Protein AF-A0A2P6TUB9-F1 (afdb_monomer_lite)

pLDDT: mean 72.38, std 22.48, range [29.88, 98.38]

Foldseek 3Di:
DDDDDDDPPPPDDDDDDDDDDDDDDDDDDDDDDDDDDDPDPPPDDPDDDPPCDPVNVVVVVVVVVVVVVVVVVVVVVVVVVVVVCVVPDDPVVVVVVVVVVVVVVVVVVVPPPDDDDDDDDDDDDDDDDDDPDDQPQLLPDDDDDDADPLLLVVLQQLLQLLCVLVVNDDDDSDPLRSLVSLLSLLPPDFLVSLLVSLLSSVVSVDDPPCLVCLCVVQPLDLVSLLVVLVCCQVVCCSQFNHKDFDWDQDPPPDPPQDDPDDRDPIGRNKMKRQAGNSCNSQQWLLSCQRNPAPSVQCCCVPRNVWGKEKAADPSNRMIMIGINDHYDDPVPRCSQQQFGSVVRHPSDPPVPDDDSRGGHCSNGVVVVVVVVVVPPPPPPDDDPDDPPDDDD

Radius of gyration: 30.59 Å; chains: 1; bounding box: 63×119×78 Å

InterPro domains:
  IPR025114 Beta-carotene isomerase D27-like, C-terminal [PF13225] (238-331)
  IPR038938 Beta-carotene isomerase D27-like [PTHR33591] (100-353)

Sequence (392 aa):
MAPTPLNPNAREWQPARPRSAPLDIPSAGEHELSEGLPNDPFALSSTAEMSVSPAELEELEEVEGWVNLMAELEGMEQDHLIELSLRHADKSKIAQIKAAALSKAKQKVHHKHHSGHRKHASAQKAADGSSAAPPADPFAERTVYKDNLFDKAMIYYFSKVMSDQLGGIPFDGSWDDFVNLSREIMRGRNSREQQETVAGVLAGLLPPQAPERFRRWFPLNKRNAEFNAFITVLGFAWLVGPSKLKELAVFASSAIFASSAHPAPPLQAGVTIKKCRYLESSGCVGMCTNMCKLPTQKFFTETFGLPLTMNPNFDDLSCEMIFGQAPPPIEQDKVYDQPCFVRQCNLGTVSGGRSQSQPCPKIDTERAKKEAAQSKPALAGSGFRWPWQAKA

Structure (mmCIF, N/CA/C/O backbone):
data_AF-A0A2P6TUB9-F1
#
_entry.id   AF-A0A2P6TUB9-F1
#
loop_
_atom_site.group_PDB
_atom_site.id
_atom_site.type_symbol
_atom_site.label_atom_id
_atom_site.label_alt_id
_atom_site.label_comp_id
_atom_site.label_asym_id
_atom_site.label_entity_id
_atom_site.label_seq_id
_atom_site.pdbx_PDB_ins_code
_atom_site.Cartn_x
_atom_site.Cartn_y
_atom_site.Cartn_z
_atom_site.occupancy
_atom_site.B_iso_or_equiv
_atom_site.auth_seq_id
_atom_site.auth_comp_id
_atom_site.auth_asym_id
_atom_site.auth_atom_id
_atom_site.pdbx_PDB_model_num
ATOM 1 N N . MET A 1 1 ? 27.657 -28.501 -8.394 1.00 43.06 1 MET A N 1
ATOM 2 C CA . MET A 1 1 ? 27.848 -27.599 -7.239 1.00 43.06 1 MET A CA 1
ATOM 3 C C . MET A 1 1 ? 26.940 -28.099 -6.130 1.00 43.06 1 MET A C 1
ATOM 5 O O . MET A 1 1 ? 25.740 -28.184 -6.351 1.00 43.06 1 MET A O 1
ATOM 9 N N . ALA A 1 2 ? 27.523 -28.574 -5.031 1.00 31.94 2 ALA A N 1
ATOM 10 C CA . ALA A 1 2 ? 26.793 -29.124 -3.890 1.00 31.94 2 ALA A CA 1
ATOM 11 C C . ALA A 1 2 ? 26.126 -27.997 -3.072 1.00 31.94 2 ALA A C 1
ATOM 13 O O . ALA A 1 2 ? 26.666 -26.889 -3.055 1.00 31.94 2 ALA A O 1
ATOM 14 N N . PRO A 1 3 ? 24.979 -28.246 -2.415 1.00 39.97 3 PRO A N 1
ATOM 15 C CA . PRO A 1 3 ? 24.307 -27.245 -1.596 1.00 39.97 3 PRO A CA 1
ATOM 16 C C . PRO A 1 3 ? 25.046 -27.026 -0.268 1.00 39.97 3 PRO A C 1
ATOM 18 O O . PRO A 1 3 ? 25.463 -27.974 0.397 1.00 39.97 3 PRO A O 1
ATOM 21 N N . THR A 1 4 ? 25.201 -25.759 0.104 1.00 48.25 4 THR A N 1
ATOM 22 C CA . THR A 1 4 ? 25.794 -25.294 1.363 1.00 48.25 4 THR A CA 1
ATOM 23 C C . THR A 1 4 ? 24.944 -25.738 2.565 1.00 48.25 4 THR A C 1
ATOM 25 O O . THR A 1 4 ? 23.717 -25.633 2.494 1.00 48.25 4 THR A O 1
ATOM 28 N N . PRO A 1 5 ? 25.539 -26.213 3.676 1.00 38.62 5 PRO A N 1
ATOM 29 C CA . PRO A 1 5 ? 24.777 -26.652 4.840 1.00 38.62 5 PRO A CA 1
ATOM 30 C C . PRO A 1 5 ? 24.233 -25.468 5.654 1.00 38.62 5 PRO A C 1
ATOM 32 O O . PRO A 1 5 ? 24.904 -24.454 5.849 1.00 38.62 5 PRO A O 1
ATOM 35 N N . LEU A 1 6 ? 22.995 -25.631 6.128 1.00 43.72 6 LEU A N 1
ATOM 36 C CA . LEU A 1 6 ? 22.275 -24.713 7.011 1.00 43.72 6 LEU A CA 1
ATOM 37 C C . LEU A 1 6 ? 23.007 -24.542 8.353 1.00 43.72 6 LEU A C 1
ATOM 39 O O . LEU A 1 6 ? 23.538 -25.496 8.918 1.00 43.72 6 LEU A O 1
ATOM 43 N N . ASN A 1 7 ? 23.014 -23.306 8.854 1.00 48.72 7 ASN A N 1
ATOM 44 C CA . ASN A 1 7 ? 23.648 -22.904 10.107 1.00 48.72 7 ASN A CA 1
ATOM 45 C C . ASN A 1 7 ? 23.001 -23.618 11.322 1.00 48.72 7 ASN A C 1
ATOM 47 O O . ASN A 1 7 ? 21.802 -23.441 11.543 1.00 48.72 7 ASN A O 1
ATOM 51 N N . PRO A 1 8 ? 23.765 -24.363 12.143 1.00 39.34 8 PRO A N 1
ATOM 52 C CA . PRO A 1 8 ? 23.241 -25.120 13.284 1.00 39.34 8 PRO A CA 1
ATOM 53 C C . PRO A 1 8 ? 22.847 -24.267 14.508 1.00 39.34 8 PRO A C 1
ATOM 55 O O . PRO A 1 8 ? 22.410 -24.827 15.507 1.00 39.34 8 PRO A O 1
ATOM 58 N N . ASN A 1 9 ? 22.973 -22.933 14.457 1.00 40.97 9 ASN A N 1
ATOM 59 C CA . ASN A 1 9 ? 22.646 -22.026 15.571 1.00 40.97 9 ASN A CA 1
ATOM 60 C C . ASN A 1 9 ? 21.361 -21.196 15.379 1.00 40.97 9 ASN A C 1
ATOM 62 O O . ASN A 1 9 ? 21.152 -20.209 16.088 1.00 40.97 9 ASN A O 1
ATOM 66 N N . ALA A 1 10 ? 20.476 -21.569 14.452 1.00 40.03 10 ALA A N 1
ATOM 67 C CA . ALA A 1 10 ? 19.152 -20.954 14.377 1.00 40.03 10 ALA A CA 1
ATOM 68 C C . ALA A 1 10 ? 18.325 -21.359 15.613 1.00 40.03 10 ALA A C 1
ATOM 70 O O . ALA A 1 10 ? 17.885 -22.501 15.728 1.00 40.03 10 ALA A O 1
ATOM 71 N N . ARG A 1 11 ? 18.136 -20.430 16.561 1.00 36.78 11 ARG A N 1
ATOM 72 C CA . ARG A 1 11 ? 17.228 -20.618 17.702 1.00 36.78 11 ARG A CA 1
ATOM 73 C C . ARG A 1 11 ? 15.808 -20.836 17.186 1.00 36.78 11 ARG A C 1
ATOM 75 O O . ARG A 1 11 ? 15.181 -19.922 16.660 1.00 36.78 11 ARG A O 1
ATOM 82 N N . GLU A 1 12 ? 15.324 -22.052 17.375 1.00 32.25 12 G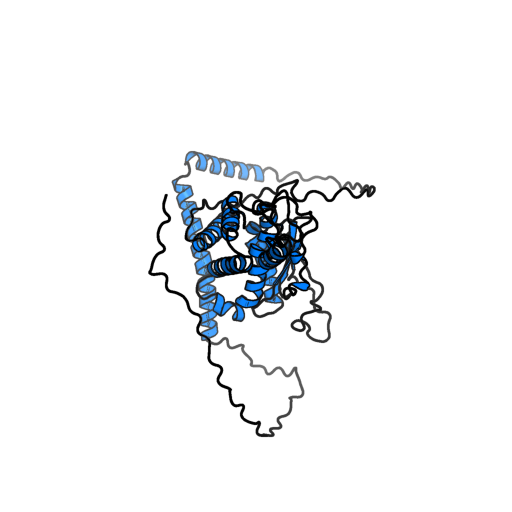LU A N 1
ATOM 83 C CA . GLU A 1 12 ? 13.951 -22.470 17.133 1.00 32.25 12 GLU A CA 1
ATOM 84 C C . GLU A 1 12 ? 13.016 -21.709 18.089 1.00 32.25 12 GLU A C 1
ATOM 86 O O . GLU A 1 12 ? 13.084 -21.858 19.311 1.00 32.25 12 GLU A O 1
ATOM 91 N N . TRP A 1 13 ? 12.184 -20.821 17.546 1.00 32.34 13 TRP A N 1
ATOM 92 C CA . TRP A 1 13 ? 11.233 -20.037 18.330 1.00 32.34 13 TRP A CA 1
ATOM 93 C C . TRP A 1 13 ? 9.962 -20.870 18.543 1.00 32.34 13 TRP A C 1
ATOM 95 O O . TRP A 1 13 ? 9.191 -21.087 17.609 1.00 32.34 13 TRP A O 1
ATOM 105 N N . GLN A 1 14 ? 9.750 -21.371 19.763 1.00 32.84 14 GLN A N 1
ATOM 106 C CA . GLN A 1 14 ? 8.527 -22.087 20.140 1.00 32.84 14 GLN A CA 1
ATOM 107 C C . GLN A 1 14 ? 7.548 -21.127 20.838 1.00 32.84 14 GLN A C 1
ATOM 109 O O . GLN A 1 14 ? 7.910 -20.539 21.859 1.00 32.84 14 GLN A O 1
ATOM 114 N N . PRO A 1 15 ? 6.300 -20.972 20.358 1.00 32.44 15 PRO A N 1
ATOM 115 C CA . PRO A 1 15 ? 5.308 -20.166 21.056 1.00 32.44 15 PRO A CA 1
ATOM 116 C C . PRO A 1 15 ? 4.823 -20.893 22.319 1.00 32.44 15 PRO A C 1
ATOM 118 O O . PRO A 1 15 ? 4.286 -22.004 22.262 1.00 32.44 15 PRO A O 1
ATOM 121 N N . ALA A 1 16 ? 4.994 -20.249 23.473 1.00 34.56 16 ALA A N 1
ATOM 122 C CA . ALA A 1 16 ? 4.445 -20.709 24.740 1.00 34.56 16 ALA A CA 1
ATOM 123 C C . ALA A 1 16 ? 2.905 -20.684 24.695 1.00 34.56 16 ALA A C 1
ATOM 125 O O . ALA A 1 16 ? 2.295 -19.637 24.490 1.00 34.56 16 ALA A O 1
ATOM 126 N N . ARG A 1 17 ? 2.262 -21.839 24.909 1.00 34.50 17 ARG A N 1
ATOM 127 C CA . ARG A 1 17 ? 0.820 -21.913 25.194 1.00 34.50 17 ARG A CA 1
ATOM 128 C C . ARG A 1 17 ? 0.576 -21.519 26.653 1.00 34.50 17 ARG A C 1
ATOM 130 O O . ARG A 1 17 ? 1.143 -22.178 27.528 1.00 34.50 17 ARG A O 1
ATOM 137 N N . PRO A 1 18 ? -0.295 -20.547 26.959 1.00 35.81 18 PRO A N 1
ATOM 138 C CA . PRO A 1 18 ? -0.755 -20.370 28.324 1.00 35.81 18 PRO A CA 1
ATOM 139 C C . PRO A 1 18 ? -1.746 -21.487 28.684 1.00 35.81 18 PRO A C 1
ATOM 141 O O . PRO A 1 18 ? -2.687 -21.773 27.944 1.00 35.81 18 PRO A O 1
ATOM 144 N N . ARG A 1 19 ? -1.510 -22.139 29.829 1.00 32.56 19 ARG A N 1
ATOM 145 C CA . ARG A 1 19 ? -2.475 -23.040 30.473 1.00 32.56 19 ARG A CA 1
ATOM 146 C C . ARG A 1 19 ? -3.633 -22.194 30.997 1.00 32.56 19 ARG A C 1
ATOM 148 O O . ARG A 1 19 ? -3.416 -21.314 31.822 1.00 32.56 19 ARG A O 1
ATOM 155 N N . SER A 1 20 ? -4.846 -22.475 30.543 1.00 37.25 20 SER A N 1
ATOM 156 C CA . SER A 1 20 ? -6.073 -21.932 31.121 1.00 37.25 20 SER A CA 1
ATOM 157 C C . SER A 1 20 ? -6.318 -22.568 32.493 1.00 37.25 20 SER A C 1
ATOM 159 O O . SER A 1 20 ? -6.644 -23.754 32.568 1.00 37.25 20 SER A O 1
ATOM 161 N N . ALA A 1 21 ? -6.160 -21.793 33.563 1.00 38.00 21 ALA A N 1
ATOM 162 C CA . ALA A 1 21 ? -6.798 -22.075 34.845 1.00 38.00 21 ALA A CA 1
ATOM 163 C C . ALA A 1 21 ? -8.131 -21.295 34.901 1.00 38.00 21 ALA A C 1
ATOM 165 O O . ALA A 1 21 ? -8.164 -20.164 34.409 1.00 38.00 21 ALA A O 1
ATOM 166 N N . PRO A 1 22 ? -9.225 -21.864 35.438 1.00 35.12 22 PRO A N 1
ATOM 167 C CA . PRO A 1 22 ? -10.495 -21.151 35.575 1.00 35.12 22 PRO A CA 1
ATOM 168 C C . PRO A 1 22 ? -10.361 -20.023 36.604 1.00 35.12 22 PRO A C 1
ATOM 170 O O . PRO A 1 22 ? -9.812 -20.238 37.681 1.00 35.12 22 PRO A O 1
ATOM 173 N N . LEU A 1 23 ? -10.851 -18.830 36.267 1.00 33.41 23 LEU A N 1
ATOM 174 C CA . LEU A 1 23 ? -11.008 -17.729 37.215 1.00 33.41 23 LEU A CA 1
ATOM 175 C C . LEU A 1 23 ? -12.357 -17.877 37.927 1.00 33.41 23 LEU A C 1
ATOM 177 O O . LEU A 1 23 ? -13.399 -17.911 37.272 1.00 33.41 23 LEU A O 1
ATOM 181 N N . ASP A 1 24 ? -12.314 -17.958 39.255 1.00 31.50 24 ASP A N 1
ATOM 182 C CA . ASP A 1 24 ? -13.480 -17.912 40.136 1.00 31.50 24 ASP A CA 1
ATOM 183 C C . ASP A 1 24 ? -14.120 -16.513 40.112 1.00 31.50 24 ASP A C 1
ATOM 185 O O . ASP A 1 24 ? -13.440 -15.498 40.273 1.00 31.50 24 ASP A O 1
ATOM 189 N N . ILE A 1 25 ? -15.440 -16.463 39.917 1.00 33.50 25 ILE A N 1
ATOM 190 C CA . ILE A 1 25 ? -16.261 -15.245 39.958 1.00 33.50 25 ILE A CA 1
ATOM 191 C C . ILE A 1 25 ? -16.881 -15.140 41.360 1.00 33.50 25 ILE A C 1
ATOM 193 O O . ILE A 1 25 ? -17.692 -16.001 41.710 1.00 33.50 25 ILE A O 1
ATOM 197 N N . PRO A 1 26 ? -16.573 -14.112 42.174 1.00 34.50 26 PRO A N 1
ATOM 198 C CA . PRO A 1 26 ? -17.289 -13.887 43.423 1.00 34.50 26 PRO A CA 1
ATOM 199 C C . PRO A 1 26 ? -18.688 -13.316 43.161 1.00 34.50 26 PRO A C 1
ATOM 201 O O . PRO A 1 26 ? -18.862 -12.372 42.391 1.00 34.50 26 PRO A O 1
ATOM 204 N N . SER A 1 27 ? -19.674 -13.911 43.831 1.00 31.80 27 SER A N 1
ATOM 205 C CA . SER A 1 27 ? -21.090 -13.538 43.827 1.00 31.80 27 SER A CA 1
ATOM 206 C C . SER A 1 27 ? -21.321 -12.092 44.279 1.00 31.80 27 SER A C 1
ATOM 208 O O . SER A 1 27 ? -20.716 -11.631 45.245 1.00 31.80 27 SER A O 1
ATOM 210 N N . ALA A 1 28 ? -22.252 -11.416 43.604 1.00 33.16 28 ALA A N 1
ATOM 211 C CA . ALA A 1 28 ? -22.735 -10.083 43.941 1.00 33.16 28 ALA A CA 1
ATOM 212 C C . ALA A 1 28 ? -23.374 -10.061 45.340 1.00 33.16 28 ALA A C 1
ATOM 214 O O . ALA A 1 28 ? -24.268 -10.856 45.630 1.00 33.16 28 ALA A O 1
ATOM 215 N N . GLY A 1 29 ? -22.896 -9.151 46.189 1.00 29.88 29 GLY A N 1
ATOM 216 C CA . GLY A 1 29 ? -23.540 -8.752 47.435 1.00 29.88 29 GLY A CA 1
ATOM 217 C C . GLY A 1 29 ? -24.297 -7.447 47.216 1.00 29.88 29 GLY A C 1
ATOM 218 O O . GLY A 1 29 ? -23.750 -6.491 46.666 1.00 29.88 29 GLY A O 1
ATOM 219 N N . GLU A 1 30 ? -25.561 -7.444 47.614 1.00 39.88 30 GLU A N 1
ATOM 220 C CA . GLU A 1 30 ? -26.466 -6.302 47.602 1.00 39.88 30 GLU A CA 1
ATOM 221 C C . GLU A 1 30 ? -25.948 -5.205 48.543 1.00 39.88 30 GLU A C 1
ATOM 223 O O . GLU A 1 30 ? -25.728 -5.451 49.726 1.00 39.88 30 GLU A O 1
ATOM 228 N N . HIS A 1 31 ? -25.768 -3.989 48.029 1.00 35.28 31 HIS A N 1
ATOM 229 C CA . HIS A 1 31 ? -25.681 -2.780 48.843 1.00 35.28 31 HIS A CA 1
ATOM 230 C C . HIS A 1 31 ? -26.471 -1.671 48.144 1.00 35.28 31 HIS A C 1
ATOM 232 O O . HIS A 1 31 ? -26.052 -1.127 47.122 1.00 35.28 31 HIS A O 1
ATOM 238 N N . GLU A 1 32 ? -27.643 -1.375 48.704 1.00 38.81 32 GLU A N 1
ATOM 239 C CA . GLU A 1 32 ? -28.377 -0.131 48.493 1.00 38.81 32 GLU A CA 1
ATOM 240 C C . GLU A 1 32 ? -27.484 1.066 48.839 1.00 38.81 32 GLU A C 1
ATOM 242 O O . GLU A 1 32 ? -26.921 1.134 49.932 1.00 38.81 32 GLU A O 1
ATOM 247 N N . LEU A 1 33 ? -27.411 2.041 47.934 1.00 35.84 33 LEU A N 1
ATOM 248 C CA . LEU A 1 33 ? -27.112 3.430 48.268 1.00 35.84 33 LEU A CA 1
ATOM 249 C C . LEU A 1 33 ? -27.806 4.329 47.246 1.00 35.84 33 LEU A C 1
ATOM 251 O O . LEU A 1 33 ? -27.381 4.499 46.106 1.00 35.84 33 LEU A O 1
ATOM 255 N N . SER A 1 34 ? -28.949 4.845 47.683 1.00 40.88 34 SER A N 1
ATOM 256 C CA . SER A 1 34 ? -29.692 5.920 47.054 1.00 40.88 34 SER A CA 1
ATOM 257 C C . SER A 1 34 ? -28.924 7.235 47.205 1.00 40.88 34 SER A C 1
ATOM 259 O O . SER A 1 34 ? -28.903 7.805 48.294 1.00 40.88 34 SER A O 1
ATOM 261 N N . GLU A 1 35 ? -28.367 7.764 46.121 1.00 38.91 35 GLU A N 1
ATOM 262 C CA . GLU A 1 35 ? -28.060 9.192 46.010 1.00 38.91 35 GLU A CA 1
ATOM 263 C C . GLU A 1 35 ? -28.610 9.702 44.675 1.00 38.91 35 GLU A C 1
ATOM 265 O O . GLU A 1 35 ? -28.337 9.158 43.605 1.00 38.91 35 GLU A O 1
ATOM 270 N N . GLY A 1 36 ? -29.512 10.679 44.772 1.00 35.25 36 GLY A N 1
ATOM 271 C CA . GLY A 1 36 ? -30.305 11.187 43.660 1.00 35.25 36 GLY A CA 1
ATOM 272 C C . GLY A 1 36 ? -29.479 11.960 42.634 1.00 35.25 36 GLY A C 1
ATOM 273 O O . GLY A 1 36 ? -28.502 12.629 42.964 1.00 35.25 36 GLY A O 1
ATOM 274 N N . LEU A 1 37 ? -29.920 11.901 41.375 1.00 38.59 37 LEU A N 1
ATOM 275 C CA . LEU A 1 37 ? -29.409 12.758 40.309 1.00 38.59 37 LEU A CA 1
ATOM 276 C C . LEU A 1 37 ? -29.700 14.244 40.605 1.00 38.59 37 LEU A C 1
ATOM 278 O O . LEU A 1 37 ? -30.821 14.566 41.014 1.00 38.59 37 LEU A O 1
ATOM 282 N N . PRO A 1 38 ? -28.760 15.169 40.334 1.00 46.34 38 PRO A N 1
ATOM 283 C CA . PRO A 1 38 ? -29.031 16.598 40.421 1.00 46.34 38 PRO A CA 1
ATOM 284 C C . PRO A 1 38 ? -29.992 17.054 39.316 1.00 46.34 38 PRO A C 1
ATOM 286 O O . PRO A 1 38 ? -29.795 16.775 38.132 1.00 46.34 38 PRO A O 1
ATOM 289 N N . ASN A 1 39 ? -31.014 17.811 39.711 1.00 49.81 39 ASN A N 1
ATOM 290 C CA . ASN A 1 39 ? -31.930 18.508 38.815 1.00 49.81 39 ASN A CA 1
ATOM 291 C C . ASN A 1 39 ? -31.303 19.837 38.357 1.00 49.81 39 ASN A C 1
ATOM 293 O O . ASN A 1 39 ? -31.645 20.858 38.940 1.00 49.81 39 ASN A O 1
ATOM 297 N N . ASP A 1 40 ? -30.364 19.818 37.402 1.00 49.09 40 ASP A N 1
ATOM 298 C CA . ASP A 1 40 ? -30.085 20.892 36.412 1.00 49.09 40 ASP A CA 1
ATOM 299 C C . ASP A 1 40 ? -28.728 20.635 35.703 1.00 49.09 40 ASP A C 1
ATOM 301 O O . ASP A 1 40 ? -27.680 20.714 36.347 1.00 49.09 40 ASP A O 1
ATOM 305 N N . PRO A 1 41 ? -28.698 20.348 34.386 1.00 49.94 41 PRO A N 1
ATOM 306 C CA . PRO A 1 41 ? -27.458 20.138 33.637 1.00 49.94 41 PRO A CA 1
ATOM 307 C C . PRO A 1 41 ? -26.667 21.423 33.305 1.00 49.94 41 PRO A C 1
ATOM 309 O O . PRO A 1 41 ? -25.624 21.318 32.660 1.00 49.94 41 PRO A O 1
ATOM 312 N N . PHE A 1 42 ? -27.113 22.619 33.721 1.00 45.88 42 PHE A N 1
ATOM 313 C CA . PHE A 1 42 ? -26.455 23.903 33.413 1.00 45.88 42 PHE A CA 1
ATOM 314 C C . PHE A 1 42 ? -26.104 24.784 34.624 1.00 45.88 42 PHE A C 1
ATOM 316 O O . PHE A 1 42 ? -25.760 25.957 34.451 1.00 45.88 42 PHE A O 1
ATOM 323 N N . ALA A 1 43 ? -26.088 24.239 35.841 1.00 40.88 43 ALA A N 1
ATOM 324 C CA . ALA A 1 43 ? -25.552 24.957 36.995 1.00 40.88 43 ALA A CA 1
ATOM 325 C C . ALA A 1 43 ? -24.017 25.099 36.883 1.00 40.88 43 ALA A C 1
ATOM 327 O O . ALA A 1 43 ? -23.250 24.263 37.360 1.00 40.88 43 ALA A O 1
ATOM 328 N N . LEU A 1 44 ? -23.562 26.172 36.229 1.00 48.94 44 LEU A N 1
ATOM 329 C CA . LEU A 1 44 ? -22.160 26.583 36.188 1.00 48.94 44 LEU A CA 1
ATOM 330 C C . LEU A 1 44 ? -21.693 26.961 37.599 1.00 48.94 44 LEU A C 1
ATOM 332 O O . LEU A 1 44 ? -21.850 28.098 38.047 1.00 48.94 44 LEU A O 1
ATOM 336 N N . SER A 1 45 ? -21.075 26.002 38.288 1.00 41.09 45 SER A N 1
ATOM 337 C CA . SER A 1 45 ? -20.168 26.305 39.387 1.00 41.09 45 SER A CA 1
ATOM 338 C C . SER A 1 45 ? -18.920 26.967 38.806 1.00 41.09 45 SER A C 1
ATOM 340 O O . SER A 1 45 ? -18.103 26.356 38.117 1.00 41.09 45 SER A O 1
ATOM 342 N N . SER A 1 46 ? -18.826 28.267 39.054 1.00 48.22 46 SER A N 1
ATOM 343 C CA . SER A 1 46 ? -17.650 29.102 38.861 1.00 48.22 46 SER A CA 1
ATOM 344 C C . SER A 1 46 ? -16.501 28.607 39.752 1.00 48.22 46 SER A C 1
ATOM 346 O O . SER A 1 46 ? -16.309 29.162 40.825 1.00 48.22 46 SER A O 1
ATOM 348 N N . THR A 1 47 ? -15.790 27.564 39.314 1.00 42.94 47 THR A N 1
ATOM 349 C CA . THR A 1 47 ? -14.364 27.241 39.555 1.00 42.94 47 THR A CA 1
ATOM 350 C C . THR A 1 47 ? -14.117 25.796 39.107 1.00 42.94 47 THR A C 1
ATOM 352 O O . THR A 1 47 ? -14.095 24.871 39.914 1.00 42.94 47 THR A O 1
ATOM 355 N N . ALA A 1 48 ? -13.943 25.588 37.807 1.00 40.62 48 ALA A N 1
ATOM 356 C CA . ALA A 1 48 ? -13.272 24.401 37.290 1.00 40.62 48 ALA A CA 1
ATOM 357 C C . ALA A 1 48 ? -12.199 24.896 36.324 1.00 40.62 48 ALA A C 1
ATOM 359 O O . ALA A 1 48 ? -12.376 24.907 35.108 1.00 40.62 48 ALA A O 1
ATOM 360 N N . GLU A 1 49 ? -11.106 25.409 36.891 1.00 44.09 49 GLU A N 1
ATOM 361 C CA . GLU A 1 49 ? -9.852 25.473 36.153 1.00 44.09 49 GLU A CA 1
ATOM 362 C C . GLU A 1 49 ? -9.546 24.045 35.684 1.00 44.09 49 GLU A C 1
ATOM 364 O O . GLU A 1 49 ? -9.501 23.121 36.498 1.00 44.09 49 GLU A O 1
ATOM 369 N N . MET A 1 50 ? -9.389 23.845 34.372 1.00 48.28 50 MET A N 1
ATOM 370 C CA . MET A 1 50 ? -8.734 22.646 33.850 1.00 48.28 50 MET A CA 1
ATOM 371 C C . MET A 1 50 ? -7.293 22.689 34.353 1.00 48.28 50 MET A C 1
ATOM 373 O O . MET A 1 50 ? -6.423 23.287 33.722 1.00 48.28 50 MET A O 1
ATOM 377 N N . SER A 1 51 ? -7.051 22.110 35.525 1.00 44.06 51 SER A N 1
ATOM 378 C CA . SER A 1 51 ? -5.707 21.880 36.023 1.00 44.06 51 SER A CA 1
ATOM 379 C C . SER A 1 51 ? -5.099 20.748 35.203 1.00 44.06 51 SER A C 1
ATOM 381 O O . SER A 1 51 ? -5.367 19.571 35.430 1.00 44.06 51 SER A O 1
ATOM 383 N N . VAL A 1 52 ? -4.299 21.125 34.208 1.00 52.59 52 VAL A N 1
ATOM 384 C CA . VAL A 1 52 ? -3.354 20.209 33.565 1.00 52.59 52 VAL A CA 1
ATOM 385 C C . VAL A 1 52 ? -2.412 19.732 34.663 1.00 52.59 52 VAL A C 1
ATOM 387 O O . VAL A 1 52 ? -1.818 20.552 35.372 1.00 52.59 52 VAL A O 1
ATOM 390 N N . SER A 1 53 ? -2.335 18.421 34.877 1.00 67.62 53 SER A N 1
ATOM 391 C CA . SER A 1 53 ? -1.443 17.889 35.901 1.00 67.62 53 SER A CA 1
ATOM 392 C C . SER A 1 53 ? 0.016 18.179 35.518 1.00 67.62 53 SER A C 1
ATOM 394 O O . SER A 1 53 ? 0.339 18.215 34.330 1.00 67.62 53 SER A O 1
ATOM 396 N N . PRO A 1 54 ? 0.932 18.369 36.485 1.00 60.88 54 PRO A N 1
ATOM 397 C CA . PRO A 1 54 ? 2.346 18.602 36.181 1.00 60.88 54 PRO A CA 1
ATOM 398 C C . PRO A 1 54 ? 2.966 17.521 35.279 1.00 60.88 54 PRO A C 1
ATOM 400 O O . PRO A 1 54 ? 3.830 17.837 34.474 1.00 60.88 54 PRO A O 1
ATOM 403 N N . ALA A 1 55 ? 2.468 16.281 35.359 1.00 51.91 55 ALA A N 1
ATOM 404 C CA . ALA A 1 55 ? 2.877 15.178 34.491 1.00 51.91 55 ALA A CA 1
ATOM 405 C C . ALA A 1 55 ? 2.378 15.339 33.040 1.00 51.91 55 ALA A C 1
ATOM 407 O O . ALA A 1 55 ? 3.128 15.092 32.108 1.00 51.91 55 ALA A O 1
ATOM 408 N N . GLU A 1 56 ? 1.145 15.807 32.825 1.00 51.66 56 GLU A N 1
ATOM 409 C CA . GLU A 1 56 ? 0.625 16.099 31.477 1.00 51.66 56 GLU A CA 1
ATOM 410 C C . GLU A 1 56 ? 1.310 17.318 30.837 1.00 51.66 56 GLU A C 1
ATOM 412 O O . GLU A 1 56 ? 1.402 17.406 29.614 1.00 51.66 56 GLU A O 1
ATOM 417 N N . LEU A 1 57 ? 1.790 18.259 31.655 1.00 57.34 57 LEU A N 1
ATOM 418 C CA . LEU A 1 57 ? 2.571 19.417 31.210 1.00 57.34 57 LEU A CA 1
ATOM 419 C C . LEU A 1 57 ? 3.987 19.003 30.787 1.00 57.34 57 LEU A C 1
ATOM 421 O O . LEU A 1 57 ? 4.422 19.383 29.705 1.00 57.34 57 LEU A O 1
ATOM 425 N N . GLU A 1 58 ? 4.649 18.154 31.576 1.00 55.41 58 GLU A N 1
ATOM 426 C CA . GLU A 1 58 ? 5.950 17.561 31.233 1.00 55.41 58 GLU A CA 1
ATOM 427 C C . GLU A 1 58 ? 5.855 16.709 29.948 1.00 55.41 58 GLU A C 1
ATOM 429 O O . GLU A 1 58 ? 6.694 16.815 29.057 1.00 55.41 58 GLU A O 1
ATOM 434 N N . GLU A 1 59 ? 4.765 15.953 29.770 1.00 54.12 59 GLU A N 1
ATOM 435 C CA . GLU A 1 59 ? 4.517 15.149 28.564 1.00 54.12 59 GLU A CA 1
ATOM 436 C C . GLU A 1 59 ? 4.219 15.989 27.304 1.00 54.12 59 GLU A C 1
ATOM 438 O O . GLU A 1 59 ? 4.600 15.608 26.192 1.00 54.12 59 GLU A O 1
ATOM 443 N N . LEU A 1 60 ? 3.548 17.137 27.441 1.00 50.97 60 LEU A N 1
ATOM 444 C CA . LEU A 1 60 ? 3.334 18.067 26.327 1.00 50.97 60 LEU A CA 1
ATOM 445 C C . LEU A 1 60 ? 4.628 18.791 25.939 1.00 50.97 60 LEU A C 1
ATOM 447 O O . LEU A 1 60 ? 4.884 18.960 24.745 1.00 50.97 60 LEU A O 1
ATOM 451 N N . GLU A 1 61 ? 5.461 19.144 26.920 1.00 60.66 61 GLU A N 1
ATOM 452 C CA . GLU A 1 61 ? 6.792 19.718 26.700 1.00 60.66 61 GLU A CA 1
ATOM 453 C C . GLU A 1 61 ? 7.736 18.720 26.001 1.00 60.66 61 GLU A C 1
ATOM 455 O O . GLU A 1 61 ? 8.519 19.118 25.138 1.00 60.66 61 GLU A O 1
ATOM 460 N N . GLU A 1 62 ? 7.615 17.413 26.265 1.00 55.97 62 GLU A N 1
ATOM 461 C CA . GLU A 1 62 ? 8.363 16.370 25.545 1.00 55.97 62 GLU A CA 1
ATOM 462 C C . GLU A 1 62 ? 7.918 16.207 24.080 1.00 55.97 62 GLU A C 1
ATOM 464 O O . GLU A 1 62 ? 8.757 16.051 23.185 1.00 55.97 62 GLU A O 1
ATOM 469 N N . VAL A 1 63 ? 6.609 16.257 23.801 1.00 49.44 63 VAL A N 1
ATOM 470 C CA . VAL A 1 63 ? 6.078 16.180 22.426 1.00 49.44 63 VAL A CA 1
ATOM 471 C C . VAL A 1 63 ? 6.441 17.432 21.630 1.00 49.44 63 VAL A C 1
ATOM 473 O O . VAL A 1 63 ? 6.855 17.326 20.474 1.00 49.44 63 VAL A O 1
ATOM 476 N N . GLU A 1 64 ? 6.331 18.610 22.241 1.00 57.81 64 GLU A N 1
ATOM 477 C CA . GLU A 1 64 ? 6.787 19.866 21.647 1.00 57.81 64 GLU A CA 1
ATOM 478 C C . GLU A 1 64 ? 8.308 19.851 21.429 1.00 57.81 64 GLU A C 1
ATOM 480 O O . GLU A 1 64 ? 8.783 20.240 20.361 1.00 57.81 64 GLU A O 1
ATOM 485 N N . GLY A 1 65 ? 9.069 19.288 22.371 1.00 45.84 65 GLY A N 1
ATOM 486 C CA . GLY A 1 65 ? 10.503 19.044 22.242 1.00 45.84 65 GLY A CA 1
ATOM 487 C C . GLY A 1 65 ? 10.855 18.130 21.068 1.00 45.84 65 GLY A C 1
ATOM 488 O O . GLY A 1 65 ? 11.796 18.419 20.332 1.00 45.84 65 GLY A O 1
ATOM 489 N N . TRP A 1 66 ? 10.080 17.070 20.823 1.00 53.44 66 TRP A N 1
ATOM 490 C CA . TRP A 1 66 ? 10.292 16.175 19.681 1.00 53.44 66 TRP A CA 1
ATOM 491 C C . TRP A 1 66 ? 9.955 16.847 18.345 1.00 53.44 66 TRP A C 1
ATOM 493 O O . TRP A 1 66 ? 10.713 16.724 17.385 1.00 53.44 66 TRP A O 1
ATOM 503 N N . VAL A 1 67 ? 8.853 17.600 18.278 1.00 55.88 67 VAL A N 1
ATOM 504 C CA . VAL A 1 67 ? 8.475 18.367 17.079 1.00 55.88 67 VAL A CA 1
ATOM 505 C C . VAL A 1 67 ? 9.521 19.440 16.762 1.00 55.88 67 VAL A C 1
ATOM 507 O O . VAL A 1 67 ? 9.917 19.579 15.605 1.00 55.88 67 VAL A O 1
ATOM 510 N N . ASN A 1 68 ? 10.020 20.144 17.779 1.00 57.22 68 ASN A N 1
ATOM 511 C CA . ASN A 1 68 ? 11.067 21.152 17.624 1.00 57.22 68 ASN A CA 1
ATOM 512 C C . ASN A 1 68 ? 12.413 20.530 17.242 1.00 57.22 68 ASN A C 1
ATOM 514 O O . ASN A 1 68 ? 13.072 21.050 16.350 1.00 57.22 68 ASN A O 1
ATOM 518 N N . LEU A 1 69 ? 12.787 19.389 17.828 1.00 56.84 69 LEU A N 1
ATOM 519 C CA . LEU A 1 69 ? 13.999 18.657 17.455 1.00 56.84 69 LEU A CA 1
ATOM 520 C C . LEU A 1 69 ? 13.938 18.168 16.003 1.00 56.84 69 LEU A C 1
ATOM 522 O O . LEU A 1 69 ? 14.932 18.251 15.290 1.00 56.84 69 LEU A O 1
ATOM 526 N N . MET A 1 70 ? 12.781 17.682 15.542 1.00 56.03 70 MET A N 1
ATOM 527 C CA . MET A 1 70 ? 12.600 17.283 14.144 1.00 56.03 70 MET A CA 1
ATOM 528 C C . MET A 1 70 ? 12.683 18.488 13.199 1.00 56.03 70 MET A C 1
ATOM 530 O O . MET A 1 70 ? 13.356 18.403 12.175 1.00 56.03 70 MET A O 1
ATOM 534 N N . ALA A 1 71 ? 12.085 19.625 13.567 1.00 53.97 71 ALA A N 1
ATOM 535 C CA . ALA A 1 71 ? 12.205 20.867 12.805 1.00 53.97 71 ALA A CA 1
ATOM 536 C C . ALA A 1 71 ? 13.644 21.430 12.803 1.00 53.97 71 ALA A C 1
ATOM 538 O O . ALA A 1 71 ? 14.091 21.982 11.799 1.00 53.97 71 ALA A O 1
ATOM 539 N N . GLU A 1 72 ? 14.390 21.275 13.900 1.00 60.44 72 GLU A N 1
ATOM 540 C CA . GLU A 1 72 ? 15.787 21.705 14.033 1.00 60.44 72 GLU A CA 1
ATOM 541 C C . GLU A 1 72 ? 16.743 20.778 13.272 1.00 60.44 72 GLU A C 1
ATOM 543 O O . GLU A 1 72 ? 17.660 21.259 12.613 1.00 60.44 72 GLU A O 1
ATOM 548 N N . LEU A 1 73 ? 16.497 19.464 13.272 1.00 57.03 73 LEU A N 1
ATOM 549 C CA . LEU A 1 73 ? 17.226 18.497 12.447 1.00 57.03 73 LEU A CA 1
ATOM 550 C C . LEU A 1 73 ? 16.996 18.749 10.951 1.00 57.03 73 LEU A C 1
ATOM 552 O O . LEU A 1 73 ? 17.964 18.754 10.190 1.00 57.03 73 LEU A O 1
ATOM 556 N N . GLU A 1 74 ? 15.757 19.031 10.538 1.00 65.56 74 GLU A N 1
ATOM 557 C CA . GLU A 1 74 ? 15.447 19.462 9.169 1.00 65.56 74 GLU A CA 1
ATOM 558 C C . GLU A 1 74 ? 16.132 20.796 8.830 1.00 65.56 74 GLU A C 1
ATOM 560 O O . GLU A 1 74 ? 16.712 20.937 7.752 1.00 65.56 74 GLU A O 1
ATOM 565 N N . GLY A 1 75 ? 16.136 21.756 9.761 1.00 63.25 75 GLY A N 1
ATOM 566 C CA . GLY A 1 75 ? 16.828 23.037 9.609 1.00 63.25 75 GLY A CA 1
ATOM 567 C C . GLY A 1 75 ? 18.344 22.884 9.463 1.00 63.25 75 GLY A C 1
ATOM 568 O O . GLY A 1 75 ? 18.937 23.449 8.548 1.00 63.25 75 GLY A O 1
ATOM 569 N N . MET A 1 76 ? 18.972 22.063 10.306 1.00 54.28 76 MET A N 1
ATOM 570 C CA . MET A 1 76 ? 20.405 21.768 10.265 1.00 54.28 76 MET A CA 1
ATOM 571 C C . MET A 1 76 ? 20.806 21.005 9.003 1.00 54.28 76 MET A C 1
ATOM 573 O O . MET A 1 76 ? 21.862 21.282 8.434 1.00 54.28 76 MET A O 1
ATOM 577 N N . GLU A 1 77 ? 19.988 20.057 8.540 1.00 68.38 77 GLU A N 1
ATOM 578 C CA . GLU A 1 77 ? 20.226 19.354 7.278 1.00 68.38 77 GLU A CA 1
ATOM 579 C C . GLU A 1 77 ? 20.094 20.315 6.091 1.00 68.38 77 GLU A C 1
ATOM 581 O O . GLU A 1 77 ? 20.935 20.317 5.189 1.00 68.38 77 GLU A O 1
ATOM 586 N N . GLN A 1 78 ? 19.097 21.200 6.120 1.00 60.38 78 GLN A N 1
ATOM 587 C CA . GLN A 1 78 ? 18.895 22.212 5.093 1.00 60.38 78 GLN A CA 1
ATOM 588 C C . GLN A 1 78 ? 20.037 23.240 5.065 1.00 60.38 78 GLN A C 1
ATOM 590 O O . GLN A 1 78 ? 20.547 23.546 3.985 1.00 60.38 78 GLN A O 1
ATOM 595 N N . ASP A 1 79 ? 20.512 23.703 6.221 1.00 66.69 79 ASP A N 1
ATOM 596 C CA . ASP A 1 79 ? 21.660 24.605 6.333 1.00 66.69 79 ASP A CA 1
ATOM 597 C C . ASP A 1 79 ? 22.966 23.920 5.924 1.00 66.69 79 ASP A C 1
ATOM 599 O O . ASP A 1 79 ? 23.772 24.513 5.202 1.00 66.69 79 ASP A O 1
ATOM 603 N N . HIS A 1 80 ? 23.154 22.648 6.284 1.00 63.56 80 HIS A N 1
ATOM 604 C CA . HIS A 1 80 ? 24.309 21.866 5.854 1.00 63.56 80 HIS A CA 1
ATOM 605 C C . HIS A 1 80 ? 24.312 21.655 4.336 1.00 63.56 80 HIS A C 1
ATOM 607 O O . HIS A 1 80 ? 25.346 21.825 3.689 1.00 63.56 80 HIS A O 1
ATOM 613 N N . LEU A 1 81 ? 23.157 21.358 3.733 1.00 60.47 81 LEU A N 1
ATOM 614 C CA . LEU A 1 81 ? 23.009 21.230 2.283 1.00 60.47 81 LEU A CA 1
ATOM 615 C C . LEU A 1 81 ? 23.211 22.569 1.571 1.00 60.47 81 LEU A C 1
ATOM 617 O O . LEU A 1 81 ? 23.854 22.600 0.518 1.00 60.47 81 LEU A O 1
ATOM 621 N N . ILE A 1 82 ? 22.724 23.680 2.129 1.00 68.75 82 ILE A N 1
ATOM 622 C CA . ILE A 1 82 ? 22.978 25.031 1.610 1.00 68.75 82 ILE A CA 1
ATOM 623 C C . ILE A 1 82 ? 24.473 25.345 1.683 1.00 68.75 82 ILE A C 1
ATOM 625 O O . ILE A 1 82 ? 25.047 25.809 0.698 1.00 68.75 82 ILE A O 1
ATOM 629 N N . GLU A 1 83 ? 25.134 25.049 2.799 1.00 69.69 83 GLU A N 1
ATOM 630 C CA . GLU A 1 83 ? 26.561 25.289 2.975 1.00 69.69 83 GLU A CA 1
ATOM 631 C C . GLU A 1 83 ? 27.402 24.437 2.013 1.00 69.69 83 GLU A C 1
ATOM 633 O O . GLU A 1 83 ? 28.281 24.959 1.321 1.00 69.69 83 GLU A O 1
ATOM 638 N N . LEU A 1 84 ? 27.098 23.141 1.891 1.00 67.69 84 LEU A N 1
ATOM 639 C CA . LEU A 1 84 ? 27.768 22.230 0.964 1.00 67.69 84 LEU A CA 1
ATOM 640 C C . LEU A 1 84 ? 27.571 22.684 -0.490 1.00 67.69 84 LEU A C 1
ATOM 642 O O . LEU A 1 84 ? 28.519 22.675 -1.281 1.00 67.69 84 LEU A O 1
ATOM 646 N N . SER A 1 85 ? 26.364 23.151 -0.821 1.00 63.03 85 SER A N 1
ATOM 647 C CA . SER A 1 85 ? 26.028 23.716 -2.130 1.00 63.03 85 SER A CA 1
ATOM 648 C C . SER A 1 85 ? 26.790 25.011 -2.399 1.00 63.03 85 SER A C 1
ATOM 650 O O . SER A 1 85 ? 27.306 25.192 -3.496 1.00 63.03 85 SER A O 1
ATOM 652 N N . LEU A 1 86 ? 26.925 25.901 -1.411 1.00 65.94 86 LEU A N 1
ATOM 653 C CA . LEU A 1 86 ? 27.678 27.153 -1.533 1.00 65.94 86 LEU A CA 1
ATOM 654 C C . LEU A 1 86 ? 29.193 26.923 -1.630 1.00 65.94 86 LEU A C 1
ATOM 656 O O . LEU A 1 86 ? 29.866 27.667 -2.344 1.00 65.94 86 LEU A O 1
ATOM 660 N N . ARG A 1 87 ? 29.731 25.887 -0.970 1.00 68.69 87 ARG A N 1
ATOM 661 C CA . ARG A 1 87 ? 31.148 25.492 -1.079 1.00 68.69 87 ARG A CA 1
ATOM 662 C C . ARG A 1 87 ? 31.502 24.951 -2.469 1.00 68.69 87 ARG A C 1
ATOM 664 O O . ARG A 1 87 ? 32.601 25.221 -2.949 1.00 68.69 87 ARG A O 1
ATOM 671 N N . HIS A 1 88 ? 30.587 24.227 -3.117 1.00 69.69 88 HIS A N 1
ATOM 672 C CA . HIS A 1 88 ? 30.805 23.622 -4.442 1.00 69.69 88 HIS A CA 1
ATOM 673 C C . HIS A 1 88 ? 30.221 24.437 -5.605 1.00 69.69 88 HIS A C 1
ATOM 675 O O . HIS A 1 88 ? 30.449 24.112 -6.772 1.00 69.69 88 HIS A O 1
ATOM 681 N N . ALA A 1 89 ? 29.473 25.501 -5.317 1.00 61.84 89 ALA A N 1
ATOM 682 C CA . ALA A 1 89 ? 28.916 26.364 -6.342 1.00 61.84 89 ALA A CA 1
ATOM 683 C C . ALA A 1 89 ? 30.002 27.231 -6.998 1.00 61.84 89 ALA A C 1
ATOM 685 O O . ALA A 1 89 ? 30.768 27.944 -6.348 1.00 61.84 89 ALA A O 1
ATOM 686 N N . ASP A 1 90 ? 30.020 27.207 -8.329 1.00 70.44 90 ASP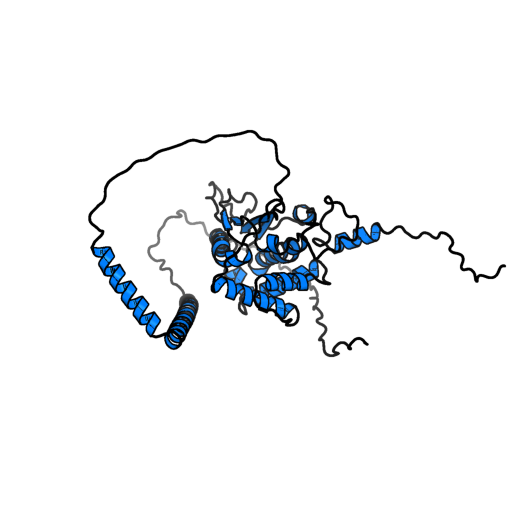 A N 1
ATOM 687 C CA . ASP A 1 90 ? 30.873 28.050 -9.161 1.00 70.44 90 ASP A CA 1
ATOM 688 C C . ASP A 1 90 ? 30.581 29.538 -8.890 1.00 70.44 90 ASP A C 1
ATOM 690 O O . ASP A 1 90 ? 29.496 30.057 -9.186 1.00 70.44 90 ASP A O 1
ATOM 694 N N . LYS A 1 91 ? 31.572 30.237 -8.324 1.00 73.38 91 LYS A N 1
ATOM 695 C CA . LYS A 1 91 ? 31.475 31.648 -7.919 1.00 73.38 91 LYS A CA 1
ATOM 696 C C . LYS A 1 91 ? 31.081 32.565 -9.085 1.00 73.38 91 LYS A C 1
ATOM 698 O O . LYS A 1 91 ? 30.418 33.579 -8.858 1.00 73.38 91 LYS A O 1
ATOM 703 N N . SER A 1 92 ? 31.417 32.196 -10.326 1.00 65.44 92 SER A N 1
ATOM 704 C CA . SER A 1 92 ? 31.033 32.949 -11.526 1.00 65.44 92 SER A CA 1
ATOM 705 C C . SER A 1 92 ? 29.532 32.832 -11.833 1.00 65.44 92 SER A C 1
ATOM 707 O O . SER A 1 92 ? 28.893 33.827 -12.183 1.00 65.44 92 SER A O 1
ATOM 709 N N . LYS A 1 93 ? 28.929 31.658 -11.598 1.00 67.69 93 LYS A N 1
ATOM 710 C CA . LYS A 1 93 ? 27.483 31.425 -11.755 1.00 67.69 93 LYS A CA 1
ATOM 711 C C . LYS A 1 93 ? 26.673 32.113 -10.661 1.00 67.69 93 LYS A C 1
ATOM 713 O O . LYS A 1 93 ? 25.631 32.693 -10.957 1.00 67.69 93 LYS A O 1
ATOM 718 N N . ILE A 1 94 ? 27.169 32.132 -9.420 1.00 68.81 94 ILE A N 1
ATOM 719 C CA . ILE A 1 94 ? 26.530 32.883 -8.323 1.00 68.81 94 ILE A CA 1
ATOM 720 C C . ILE A 1 94 ? 26.506 34.387 -8.641 1.00 68.81 94 ILE A C 1
ATOM 722 O O . ILE A 1 94 ? 25.481 35.042 -8.440 1.00 68.81 94 ILE A O 1
ATOM 726 N N . ALA A 1 95 ? 27.600 34.939 -9.178 1.00 69.06 95 ALA A N 1
ATOM 727 C CA . ALA A 1 95 ? 27.661 36.342 -9.587 1.00 69.06 95 ALA A CA 1
ATOM 728 C C . ALA A 1 95 ? 26.682 36.658 -10.735 1.00 69.06 95 ALA A C 1
ATOM 730 O O . ALA A 1 95 ? 25.989 37.676 -10.685 1.00 69.06 95 ALA A O 1
ATOM 731 N N . GLN A 1 96 ? 26.554 35.763 -11.721 1.00 72.00 96 GLN A N 1
ATOM 732 C CA . GLN A 1 96 ? 25.588 35.901 -12.819 1.00 72.00 96 GLN A CA 1
ATOM 733 C C . GLN A 1 96 ? 24.132 35.829 -12.337 1.00 72.00 96 GLN A C 1
ATOM 735 O O . GLN A 1 96 ? 23.310 36.640 -12.760 1.00 72.00 96 GLN A O 1
ATOM 740 N N . ILE A 1 97 ? 23.810 34.918 -11.411 1.00 73.69 97 ILE A N 1
ATOM 741 C CA . ILE A 1 97 ? 22.465 34.803 -10.824 1.00 73.69 97 ILE A CA 1
ATOM 742 C C . ILE A 1 97 ? 22.122 36.054 -10.007 1.00 73.69 97 ILE A C 1
ATOM 744 O O . ILE A 1 97 ? 21.024 36.594 -10.152 1.00 73.69 97 ILE A O 1
ATOM 748 N N . LYS A 1 98 ? 23.063 36.574 -9.205 1.00 75.25 98 LYS A N 1
ATOM 749 C CA . LYS A 1 98 ? 22.870 37.829 -8.458 1.00 75.25 98 LYS A CA 1
ATOM 750 C C . LYS A 1 98 ? 22.678 39.027 -9.394 1.00 75.25 98 LYS A C 1
ATOM 752 O O . LYS A 1 98 ? 21.761 39.818 -9.181 1.00 75.25 98 LYS A O 1
ATOM 757 N N . ALA A 1 99 ? 23.466 39.133 -10.465 1.00 72.06 99 ALA A N 1
ATOM 758 C CA . ALA A 1 99 ? 23.309 40.186 -11.471 1.00 72.06 99 ALA A CA 1
ATOM 759 C C . ALA A 1 99 ? 21.957 40.096 -12.209 1.00 72.06 99 ALA A C 1
ATOM 761 O O . ALA A 1 99 ? 21.295 41.114 -12.421 1.00 72.06 99 ALA A O 1
ATOM 762 N N . ALA A 1 100 ? 21.504 38.882 -12.537 1.00 71.31 100 ALA A N 1
ATOM 763 C CA . ALA A 1 100 ? 20.212 38.634 -13.176 1.00 71.31 100 ALA A CA 1
ATOM 764 C C . ALA A 1 100 ? 19.012 38.892 -12.242 1.00 71.31 100 ALA A C 1
ATOM 766 O O . ALA A 1 100 ? 17.956 39.339 -12.690 1.00 71.31 100 ALA A O 1
ATOM 767 N N . ALA A 1 101 ? 19.154 38.636 -10.939 1.00 72.12 101 ALA A N 1
ATOM 768 C CA . ALA A 1 101 ? 18.127 38.955 -9.948 1.00 72.12 101 ALA A CA 1
ATOM 769 C C . ALA A 1 101 ? 17.975 40.476 -9.765 1.00 72.12 101 ALA A C 1
ATOM 771 O O . ALA A 1 101 ? 16.854 40.991 -9.745 1.00 72.12 101 ALA A O 1
ATOM 772 N N . LEU A 1 102 ? 19.095 41.206 -9.721 1.00 69.69 102 LEU A N 1
ATOM 773 C CA . LEU A 1 102 ? 19.108 42.668 -9.617 1.00 69.69 102 LEU A CA 1
ATOM 774 C C . LEU A 1 102 ? 18.553 43.353 -10.880 1.00 69.69 102 LEU A C 1
ATOM 776 O O . LEU A 1 102 ? 17.854 44.362 -10.771 1.00 69.69 102 LEU A O 1
ATOM 780 N N . SER A 1 103 ? 18.785 42.799 -12.076 1.00 65.31 103 SER A N 1
ATOM 781 C CA . SER A 1 103 ? 18.220 43.340 -13.323 1.00 65.31 103 SER A CA 1
ATOM 782 C C . SER A 1 103 ? 16.709 43.094 -13.448 1.00 65.31 103 SER A C 1
ATOM 784 O O . SER A 1 103 ? 15.972 43.998 -13.851 1.00 65.31 103 SER A O 1
ATOM 786 N N . LYS A 1 104 ? 16.216 41.926 -13.009 1.00 62.31 104 LYS A N 1
ATOM 787 C CA . LYS A 1 104 ? 14.775 41.611 -12.961 1.00 62.31 104 LYS A CA 1
ATOM 788 C C . LYS A 1 104 ? 14.014 42.465 -11.947 1.00 62.31 104 LYS A C 1
ATOM 790 O O . LYS A 1 104 ? 12.889 42.876 -12.229 1.00 62.31 104 LYS A O 1
ATOM 795 N N . ALA A 1 105 ? 14.623 42.787 -10.803 1.00 58.34 105 ALA A N 1
ATOM 796 C CA . ALA A 1 105 ? 14.041 43.722 -9.839 1.00 58.34 105 ALA A CA 1
ATOM 797 C C . ALA A 1 105 ? 13.869 45.129 -10.445 1.00 58.34 105 ALA A C 1
ATOM 799 O O . ALA A 1 105 ? 12.836 45.765 -10.245 1.00 58.34 105 ALA A O 1
ATOM 800 N N . LYS A 1 106 ? 14.824 45.572 -11.275 1.00 55.97 106 LYS A N 1
ATOM 801 C CA . LYS A 1 106 ? 14.780 46.867 -11.975 1.00 55.97 106 LYS A CA 1
ATOM 802 C C . LYS A 1 106 ? 13.716 46.916 -13.087 1.00 55.97 106 LYS A C 1
ATOM 804 O O . LYS A 1 106 ? 13.056 47.937 -13.251 1.00 55.97 106 LYS A O 1
ATOM 809 N N . GLN A 1 107 ? 13.484 45.807 -13.798 1.00 54.91 107 GLN A N 1
ATOM 810 C CA . GLN A 1 107 ? 12.426 45.694 -14.821 1.00 54.91 107 GLN A CA 1
ATOM 811 C C . GLN A 1 107 ? 11.006 45.649 -14.233 1.00 54.91 107 GLN A C 1
ATOM 813 O O . GLN A 1 107 ? 10.076 46.197 -14.826 1.00 54.91 107 GLN A O 1
ATOM 818 N N . LYS A 1 108 ? 10.822 45.050 -13.049 1.00 51.44 108 LYS A N 1
ATOM 819 C CA . LYS A 1 108 ? 9.502 44.943 -12.398 1.00 51.44 108 LYS A CA 1
ATOM 820 C C . LYS A 1 108 ? 8.966 46.291 -11.894 1.00 51.44 108 LYS A C 1
ATOM 822 O O . LYS A 1 108 ? 7.754 46.457 -11.787 1.00 51.44 108 LYS A O 1
ATOM 827 N N . VAL A 1 109 ? 9.851 47.261 -11.647 1.00 51.94 109 VAL A N 1
ATOM 828 C CA . VAL A 1 109 ? 9.488 48.645 -11.289 1.00 51.94 109 VAL A CA 1
ATOM 829 C C . VAL A 1 109 ? 8.965 49.429 -12.504 1.00 51.94 109 VAL A C 1
ATOM 831 O O . VAL A 1 109 ? 8.120 50.302 -12.344 1.00 51.94 109 VAL A O 1
ATOM 834 N N . HIS A 1 110 ? 9.379 49.077 -13.727 1.00 48.69 110 HIS A N 1
ATOM 835 C CA . HIS A 1 110 ? 9.039 49.832 -14.941 1.00 48.69 110 HIS A CA 1
ATOM 836 C C . HIS A 1 110 ? 7.735 49.390 -15.639 1.00 48.69 110 HIS A C 1
ATOM 838 O O . HIS A 1 110 ? 7.208 50.130 -16.464 1.00 48.69 110 HIS A O 1
ATOM 844 N N . HIS A 1 111 ? 7.182 48.214 -15.310 1.00 48.41 111 HIS A N 1
ATOM 845 C CA . HIS A 1 111 ? 6.005 47.645 -15.995 1.00 48.41 111 HIS A CA 1
ATOM 846 C C . HIS A 1 111 ? 4.655 47.866 -15.287 1.00 48.41 111 HIS A C 1
ATOM 848 O O . HIS A 1 111 ? 3.640 47.324 -15.721 1.00 48.41 111 HIS A O 1
ATOM 854 N N . LYS A 1 112 ? 4.598 48.677 -14.221 1.00 43.50 112 LYS A N 1
ATOM 855 C CA . LYS A 1 112 ? 3.357 48.901 -13.450 1.00 43.50 112 LYS A CA 1
ATOM 856 C C . LYS A 1 112 ? 2.408 49.967 -14.034 1.00 43.50 112 LYS A C 1
ATOM 858 O O . LYS A 1 112 ? 1.393 50.265 -13.418 1.00 43.50 112 LYS A O 1
ATOM 863 N N . HIS A 1 113 ? 2.684 50.498 -15.226 1.00 44.69 113 HIS A N 1
ATOM 864 C CA . HIS A 1 113 ? 1.776 51.381 -15.967 1.00 44.69 113 HIS A CA 1
ATOM 865 C C . HIS A 1 113 ? 1.408 50.749 -17.314 1.00 44.69 113 HIS A C 1
ATOM 867 O O . HIS A 1 113 ? 2.086 50.985 -18.302 1.00 44.69 113 HIS A O 1
ATOM 873 N N . HIS A 1 114 ? 0.378 49.897 -17.324 1.00 40.19 114 HIS A N 1
ATOM 874 C CA . HIS A 1 114 ? -0.626 49.754 -18.394 1.00 40.19 114 HIS A CA 1
ATOM 875 C C . HIS A 1 114 ? -1.516 48.536 -18.093 1.00 40.19 114 HIS A C 1
ATOM 877 O O . HIS A 1 114 ? -1.209 47.406 -18.464 1.00 40.19 114 HIS A O 1
ATOM 883 N N . SER A 1 115 ? -2.642 48.768 -17.414 1.00 39.66 115 SER A N 1
ATOM 884 C CA . SER A 1 115 ? -3.777 47.839 -17.394 1.00 39.66 115 SER A CA 1
ATOM 885 C C . SER A 1 115 ? -4.826 48.294 -18.407 1.00 39.66 115 SER A C 1
ATOM 887 O O . SER A 1 115 ? -5.166 49.476 -18.426 1.00 39.66 115 SER A O 1
ATOM 889 N N . GLY A 1 116 ? -5.395 47.371 -19.184 1.00 32.16 116 GLY A N 1
ATOM 890 C CA . GLY A 1 116 ? -6.564 47.664 -20.013 1.00 32.16 116 GLY A CA 1
ATOM 891 C C . GLY A 1 116 ? -7.121 46.457 -20.775 1.00 32.16 116 GLY A C 1
ATOM 892 O O . GLY A 1 116 ? -6.575 46.078 -21.799 1.00 32.16 116 GLY A O 1
ATOM 893 N N . HIS A 1 117 ? -8.234 45.917 -20.263 1.00 38.66 117 HIS A N 1
ATOM 894 C CA . HIS A 1 117 ? -9.359 45.242 -20.943 1.00 38.66 117 HIS A CA 1
ATOM 895 C C . HIS A 1 117 ? -9.156 44.177 -22.048 1.00 38.66 117 HIS A C 1
ATOM 897 O O . HIS A 1 117 ? -8.774 44.502 -23.167 1.00 38.66 117 HIS A O 1
ATOM 903 N N . ARG A 1 118 ? -9.729 42.974 -21.829 1.00 36.28 118 ARG A N 1
ATOM 904 C CA . ARG A 1 118 ? -10.761 42.319 -22.691 1.00 36.28 118 ARG A CA 1
ATOM 905 C C . ARG A 1 118 ? -11.181 40.958 -22.098 1.00 36.28 118 ARG A C 1
ATOM 907 O O . ARG A 1 118 ? -10.328 40.138 -21.809 1.00 36.28 118 ARG A O 1
ATOM 914 N N . LYS A 1 119 ? -12.439 40.814 -21.662 1.00 35.59 119 LYS A N 1
ATOM 915 C CA . LYS A 1 119 ? -13.634 40.249 -22.344 1.00 35.59 119 LYS A CA 1
ATOM 916 C C . LYS A 1 119 ? -13.721 38.712 -22.331 1.00 35.59 119 LYS A C 1
ATOM 918 O O . LYS A 1 119 ? -12.890 38.020 -22.902 1.00 35.59 119 LYS A O 1
ATOM 923 N N . HIS A 1 120 ? -14.806 38.247 -21.709 1.00 39.59 120 HIS A N 1
ATOM 924 C CA . HIS A 1 120 ? -15.343 36.889 -21.711 1.00 39.59 120 HIS A CA 1
ATOM 925 C C . HIS A 1 120 ? -15.752 36.427 -23.117 1.00 39.59 120 HIS A C 1
ATOM 927 O O . HIS A 1 120 ? -16.326 37.208 -23.876 1.00 39.59 120 HIS A O 1
ATOM 933 N N . ALA A 1 121 ? -15.550 35.140 -23.405 1.00 33.72 121 ALA A N 1
ATOM 934 C CA . ALA A 1 121 ? -16.278 34.411 -24.438 1.00 33.72 121 ALA A CA 1
ATOM 935 C C . ALA A 1 121 ? -16.492 32.958 -23.985 1.00 33.72 121 ALA A C 1
ATOM 937 O O . ALA A 1 121 ? -15.545 32.244 -23.661 1.00 33.72 121 ALA A O 1
ATOM 938 N N . SER A 1 122 ? -17.760 32.563 -23.930 1.00 40.72 122 SER A N 1
ATOM 939 C CA . SER A 1 122 ? -18.259 31.202 -23.744 1.00 40.72 122 SER A CA 1
ATOM 940 C C . SER A 1 122 ? -18.339 30.463 -25.082 1.00 40.72 122 SER A C 1
ATOM 942 O O . SER A 1 122 ? -18.775 31.064 -26.060 1.00 40.72 122 SER A O 1
ATOM 944 N N . ALA A 1 123 ? -18.058 29.160 -25.101 1.00 33.62 123 ALA A N 1
ATOM 945 C CA . ALA A 1 123 ? -18.616 28.197 -26.061 1.00 33.62 123 ALA A CA 1
ATOM 946 C C . ALA A 1 123 ? -18.430 26.789 -25.462 1.00 33.62 123 ALA A C 1
ATOM 948 O O . ALA A 1 123 ? -17.317 26.406 -25.123 1.00 33.62 123 ALA A O 1
ATOM 949 N N . GLN A 1 124 ? -19.489 26.162 -24.954 1.00 34.81 124 GLN A N 1
ATOM 950 C CA . GLN A 1 124 ? -20.468 25.304 -25.637 1.00 34.81 124 GLN A CA 1
ATOM 951 C C . GLN A 1 124 ? -19.987 23.869 -25.897 1.00 34.81 124 GLN A C 1
ATOM 953 O O . GLN A 1 124 ? -19.054 23.588 -26.638 1.00 34.81 124 GLN A O 1
ATOM 958 N N . LYS A 1 125 ? -20.712 22.994 -25.202 1.00 37.81 125 LYS A N 1
ATOM 959 C CA . LYS A 1 125 ? -20.694 21.539 -25.125 1.00 37.81 125 LYS A CA 1
ATOM 960 C C . LYS A 1 125 ? -21.232 20.951 -26.435 1.00 37.81 125 LYS A C 1
ATOM 962 O O . LYS A 1 125 ? -22.287 21.388 -26.887 1.00 37.81 125 LYS A O 1
ATOM 967 N N . ALA A 1 126 ? -20.584 19.915 -26.954 1.00 32.97 126 ALA A N 1
ATOM 968 C CA . ALA A 1 126 ? -21.204 18.954 -27.858 1.00 32.97 126 ALA A CA 1
ATOM 969 C C . ALA A 1 126 ? -21.150 17.578 -27.187 1.00 32.97 126 ALA A C 1
ATOM 971 O O . ALA A 1 126 ? -20.106 17.160 -26.685 1.00 32.97 126 ALA A O 1
ATOM 972 N N . ALA A 1 127 ? -22.317 16.950 -27.095 1.00 41.59 127 ALA A N 1
ATOM 973 C CA . ALA A 1 127 ? -22.520 15.590 -26.636 1.00 41.59 127 ALA A CA 1
ATOM 974 C C . ALA A 1 127 ? -22.618 14.699 -27.872 1.00 41.59 127 ALA A C 1
ATOM 976 O O . ALA A 1 127 ? -23.336 15.069 -28.793 1.00 41.59 127 ALA A O 1
ATOM 977 N N . ASP A 1 128 ? -21.964 13.539 -27.857 1.00 36.25 128 ASP A N 1
ATOM 978 C CA . ASP A 1 128 ? -22.238 12.484 -28.827 1.00 36.25 128 ASP A CA 1
ATOM 979 C C . ASP A 1 128 ? -22.156 11.097 -28.182 1.00 36.25 128 ASP A C 1
ATOM 981 O O . ASP A 1 128 ? -21.157 10.715 -27.575 1.00 36.25 128 ASP A O 1
ATOM 985 N N . GLY A 1 129 ? -23.279 10.386 -28.299 1.00 35.97 129 GLY A N 1
ATOM 986 C CA . GLY A 1 129 ? -23.346 9.059 -28.912 1.00 35.97 129 GLY A CA 1
ATOM 987 C C . GLY A 1 129 ? -22.471 7.951 -28.341 1.00 35.97 129 GLY A C 1
ATOM 988 O O . GLY A 1 129 ? -21.401 7.658 -28.859 1.00 35.97 129 GLY A O 1
ATOM 989 N N . SER A 1 130 ? -23.015 7.248 -27.349 1.00 45.38 130 SER A N 1
ATOM 990 C CA . SER A 1 130 ? -22.529 5.961 -26.852 1.00 45.38 130 SER A CA 1
ATOM 991 C C . SER A 1 130 ? -22.528 4.878 -27.944 1.00 45.38 130 SER A C 1
ATOM 993 O O . SER A 1 130 ? -23.580 4.379 -28.340 1.00 45.38 130 SER A O 1
ATOM 995 N N . SER A 1 131 ? -21.338 4.450 -28.359 1.00 43.25 131 SER A N 1
ATOM 996 C CA . SER A 1 131 ? -21.045 3.030 -28.561 1.00 43.25 131 SER A CA 1
ATOM 997 C C . SER A 1 131 ? -20.000 2.678 -27.514 1.00 43.25 131 SER A C 1
ATOM 999 O O . SER A 1 131 ? -18.904 3.240 -27.563 1.00 43.25 131 SER A O 1
ATOM 1001 N N . ALA A 1 132 ? -20.335 1.836 -26.534 1.00 54.12 132 ALA A N 1
ATOM 1002 C CA . ALA A 1 132 ? -19.389 1.459 -25.489 1.00 54.12 132 ALA A CA 1
ATOM 1003 C C . ALA A 1 132 ? -18.173 0.796 -26.146 1.00 54.12 132 ALA A C 1
ATOM 1005 O O . ALA A 1 132 ? -18.233 -0.349 -26.596 1.00 54.12 132 ALA A O 1
ATOM 1006 N N . ALA A 1 133 ? -17.092 1.568 -26.254 1.00 50.00 133 ALA A N 1
ATOM 1007 C CA . ALA A 1 133 ? -15.789 1.067 -26.630 1.00 50.00 133 ALA A CA 1
ATOM 1008 C C . ALA A 1 133 ? -15.431 -0.092 -25.685 1.00 50.00 133 ALA A C 1
ATOM 1010 O O . ALA A 1 133 ? -15.865 -0.079 -24.525 1.00 50.00 133 ALA A O 1
ATOM 1011 N N . PRO A 1 134 ? -14.657 -1.093 -26.143 1.00 56.34 134 PRO A N 1
ATOM 1012 C CA . PRO A 1 134 ? -14.075 -2.056 -25.217 1.00 56.34 134 PRO A CA 1
ATOM 1013 C C . PRO A 1 134 ? -13.406 -1.285 -24.067 1.00 56.34 134 PRO A C 1
ATOM 1015 O O . PRO A 1 134 ? -12.830 -0.221 -24.333 1.00 56.34 134 PRO A O 1
ATOM 1018 N N . PRO A 1 135 ? -13.526 -1.758 -22.810 1.00 64.06 135 PRO A N 1
ATOM 1019 C CA . PRO A 1 135 ? -12.973 -1.048 -21.664 1.00 64.06 135 PRO A CA 1
ATOM 1020 C C . PRO A 1 135 ? -11.516 -0.702 -21.962 1.00 64.06 135 PRO A C 1
ATOM 1022 O O . PRO A 1 135 ? -10.751 -1.557 -22.417 1.00 64.06 135 PRO A O 1
ATOM 1025 N N . ALA A 1 136 ? -11.181 0.581 -21.813 1.00 78.25 136 ALA A N 1
ATOM 1026 C CA . ALA A 1 136 ? -9.851 1.079 -22.122 1.00 78.25 136 ALA A CA 1
ATOM 1027 C C . ALA A 1 136 ? -8.828 0.269 -21.322 1.00 78.25 136 ALA A C 1
ATOM 1029 O O . ALA A 1 136 ? -9.023 0.069 -20.126 1.00 78.25 136 ALA A O 1
ATOM 1030 N N . ASP A 1 137 ? -7.766 -0.212 -21.976 1.00 85.56 137 ASP A N 1
ATOM 1031 C CA . ASP A 1 137 ? -6.707 -0.941 -21.279 1.00 85.56 137 ASP A CA 1
ATOM 1032 C C . ASP A 1 137 ? -6.104 -0.015 -20.207 1.00 85.56 137 ASP A C 1
ATOM 1034 O O . ASP A 1 137 ? -5.487 0.997 -20.565 1.00 85.56 137 ASP A O 1
ATOM 1038 N N . PRO A 1 138 ? -6.251 -0.334 -18.906 1.00 88.81 138 PRO A N 1
ATOM 1039 C CA . PRO A 1 138 ? -5.768 0.533 -17.836 1.00 88.81 138 PRO A CA 1
ATOM 1040 C C . PRO A 1 138 ? -4.246 0.745 -17.862 1.00 88.81 138 PRO A C 1
ATOM 1042 O O . PRO A 1 138 ? -3.731 1.685 -17.244 1.00 88.81 138 PRO A O 1
ATOM 1045 N N . PHE A 1 139 ? -3.518 -0.118 -18.578 1.00 90.81 139 PHE A N 1
ATOM 1046 C CA . PHE A 1 139 ? -2.069 -0.074 -18.736 1.00 90.81 139 PHE A CA 1
ATOM 1047 C C . PHE A 1 139 ? -1.607 0.568 -20.052 1.00 90.81 139 PHE A C 1
ATOM 1049 O O . PHE A 1 139 ? -0.394 0.663 -20.258 1.00 90.81 139 PHE A O 1
ATOM 1056 N N . ALA A 1 140 ? -2.523 1.009 -20.927 1.00 89.38 140 ALA A N 1
ATOM 1057 C CA . ALA A 1 140 ? -2.176 1.607 -22.221 1.00 89.38 140 ALA A CA 1
ATOM 1058 C C . ALA A 1 140 ? -1.279 2.844 -22.066 1.00 89.38 140 ALA A C 1
ATOM 1060 O O . ALA A 1 140 ? -0.301 3.011 -22.793 1.00 89.38 140 ALA A O 1
ATOM 1061 N N . GLU A 1 141 ? -1.588 3.681 -21.078 1.00 88.25 141 GLU A N 1
ATOM 1062 C CA . GLU A 1 141 ? -0.788 4.843 -20.711 1.00 88.25 141 GLU A CA 1
ATOM 1063 C C . GLU A 1 141 ? -0.181 4.621 -19.331 1.00 88.25 141 GLU A C 1
ATOM 1065 O O . GLU A 1 141 ? -0.904 4.440 -18.349 1.00 88.25 141 GLU A O 1
ATOM 1070 N N . ARG A 1 142 ? 1.152 4.652 -19.243 1.00 88.88 142 ARG A N 1
ATOM 1071 C CA . ARG A 1 142 ? 1.851 4.615 -17.957 1.00 88.88 142 ARG A CA 1
ATOM 1072 C C . ARG A 1 142 ? 2.031 6.014 -17.402 1.00 88.88 142 ARG A C 1
ATOM 1074 O O . ARG A 1 142 ? 2.513 6.910 -18.096 1.00 88.88 142 ARG A O 1
ATOM 1081 N N . THR A 1 143 ? 1.716 6.175 -16.125 1.00 92.06 143 THR A N 1
ATOM 1082 C CA . THR A 1 143 ? 1.941 7.441 -15.430 1.00 92.06 143 THR A CA 1
ATOM 1083 C C . THR A 1 143 ? 3.432 7.634 -15.170 1.00 92.06 143 THR A C 1
ATOM 1085 O O . THR A 1 143 ? 4.095 6.774 -14.591 1.00 92.06 143 THR A O 1
ATOM 1088 N N . VAL A 1 144 ? 3.978 8.780 -15.580 1.00 92.44 144 VAL A N 1
ATOM 1089 C CA . VAL A 1 144 ? 5.370 9.147 -15.291 1.00 92.44 144 VAL A CA 1
ATOM 1090 C C . VAL A 1 144 ? 5.413 9.987 -14.020 1.00 92.44 144 VAL A C 1
ATOM 1092 O O . VAL A 1 144 ? 4.935 11.123 -13.999 1.00 92.44 144 VAL A O 1
ATOM 1095 N N . TYR A 1 145 ? 6.012 9.433 -12.968 1.00 92.62 145 TYR A N 1
ATOM 1096 C CA . TYR A 1 145 ? 6.195 10.102 -11.681 1.00 92.62 145 TYR A CA 1
ATOM 1097 C C . TYR A 1 145 ? 7.525 10.859 -11.648 1.00 92.62 145 TYR A C 1
ATOM 1099 O O . TYR A 1 145 ? 8.536 10.395 -12.174 1.00 92.62 145 TYR A O 1
ATOM 1107 N N . LYS A 1 146 ? 7.519 12.051 -11.043 1.00 93.31 146 LYS A N 1
ATOM 1108 C CA . LYS A 1 146 ? 8.711 12.883 -10.838 1.00 93.31 146 LYS A CA 1
ATOM 1109 C C . LYS A 1 146 ? 8.980 13.000 -9.345 1.00 93.31 146 LYS A C 1
ATOM 1111 O O . LYS A 1 146 ? 8.516 13.945 -8.715 1.00 93.31 146 LYS A O 1
ATOM 1116 N N . ASP A 1 147 ? 9.718 12.028 -8.823 1.00 93.56 147 ASP A N 1
ATOM 1117 C CA . ASP A 1 147 ? 10.015 11.930 -7.397 1.00 93.56 147 ASP A CA 1
ATOM 1118 C C . ASP A 1 147 ? 10.901 13.095 -6.935 1.00 93.56 147 ASP A C 1
ATOM 1120 O O . ASP A 1 147 ? 11.995 13.329 -7.471 1.00 93.56 147 ASP A O 1
ATOM 1124 N N . ASN A 1 148 ? 10.416 13.833 -5.938 1.00 93.19 148 ASN A N 1
ATOM 1125 C CA . ASN A 1 148 ? 11.184 14.869 -5.253 1.00 93.19 148 ASN A CA 1
ATOM 1126 C C . ASN A 1 148 ? 12.154 14.241 -4.219 1.00 93.19 148 ASN A C 1
ATOM 1128 O O . ASN A 1 148 ? 12.299 13.021 -4.146 1.00 93.19 148 ASN A O 1
ATOM 1132 N N . LEU A 1 149 ? 12.882 15.061 -3.450 1.00 94.25 149 LEU A N 1
ATOM 1133 C CA . LEU A 1 149 ? 13.845 14.549 -2.462 1.00 94.25 149 LEU A CA 1
ATOM 1134 C C . LEU A 1 149 ? 13.178 13.742 -1.338 1.00 94.25 149 LEU A C 1
ATOM 1136 O O . LEU A 1 149 ? 13.684 12.678 -0.995 1.00 94.25 149 LEU A O 1
ATOM 1140 N N . PHE A 1 150 ? 12.037 14.205 -0.826 1.00 93.81 150 PHE A N 1
ATOM 1141 C CA . PHE A 1 150 ? 11.255 13.485 0.177 1.00 93.81 150 PHE A CA 1
ATOM 1142 C C . PHE A 1 150 ? 10.761 12.141 -0.371 1.00 93.81 150 PHE A C 1
ATOM 1144 O O . PHE A 1 150 ? 10.970 11.109 0.262 1.00 93.81 150 PHE A O 1
ATOM 1151 N N . ASP A 1 151 ? 10.201 12.123 -1.585 1.00 94.50 151 ASP A N 1
ATOM 1152 C CA . ASP A 1 151 ? 9.730 10.887 -2.225 1.00 94.50 151 ASP A CA 1
ATOM 1153 C C . ASP A 1 151 ? 10.869 9.861 -2.338 1.00 94.50 151 ASP A C 1
ATOM 1155 O O . ASP A 1 151 ? 10.705 8.696 -1.983 1.00 94.50 151 ASP A O 1
ATOM 1159 N N . LYS A 1 152 ? 12.056 10.300 -2.780 1.00 95.06 152 LYS A N 1
ATOM 1160 C CA . LYS A 1 152 ? 13.249 9.444 -2.893 1.00 95.06 152 LYS A CA 1
ATOM 1161 C C . LYS A 1 152 ? 13.733 8.935 -1.540 1.00 95.06 152 LYS A C 1
ATOM 1163 O O . LYS A 1 152 ? 14.096 7.765 -1.440 1.00 95.06 152 LYS A O 1
ATOM 1168 N N . ALA A 1 153 ? 13.727 9.781 -0.511 1.00 96.19 153 ALA A N 1
ATOM 1169 C CA . ALA A 1 153 ? 14.092 9.380 0.844 1.00 96.19 153 ALA A CA 1
ATOM 1170 C C . ALA A 1 153 ? 13.136 8.301 1.378 1.00 96.19 153 ALA A C 1
ATOM 1172 O O . ALA A 1 153 ? 13.587 7.279 1.895 1.00 96.19 153 ALA A O 1
ATOM 1173 N N . MET A 1 154 ? 11.827 8.472 1.168 1.00 96.12 154 MET A N 1
ATOM 1174 C CA . MET A 1 154 ? 10.815 7.494 1.570 1.00 96.12 154 MET A CA 1
ATOM 1175 C C . MET A 1 154 ? 10.929 6.177 0.793 1.00 96.12 154 MET A C 1
ATOM 1177 O O . MET A 1 154 ? 10.879 5.109 1.404 1.00 96.12 154 MET A O 1
ATOM 1181 N N . ILE A 1 155 ? 11.153 6.233 -0.528 1.00 97.19 155 ILE A N 1
ATOM 1182 C CA . ILE A 1 155 ? 11.410 5.041 -1.354 1.00 97.19 155 ILE A CA 1
ATOM 1183 C C . ILE A 1 155 ? 12.636 4.291 -0.829 1.00 97.19 155 ILE A C 1
ATOM 1185 O O . ILE A 1 155 ? 12.567 3.077 -0.631 1.00 97.19 155 ILE A O 1
ATOM 1189 N N . TYR A 1 156 ? 13.741 4.994 -0.570 1.00 97.38 156 TYR A N 1
ATOM 1190 C CA . TYR A 1 156 ? 14.958 4.386 -0.038 1.00 97.38 156 TYR A CA 1
ATOM 1191 C C . TYR A 1 156 ? 14.721 3.754 1.338 1.00 97.38 156 TYR A C 1
ATOM 1193 O O . TYR A 1 156 ? 15.087 2.598 1.545 1.00 97.38 156 TYR A O 1
ATOM 1201 N N . TYR A 1 157 ? 14.068 4.468 2.261 1.00 96.12 157 TYR A N 1
ATOM 1202 C CA . TYR A 1 157 ? 13.786 3.971 3.608 1.00 96.12 157 TYR A CA 1
ATOM 1203 C C . TYR A 1 157 ? 12.918 2.708 3.584 1.00 96.12 157 TYR A C 1
ATOM 1205 O O . TYR A 1 157 ? 13.292 1.688 4.164 1.00 96.12 157 TYR A O 1
ATOM 1213 N N . PHE A 1 158 ? 11.807 2.726 2.843 1.00 97.00 158 PHE A N 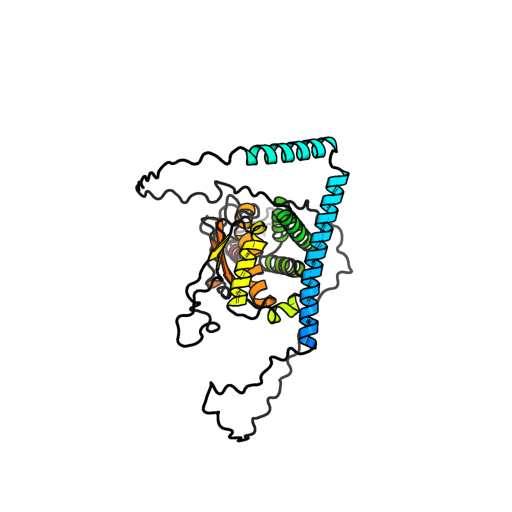1
ATOM 1214 C CA . PHE A 1 158 ? 10.957 1.545 2.693 1.00 97.00 158 PHE A CA 1
ATOM 1215 C C . PHE A 1 158 ? 11.712 0.386 2.036 1.00 97.00 158 PHE A C 1
ATOM 1217 O O . PHE A 1 158 ? 11.627 -0.746 2.510 1.00 97.00 158 PHE A O 1
ATOM 1224 N N . SER A 1 159 ? 12.490 0.662 0.986 1.00 97.94 159 SER A N 1
ATOM 1225 C CA . SER A 1 159 ? 13.304 -0.353 0.307 1.00 97.94 159 SER A CA 1
ATOM 1226 C C . SER A 1 159 ? 14.336 -0.971 1.247 1.00 97.94 159 SER A C 1
ATOM 1228 O O . SER A 1 159 ? 14.524 -2.185 1.235 1.00 97.94 159 SER A O 1
ATOM 1230 N N . LYS A 1 160 ? 14.950 -0.169 2.123 1.00 97.75 160 LYS A N 1
ATOM 1231 C CA . LYS A 1 160 ? 15.879 -0.651 3.146 1.00 97.75 160 LYS A CA 1
ATOM 1232 C C . LYS A 1 160 ? 15.195 -1.612 4.116 1.00 97.75 160 LYS A C 1
ATOM 1234 O O . LYS A 1 160 ? 15.702 -2.710 4.322 1.00 97.75 160 LYS A O 1
ATOM 1239 N N . VAL A 1 161 ? 14.035 -1.237 4.660 1.00 96.88 161 VAL A N 1
ATOM 1240 C CA . VAL A 1 161 ? 13.275 -2.101 5.581 1.00 96.88 161 VAL A CA 1
ATOM 1241 C C . VAL A 1 161 ? 12.833 -3.392 4.882 1.00 96.88 161 VAL A C 1
ATOM 1243 O O . VAL A 1 161 ? 12.935 -4.475 5.454 1.00 96.88 161 VAL A O 1
ATOM 1246 N N . MET A 1 162 ? 12.395 -3.313 3.623 1.00 97.50 162 MET A N 1
ATOM 1247 C CA . MET A 1 162 ? 12.048 -4.492 2.823 1.00 97.50 162 MET A CA 1
ATOM 1248 C C . MET A 1 162 ? 13.253 -5.400 2.555 1.00 97.50 162 MET A C 1
ATOM 1250 O O . MET A 1 162 ? 13.138 -6.618 2.679 1.00 97.50 162 MET A O 1
ATOM 1254 N N . SER A 1 163 ? 14.403 -4.823 2.205 1.00 97.75 163 SER A N 1
ATOM 1255 C CA . SER A 1 163 ? 15.660 -5.549 2.015 1.00 97.75 163 SER A CA 1
ATOM 1256 C C . SER A 1 163 ? 16.070 -6.280 3.294 1.00 97.75 163 SER A C 1
ATOM 1258 O O . SER A 1 163 ? 16.403 -7.463 3.233 1.00 97.75 163 SER A O 1
ATOM 1260 N N . ASP A 1 164 ? 15.950 -5.639 4.458 1.00 96.69 164 ASP A N 1
ATOM 1261 C CA . ASP A 1 164 ? 16.272 -6.258 5.748 1.00 96.69 164 ASP A CA 1
ATOM 1262 C C . ASP A 1 164 ? 15.397 -7.490 6.032 1.00 96.69 164 ASP A C 1
ATOM 1264 O O . ASP A 1 164 ? 15.915 -8.528 6.446 1.00 96.69 164 ASP A O 1
ATOM 1268 N N . GLN A 1 165 ? 14.098 -7.440 5.706 1.00 94.50 165 GLN A N 1
ATOM 1269 C CA . GLN A 1 165 ? 13.197 -8.605 5.799 1.00 94.50 165 GLN A CA 1
ATOM 1270 C C . GLN A 1 165 ? 13.559 -9.739 4.824 1.00 94.50 165 GLN A C 1
ATOM 1272 O O . GLN A 1 165 ? 13.162 -10.890 5.012 1.00 94.50 165 GLN A O 1
ATOM 1277 N N . LEU A 1 166 ? 14.322 -9.432 3.776 1.00 95.00 166 LEU A N 1
ATOM 1278 C CA . LEU A 1 166 ? 14.853 -10.392 2.809 1.00 95.00 166 LEU A CA 1
ATOM 1279 C C . LEU A 1 166 ? 16.285 -10.841 3.141 1.00 95.00 166 LEU A C 1
ATOM 1281 O O . LEU A 1 166 ? 16.903 -11.533 2.335 1.00 95.00 166 LEU A O 1
ATOM 1285 N N . GLY A 1 167 ? 16.815 -10.480 4.313 1.00 95.19 167 GLY A N 1
ATOM 1286 C CA . GLY A 1 167 ? 18.182 -10.813 4.715 1.00 95.19 167 GLY A CA 1
ATOM 1287 C C . GLY A 1 167 ? 19.242 -9.850 4.173 1.00 95.19 167 GLY A C 1
ATOM 1288 O O . GLY A 1 167 ? 20.395 -10.243 4.021 1.00 95.19 167 GLY A O 1
ATOM 1289 N N . GLY A 1 168 ? 18.864 -8.606 3.875 1.00 95.62 168 GLY A N 1
ATOM 1290 C CA . GLY A 1 168 ? 19.779 -7.536 3.473 1.00 95.62 168 GLY A CA 1
ATOM 1291 C C . GLY A 1 168 ? 20.224 -7.613 2.014 1.00 95.62 168 GLY A C 1
ATOM 1292 O O . GLY A 1 168 ? 21.375 -7.302 1.705 1.00 95.62 168 GLY A O 1
ATOM 1293 N N . ILE A 1 169 ? 19.349 -8.063 1.107 1.00 95.94 169 ILE A N 1
ATOM 1294 C CA . ILE A 1 169 ? 19.690 -8.136 -0.320 1.00 95.94 169 ILE A CA 1
ATOM 1295 C C . ILE A 1 169 ? 19.957 -6.734 -0.901 1.00 95.94 169 ILE A C 1
ATOM 1297 O O . ILE A 1 169 ? 19.291 -5.772 -0.509 1.00 95.94 169 ILE A O 1
ATOM 1301 N N . PRO A 1 170 ? 20.918 -6.580 -1.826 1.00 96.62 170 PRO A N 1
ATOM 1302 C CA . PRO A 1 170 ? 21.260 -5.271 -2.376 1.00 96.62 170 PRO A CA 1
ATOM 1303 C C . PRO A 1 170 ? 20.084 -4.647 -3.142 1.00 96.62 170 PRO A C 1
ATOM 1305 O O . PRO A 1 170 ? 19.304 -5.357 -3.776 1.00 96.62 170 PRO A O 1
ATOM 1308 N N . PHE A 1 171 ? 19.990 -3.318 -3.089 1.00 96.94 171 PHE A N 1
ATOM 1309 C CA . PHE A 1 171 ? 19.008 -2.493 -3.799 1.00 96.94 171 PHE A CA 1
ATOM 1310 C C . PHE A 1 171 ? 19.626 -1.120 -4.105 1.00 96.94 171 PHE A C 1
ATOM 1312 O O . PHE A 1 171 ? 20.540 -0.685 -3.400 1.00 96.94 171 PHE A O 1
ATOM 1319 N N . ASP A 1 172 ? 19.140 -0.435 -5.138 1.00 95.12 172 ASP A N 1
ATOM 1320 C CA . ASP A 1 172 ? 19.669 0.865 -5.582 1.00 95.12 172 ASP A CA 1
ATOM 1321 C C . ASP A 1 172 ? 18.871 2.087 -5.080 1.00 95.12 172 ASP A C 1
ATOM 1323 O O . ASP A 1 172 ? 19.274 3.233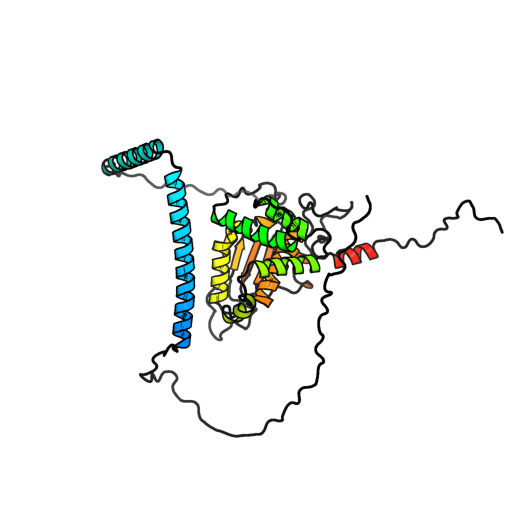 -5.286 1.00 95.12 172 ASP A O 1
ATOM 1327 N N . GLY A 1 173 ? 17.749 1.853 -4.393 1.00 93.44 173 GLY A N 1
ATOM 1328 C CA . GLY A 1 173 ? 16.868 2.897 -3.859 1.00 93.44 173 GLY A CA 1
ATOM 1329 C C . GLY A 1 173 ? 15.928 3.518 -4.895 1.00 93.44 173 GLY A C 1
ATOM 1330 O O . GLY A 1 173 ? 15.262 4.510 -4.599 1.00 93.44 173 GLY A O 1
ATOM 1331 N N . SER A 1 174 ? 15.865 2.961 -6.104 1.00 96.19 174 SER A N 1
ATOM 1332 C CA . SER A 1 174 ? 14.919 3.364 -7.137 1.00 96.19 174 SER A CA 1
ATOM 1333 C C . SER A 1 174 ? 13.513 2.821 -6.872 1.00 96.19 174 SER A C 1
ATOM 1335 O O . SER A 1 174 ? 13.295 1.852 -6.140 1.00 96.19 174 SER A O 1
ATOM 1337 N N . TRP A 1 175 ? 12.528 3.437 -7.527 1.00 97.25 175 TRP A N 1
ATOM 1338 C CA . TRP A 1 175 ? 11.157 2.934 -7.525 1.00 97.25 175 TRP A CA 1
ATOM 1339 C C . TRP A 1 175 ? 11.051 1.517 -8.108 1.00 97.25 175 TRP A C 1
ATOM 1341 O O . TRP A 1 175 ? 10.294 0.692 -7.597 1.00 97.25 175 TRP A O 1
ATOM 1351 N N . ASP A 1 176 ? 11.806 1.217 -9.165 1.00 95.81 176 ASP A N 1
ATOM 1352 C CA . ASP A 1 176 ? 11.752 -0.100 -9.798 1.00 95.81 176 ASP A CA 1
ATOM 1353 C C . ASP A 1 176 ? 12.301 -1.182 -8.862 1.00 95.81 176 ASP A C 1
ATOM 1355 O O . ASP A 1 176 ? 11.696 -2.253 -8.751 1.00 95.81 176 ASP A O 1
ATOM 1359 N N . ASP A 1 177 ? 13.362 -0.878 -8.109 1.00 96.38 177 ASP A N 1
ATOM 1360 C CA . ASP A 1 177 ? 13.892 -1.776 -7.085 1.00 96.38 177 ASP A CA 1
ATOM 1361 C C . ASP A 1 177 ? 12.951 -1.945 -5.893 1.00 96.38 177 ASP A C 1
ATOM 1363 O O . ASP A 1 177 ? 12.777 -3.069 -5.427 1.00 96.38 177 ASP A O 1
ATOM 1367 N N . PHE A 1 178 ? 12.247 -0.898 -5.457 1.00 97.69 178 PHE A N 1
ATOM 1368 C CA . PHE A 1 178 ? 11.175 -1.030 -4.462 1.00 97.69 178 PHE A CA 1
ATOM 1369 C C . PHE A 1 178 ? 10.107 -2.055 -4.905 1.00 97.69 178 PHE A C 1
ATOM 1371 O O . PHE A 1 178 ? 9.676 -2.934 -4.142 1.00 97.69 178 PHE A O 1
ATOM 1378 N N . VAL A 1 179 ? 9.703 -2.008 -6.179 1.00 96.88 179 VAL A N 1
ATOM 1379 C CA . VAL A 1 179 ? 8.758 -2.983 -6.742 1.00 96.88 179 VAL A CA 1
ATOM 1380 C C . VAL A 1 179 ? 9.413 -4.366 -6.903 1.00 96.88 179 VAL A C 1
ATOM 1382 O O . VAL A 1 179 ? 8.749 -5.380 -6.675 1.00 96.88 179 VAL A O 1
ATOM 1385 N N . ASN A 1 180 ? 10.704 -4.452 -7.239 1.00 96.00 180 ASN A N 1
ATOM 1386 C CA . ASN A 1 180 ? 11.440 -5.722 -7.307 1.00 96.00 180 ASN A CA 1
ATOM 1387 C C . ASN A 1 180 ? 11.562 -6.395 -5.937 1.00 96.00 180 ASN A C 1
ATOM 1389 O O . ASN A 1 180 ? 11.247 -7.577 -5.826 1.00 96.00 180 ASN A O 1
ATOM 1393 N N . LEU A 1 181 ? 11.902 -5.654 -4.883 1.00 97.62 181 LEU A N 1
ATOM 1394 C CA . LEU A 1 181 ? 11.912 -6.144 -3.503 1.00 97.62 181 LEU A CA 1
ATOM 1395 C C . LEU A 1 181 ? 10.545 -6.719 -3.119 1.00 97.62 181 LEU A C 1
ATOM 1397 O O . LEU A 1 181 ? 10.458 -7.795 -2.531 1.00 97.62 181 LEU A O 1
ATOM 1401 N N . SER A 1 182 ? 9.454 -6.071 -3.541 1.00 96.44 182 SER A N 1
ATOM 1402 C CA . SER A 1 182 ? 8.108 -6.618 -3.336 1.00 96.44 182 SER A CA 1
ATOM 1403 C C . SER A 1 182 ? 7.910 -7.969 -4.038 1.00 96.44 182 SER A C 1
ATOM 1405 O O . SER A 1 182 ? 7.278 -8.873 -3.491 1.00 96.44 182 SER A O 1
ATOM 1407 N N . ARG A 1 183 ? 8.447 -8.138 -5.254 1.00 95.38 183 ARG A N 1
ATOM 1408 C CA . ARG A 1 183 ? 8.409 -9.417 -5.989 1.00 95.38 183 ARG A CA 1
ATOM 1409 C C . ARG A 1 183 ? 9.249 -10.491 -5.299 1.00 95.38 183 ARG A C 1
ATOM 1411 O O . ARG A 1 183 ? 8.830 -11.647 -5.271 1.00 95.38 183 ARG A O 1
ATOM 1418 N N . GLU A 1 184 ? 10.388 -10.121 -4.723 1.00 95.38 184 GLU A N 1
ATOM 1419 C CA . GLU A 1 184 ? 11.224 -11.027 -3.929 1.00 95.38 184 GLU A CA 1
ATOM 1420 C C . GLU A 1 184 ? 10.529 -11.470 -2.636 1.00 95.38 184 GLU A C 1
ATOM 1422 O O . GLU A 1 184 ? 10.609 -12.644 -2.270 1.00 95.38 184 GLU A O 1
ATOM 1427 N N . ILE A 1 185 ? 9.755 -10.590 -1.986 1.00 94.81 185 ILE A N 1
ATOM 1428 C CA . ILE A 1 185 ? 8.890 -10.981 -0.860 1.00 94.81 185 ILE A CA 1
ATOM 1429 C C . ILE A 1 185 ? 7.846 -12.013 -1.317 1.00 94.81 185 ILE A C 1
ATOM 1431 O O . ILE A 1 185 ? 7.615 -13.014 -0.643 1.00 94.81 185 ILE A O 1
ATOM 1435 N N . MET A 1 186 ? 7.266 -11.854 -2.504 1.00 92.62 186 MET A N 1
ATOM 1436 C CA . MET A 1 186 ? 6.296 -12.820 -3.037 1.00 92.62 186 MET A CA 1
ATOM 1437 C C . MET A 1 186 ? 6.913 -14.172 -3.429 1.00 92.62 186 MET A C 1
ATOM 1439 O O . MET A 1 186 ? 6.216 -15.193 -3.459 1.00 92.62 186 MET A O 1
ATOM 1443 N N . ARG A 1 187 ? 8.197 -14.205 -3.800 1.00 91.00 187 ARG A N 1
ATOM 1444 C CA . ARG A 1 187 ? 8.836 -15.399 -4.362 1.00 91.00 187 ARG A CA 1
ATOM 1445 C C . ARG A 1 187 ? 8.963 -16.498 -3.308 1.00 91.00 187 ARG A C 1
ATOM 1447 O O . ARG A 1 187 ? 9.479 -16.284 -2.221 1.00 91.00 187 ARG A O 1
ATOM 1454 N N . GLY A 1 188 ? 8.494 -17.696 -3.656 1.00 88.06 188 GLY A N 1
ATOM 1455 C CA . GLY A 1 188 ? 8.594 -18.883 -2.801 1.00 88.06 188 GLY A CA 1
ATOM 1456 C C . GLY A 1 188 ? 7.671 -18.899 -1.578 1.00 88.06 188 GLY A C 1
ATOM 1457 O O . GLY A 1 188 ? 7.603 -19.933 -0.926 1.00 88.06 188 GLY A O 1
ATOM 1458 N N . ARG A 1 189 ? 6.936 -17.812 -1.301 1.00 92.69 189 ARG A N 1
ATOM 1459 C CA . ARG A 1 189 ? 6.050 -17.681 -0.137 1.00 92.69 189 ARG A CA 1
ATOM 1460 C C . ARG A 1 189 ? 4.583 -17.925 -0.491 1.00 92.69 189 ARG A C 1
ATOM 1462 O O . ARG A 1 189 ? 4.130 -17.548 -1.580 1.00 92.69 189 ARG A O 1
ATOM 1469 N N . ASN A 1 190 ? 3.828 -18.520 0.428 1.00 94.56 190 ASN A N 1
ATOM 1470 C CA . ASN A 1 190 ? 2.362 -18.586 0.361 1.00 94.56 190 ASN A CA 1
ATOM 1471 C C . ASN A 1 190 ? 1.719 -17.235 0.760 1.00 94.56 190 ASN A C 1
ATOM 1473 O O . ASN A 1 190 ? 2.404 -16.344 1.257 1.00 94.56 190 ASN A O 1
ATOM 1477 N N . SER A 1 191 ? 0.417 -17.044 0.518 1.00 94.75 191 SER A N 1
ATOM 1478 C CA . SER A 1 191 ? -0.279 -15.768 0.777 1.00 94.75 191 SER A CA 1
ATOM 1479 C C . SER A 1 191 ? -0.179 -15.311 2.234 1.00 94.75 191 SER A C 1
ATOM 1481 O O . SER A 1 191 ? -0.009 -14.122 2.491 1.00 94.75 191 SER A O 1
ATOM 1483 N N . ARG A 1 192 ? -0.214 -16.239 3.194 1.00 94.94 192 ARG A N 1
ATOM 1484 C CA . ARG A 1 192 ? -0.059 -15.920 4.617 1.00 94.94 192 ARG A CA 1
ATOM 1485 C C . ARG A 1 192 ? 1.362 -15.454 4.937 1.00 94.94 192 ARG A C 1
ATOM 1487 O O . ARG A 1 192 ? 1.525 -14.410 5.555 1.00 94.94 192 ARG A O 1
ATOM 1494 N N . GLU A 1 193 ? 2.376 -16.181 4.480 1.00 96.00 193 GLU A N 1
ATOM 1495 C CA . GLU A 1 193 ? 3.790 -15.818 4.672 1.00 96.00 193 GLU A CA 1
ATOM 1496 C C . GLU A 1 193 ? 4.130 -14.462 4.031 1.00 96.00 193 GLU A C 1
ATOM 1498 O O . GLU A 1 193 ? 4.910 -13.685 4.584 1.00 96.00 193 GLU A O 1
ATOM 1503 N N . GLN A 1 194 ? 3.529 -14.159 2.873 1.00 95.94 194 GLN A N 1
ATOM 1504 C CA . GLN A 1 194 ? 3.636 -12.849 2.222 1.00 95.94 194 GLN A CA 1
ATOM 1505 C C . GLN A 1 194 ? 3.102 -11.750 3.146 1.00 95.94 194 GLN A C 1
ATOM 1507 O O . GLN A 1 194 ? 3.815 -10.792 3.441 1.00 95.94 194 GLN A O 1
ATOM 1512 N N . GLN A 1 195 ? 1.879 -11.923 3.654 1.00 96.12 195 GLN A N 1
ATOM 1513 C CA . GLN A 1 195 ? 1.237 -10.950 4.537 1.00 96.12 195 GLN A CA 1
ATOM 1514 C C . GLN A 1 195 ? 1.988 -10.776 5.866 1.00 96.12 195 GLN A C 1
ATOM 1516 O O . GLN A 1 195 ? 2.106 -9.655 6.354 1.00 96.12 195 GLN A O 1
ATOM 1521 N N . GLU A 1 196 ? 2.526 -11.855 6.439 1.00 95.06 196 GLU A N 1
ATOM 1522 C CA . GLU A 1 196 ? 3.342 -11.818 7.661 1.00 95.06 196 GLU A CA 1
ATOM 1523 C C . GLU A 1 196 ? 4.667 -11.074 7.435 1.00 95.06 196 GLU A C 1
ATOM 1525 O O . GLU A 1 196 ? 5.043 -10.229 8.248 1.00 95.06 196 GLU A O 1
ATOM 1530 N N . THR A 1 197 ? 5.334 -11.303 6.298 1.00 95.69 197 THR A N 1
ATOM 1531 C CA . THR A 1 197 ? 6.561 -10.569 5.938 1.00 95.69 197 THR A CA 1
ATOM 1532 C C . THR A 1 197 ? 6.275 -9.071 5.796 1.00 95.69 197 THR A C 1
ATOM 1534 O O . THR A 1 197 ? 7.020 -8.237 6.305 1.00 95.69 197 THR A O 1
ATOM 1537 N N . VAL A 1 198 ? 5.161 -8.711 5.152 1.00 95.81 198 VAL A N 1
ATOM 1538 C CA . VAL A 1 198 ? 4.750 -7.308 4.981 1.00 95.81 198 VAL A CA 1
ATOM 1539 C C . VAL A 1 198 ? 4.358 -6.675 6.310 1.00 95.81 198 VAL A C 1
ATOM 1541 O O . VAL A 1 198 ? 4.686 -5.518 6.539 1.00 95.81 198 VAL A O 1
ATOM 1544 N N . ALA A 1 199 ? 3.709 -7.412 7.212 1.00 92.44 199 ALA A N 1
ATOM 1545 C CA . ALA A 1 199 ? 3.457 -6.925 8.565 1.00 92.44 199 ALA A CA 1
ATOM 1546 C C . ALA A 1 199 ? 4.773 -6.602 9.298 1.00 92.44 199 ALA A C 1
ATOM 1548 O O . ALA A 1 199 ? 4.848 -5.585 9.985 1.00 92.44 199 ALA A O 1
ATOM 1549 N N . GLY A 1 200 ? 5.823 -7.405 9.089 1.00 91.75 200 GLY A N 1
ATOM 1550 C CA . GLY A 1 200 ? 7.181 -7.109 9.554 1.00 91.75 200 GLY A CA 1
ATOM 1551 C C . GLY A 1 200 ? 7.760 -5.825 8.950 1.00 91.75 200 GLY A C 1
ATOM 1552 O O . GLY A 1 200 ? 8.328 -5.015 9.680 1.00 91.75 200 GLY A O 1
ATOM 1553 N N . VAL A 1 201 ? 7.555 -5.588 7.647 1.00 94.44 201 VAL A N 1
ATOM 1554 C CA . VAL A 1 201 ? 7.921 -4.314 6.997 1.00 94.44 201 VAL A CA 1
ATOM 1555 C C . VAL A 1 201 ? 7.165 -3.146 7.635 1.00 94.44 201 VAL A C 1
ATOM 1557 O O . VAL A 1 201 ? 7.793 -2.190 8.070 1.00 94.44 201 VAL A O 1
ATOM 1560 N N . LEU A 1 202 ? 5.836 -3.232 7.746 1.00 92.56 202 LEU A N 1
ATOM 1561 C CA . LEU A 1 202 ? 4.995 -2.182 8.333 1.00 92.56 202 LEU A CA 1
ATOM 1562 C C . LEU A 1 202 ? 5.387 -1.864 9.778 1.00 92.56 202 LEU A C 1
ATOM 1564 O O . LEU A 1 202 ? 5.432 -0.697 10.151 1.00 92.56 202 LEU A O 1
ATOM 1568 N N . ALA A 1 203 ? 5.721 -2.880 10.574 1.00 88.62 203 ALA A N 1
ATOM 1569 C CA . ALA A 1 203 ? 6.231 -2.687 11.926 1.00 88.62 203 ALA A CA 1
ATOM 1570 C C . ALA A 1 203 ? 7.621 -2.028 11.940 1.00 88.62 203 ALA A C 1
ATOM 1572 O O . ALA A 1 203 ? 7.860 -1.144 12.756 1.00 88.62 203 ALA A O 1
ATOM 1573 N N . GLY A 1 204 ? 8.520 -2.423 11.032 1.00 89.62 204 GLY A N 1
ATOM 1574 C CA . GLY A 1 204 ? 9.875 -1.869 10.926 1.00 89.62 204 GLY A CA 1
ATOM 1575 C C . GLY A 1 204 ? 9.941 -0.427 10.415 1.00 89.62 204 GLY A C 1
ATOM 1576 O O . GLY A 1 204 ? 10.963 0.231 10.589 1.00 89.62 204 GLY A O 1
ATOM 1577 N N . LEU A 1 205 ? 8.859 0.068 9.809 1.00 89.19 205 LEU A N 1
ATOM 1578 C CA . LEU A 1 205 ? 8.708 1.468 9.401 1.00 89.19 205 LEU A CA 1
ATOM 1579 C C . LEU A 1 205 ? 8.355 2.404 10.563 1.00 89.19 205 LEU A C 1
ATOM 1581 O O . LEU A 1 205 ? 8.368 3.623 10.401 1.00 89.19 205 LEU A O 1
ATOM 1585 N N . LEU A 1 206 ? 7.983 1.847 11.714 1.00 84.50 206 LEU A N 1
ATOM 1586 C CA . LEU A 1 206 ? 7.605 2.617 12.887 1.00 84.50 206 LEU A CA 1
ATOM 1587 C C . LEU A 1 206 ? 8.810 2.822 13.812 1.00 84.50 206 LEU A C 1
ATOM 1589 O O . LEU A 1 206 ? 9.670 1.943 13.911 1.00 84.50 206 LEU A O 1
ATOM 1593 N N . PRO A 1 207 ? 8.847 3.931 14.571 1.00 79.38 207 PRO A N 1
ATOM 1594 C CA . PRO A 1 207 ? 9.813 4.091 15.645 1.00 79.38 207 PRO A CA 1
ATOM 1595 C C . PRO A 1 207 ? 9.706 2.958 16.682 1.00 79.38 207 PRO A C 1
ATOM 1597 O O . PRO A 1 207 ? 8.606 2.442 16.931 1.00 79.38 207 PRO A O 1
ATOM 1600 N N . PRO A 1 208 ? 10.815 2.600 17.354 1.00 72.00 208 PRO A N 1
ATOM 1601 C CA . PRO A 1 208 ? 10.782 1.673 18.480 1.00 72.00 208 PRO A CA 1
ATOM 1602 C C . PRO A 1 208 ? 9.747 2.123 19.529 1.00 72.00 208 PRO A C 1
ATOM 1604 O O . PRO A 1 208 ? 9.665 3.306 19.843 1.00 72.00 208 PRO A O 1
ATOM 1607 N N . GLN A 1 209 ? 8.967 1.186 20.084 1.00 68.69 209 GLN A N 1
ATOM 1608 C CA . GLN A 1 209 ? 7.875 1.404 21.063 1.00 68.69 209 GLN A CA 1
ATOM 1609 C C . GLN A 1 209 ? 6.563 2.020 20.536 1.00 68.69 209 GLN A C 1
ATOM 1611 O O . GLN A 1 209 ? 5.571 2.044 21.266 1.00 68.69 209 GLN A O 1
ATOM 1616 N N . ALA A 1 210 ? 6.496 2.474 19.283 1.00 69.62 210 ALA A N 1
ATOM 1617 C CA . ALA A 1 210 ? 5.268 3.059 18.740 1.00 69.62 210 ALA A CA 1
ATOM 1618 C C . ALA A 1 210 ? 4.062 2.078 18.674 1.00 69.62 210 ALA A C 1
ATOM 1620 O O . ALA A 1 210 ? 2.962 2.483 19.061 1.00 69.62 210 ALA A O 1
ATOM 1621 N N . PRO A 1 211 ? 4.222 0.783 18.297 1.00 66.81 211 PRO A N 1
ATOM 1622 C CA . PRO A 1 211 ? 3.121 -0.193 18.258 1.00 66.81 211 PRO A CA 1
ATOM 1623 C C . PRO A 1 211 ? 2.316 -0.322 19.556 1.00 66.81 211 PRO A C 1
ATOM 1625 O O . PRO A 1 211 ? 1.094 -0.446 19.521 1.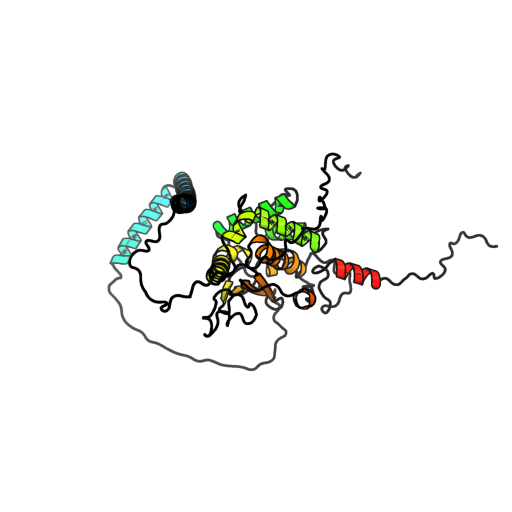00 66.81 211 PRO A O 1
ATOM 1628 N N . GLU A 1 212 ? 2.989 -0.272 20.705 1.00 68.62 212 GLU A N 1
ATOM 1629 C CA . GLU A 1 212 ? 2.368 -0.443 22.024 1.00 68.62 212 GLU A CA 1
ATOM 1630 C C . GLU A 1 212 ? 1.553 0.788 22.446 1.00 68.62 212 GLU A C 1
ATOM 1632 O O . GLU A 1 212 ? 0.625 0.685 23.249 1.00 68.62 212 GLU A O 1
ATOM 1637 N N . ARG A 1 213 ? 1.870 1.954 21.871 1.00 71.62 213 ARG A N 1
ATOM 1638 C CA . ARG A 1 213 ? 1.261 3.244 22.209 1.00 71.62 213 ARG A CA 1
ATOM 1639 C C . ARG A 1 213 ? 0.183 3.681 21.211 1.00 71.62 213 ARG A C 1
ATOM 1641 O O . ARG A 1 213 ? -0.683 4.471 21.583 1.00 71.62 213 ARG A O 1
ATOM 1648 N N . PHE A 1 214 ? 0.150 3.134 19.989 1.00 72.94 214 PHE A N 1
ATOM 1649 C CA . PHE A 1 214 ? -0.778 3.598 18.946 1.00 72.94 214 PHE A CA 1
ATOM 1650 C C . PHE A 1 214 ? -2.253 3.526 19.323 1.00 72.94 214 PHE A C 1
ATOM 1652 O O . PHE A 1 214 ? -2.970 4.491 19.085 1.00 72.94 214 PHE A O 1
ATOM 1659 N N . ARG A 1 215 ? -2.709 2.453 19.978 1.00 71.06 215 ARG A N 1
ATOM 1660 C CA . ARG A 1 215 ? -4.121 2.357 20.393 1.00 71.06 215 ARG A CA 1
ATOM 1661 C C . ARG A 1 215 ? -4.528 3.445 21.394 1.00 71.06 215 ARG A C 1
ATOM 1663 O O . ARG A 1 215 ? -5.700 3.799 21.457 1.00 71.06 215 ARG A O 1
ATOM 1670 N N . ARG A 1 216 ? -3.571 3.976 22.166 1.00 75.62 216 ARG A N 1
ATOM 1671 C CA . ARG A 1 216 ? -3.795 5.098 23.089 1.00 75.62 216 ARG A CA 1
ATOM 1672 C C . ARG A 1 216 ? -3.842 6.434 22.349 1.00 75.62 216 ARG A C 1
ATOM 1674 O O . ARG A 1 216 ? -4.672 7.269 22.682 1.00 75.62 216 ARG A O 1
ATOM 1681 N N . TRP A 1 217 ? -2.990 6.626 21.343 1.00 68.75 217 TRP A N 1
ATOM 1682 C CA . TRP A 1 217 ? -2.929 7.868 20.563 1.00 68.75 217 TRP A CA 1
ATOM 1683 C C . TRP A 1 217 ? -4.016 7.983 19.492 1.00 68.75 217 TRP A C 1
ATOM 1685 O O . TRP A 1 217 ? -4.456 9.085 19.173 1.00 68.75 217 TRP A O 1
ATOM 1695 N N . PHE A 1 218 ? -4.486 6.853 18.964 1.00 72.50 218 PHE A N 1
ATOM 1696 C CA . PHE A 1 218 ? -5.467 6.798 17.885 1.00 72.50 218 PHE A CA 1
ATOM 1697 C C . PHE A 1 218 ? -6.724 6.010 18.278 1.00 72.50 218 PHE A C 1
ATOM 1699 O O . PHE A 1 218 ? -7.070 5.039 17.602 1.00 72.50 218 PHE A O 1
ATOM 1706 N N . PRO A 1 219 ? -7.462 6.413 19.336 1.00 78.19 219 PRO A N 1
ATOM 1707 C CA . PRO A 1 219 ? -8.764 5.822 19.610 1.00 78.19 219 PRO A CA 1
ATOM 1708 C C . PRO A 1 219 ? -9.689 5.986 18.403 1.00 78.19 219 PRO A C 1
ATOM 1710 O O . PRO A 1 219 ? -9.593 6.960 17.647 1.00 78.19 219 PRO A O 1
ATOM 1713 N N . LEU A 1 220 ? -10.613 5.044 18.240 1.00 81.50 220 LEU A N 1
ATOM 1714 C CA . LEU A 1 220 ? -11.573 5.065 17.148 1.00 81.50 220 LEU A CA 1
ATOM 1715 C C . LEU A 1 220 ? -12.556 6.229 17.322 1.00 81.50 220 LEU A C 1
ATOM 1717 O O . LEU A 1 220 ? -13.587 6.102 17.975 1.00 81.50 220 LEU A O 1
ATOM 1721 N N . ASN A 1 221 ? -12.217 7.378 16.738 1.00 81.19 221 ASN A N 1
ATOM 1722 C CA . ASN A 1 221 ? -13.052 8.569 16.729 1.00 81.19 221 ASN A CA 1
ATOM 1723 C C . ASN A 1 221 ? -12.991 9.304 15.369 1.00 81.19 221 ASN A C 1
ATOM 1725 O O . ASN A 1 221 ? -12.135 9.017 14.528 1.00 81.19 221 ASN A O 1
ATOM 1729 N N . LYS A 1 222 ? -13.900 10.269 15.159 1.00 84.06 222 LYS A N 1
ATOM 1730 C CA . LYS A 1 222 ? -14.044 11.019 13.899 1.00 84.06 222 LYS A CA 1
ATOM 1731 C C . LYS A 1 222 ? -12.748 11.742 13.529 1.00 84.06 222 LYS A C 1
ATOM 1733 O O . LYS A 1 222 ? -12.268 11.603 12.408 1.00 84.06 222 LYS A O 1
ATOM 1738 N N . ARG A 1 223 ? -12.162 12.460 14.489 1.00 85.94 223 ARG A N 1
ATOM 1739 C CA . ARG A 1 223 ? -10.948 13.260 14.289 1.00 85.94 223 ARG A CA 1
ATOM 1740 C C . ARG A 1 223 ? -9.778 12.396 13.826 1.00 85.94 223 ARG A C 1
ATOM 1742 O O . ARG A 1 223 ? -9.077 12.776 12.898 1.00 85.94 223 ARG A O 1
ATOM 1749 N N . ASN A 1 224 ? -9.588 11.231 14.439 1.00 86.75 224 ASN A N 1
ATOM 1750 C CA . ASN A 1 224 ? -8.499 10.324 14.094 1.00 86.75 224 ASN A CA 1
ATOM 1751 C C . ASN A 1 224 ? -8.692 9.694 12.714 1.00 86.75 224 ASN A C 1
ATOM 1753 O O . ASN A 1 224 ? -7.718 9.557 11.974 1.00 86.75 224 ASN A O 1
ATOM 1757 N N . ALA A 1 225 ? -9.930 9.363 12.338 1.00 89.38 225 ALA A N 1
ATOM 1758 C CA . ALA A 1 225 ? -10.236 8.870 10.999 1.00 89.38 225 ALA A CA 1
ATOM 1759 C C . ALA A 1 225 ? -9.967 9.938 9.918 1.00 89.38 225 ALA A C 1
ATOM 1761 O O . ALA A 1 225 ? -9.310 9.645 8.920 1.00 89.38 225 ALA A O 1
ATOM 1762 N N . GLU A 1 226 ? -10.403 11.183 10.138 1.00 90.81 226 GLU A N 1
ATOM 1763 C CA . GLU A 1 226 ? -10.151 12.309 9.222 1.00 90.81 226 GLU A CA 1
ATOM 1764 C C . GLU A 1 226 ? -8.662 12.660 9.138 1.00 90.81 226 GLU A C 1
ATOM 1766 O O . GLU A 1 226 ? -8.128 12.861 8.048 1.00 90.81 226 GLU A O 1
ATOM 1771 N N . PHE A 1 227 ? -7.963 12.672 10.275 1.00 91.25 227 PHE A N 1
ATOM 1772 C CA . PHE A 1 227 ? -6.530 12.946 10.318 1.00 91.25 227 PHE A CA 1
ATOM 1773 C C . PHE A 1 227 ? -5.722 11.890 9.554 1.00 91.25 227 PHE A C 1
ATOM 1775 O O . PHE A 1 227 ? -4.868 12.245 8.747 1.00 91.25 227 PHE A O 1
ATOM 1782 N N . ASN A 1 228 ? -6.020 10.599 9.733 1.00 92.00 228 ASN A N 1
ATOM 1783 C CA . ASN A 1 228 ? -5.336 9.534 8.992 1.00 92.00 228 ASN A CA 1
ATOM 1784 C C . ASN A 1 228 ? -5.635 9.591 7.486 1.00 92.00 228 ASN A C 1
ATOM 1786 O O . ASN A 1 228 ? -4.723 9.395 6.678 1.00 92.00 228 ASN A O 1
ATOM 1790 N N . ALA A 1 229 ? -6.867 9.925 7.088 1.00 94.88 229 ALA A N 1
ATOM 1791 C CA . ALA A 1 229 ? -7.197 10.158 5.682 1.00 94.88 229 ALA A CA 1
ATOM 1792 C C . ALA A 1 229 ? -6.393 11.334 5.101 1.00 94.88 229 ALA A C 1
ATOM 1794 O O . ALA A 1 229 ? -5.821 11.225 4.015 1.00 94.88 229 ALA A O 1
ATOM 1795 N N . PHE A 1 230 ? -6.285 12.435 5.846 1.00 95.25 230 PHE A N 1
ATOM 1796 C CA . PHE A 1 230 ? -5.516 13.614 5.451 1.00 95.25 230 PHE A CA 1
ATOM 1797 C C . PHE A 1 230 ? -4.016 13.317 5.317 1.00 95.25 230 PHE A C 1
ATOM 1799 O O . PHE A 1 230 ? -3.425 13.606 4.274 1.00 95.25 230 PHE A O 1
ATOM 1806 N N . ILE A 1 231 ? -3.417 12.666 6.320 1.00 92.50 231 ILE A N 1
ATOM 1807 C CA . ILE A 1 231 ? -2.016 12.226 6.273 1.00 92.50 231 ILE A CA 1
ATOM 1808 C C . ILE A 1 231 ? -1.782 11.259 5.112 1.00 92.50 231 ILE A C 1
ATOM 1810 O O . ILE A 1 231 ? -0.762 11.361 4.439 1.00 92.50 231 ILE A O 1
ATOM 1814 N N . THR A 1 232 ? -2.729 10.371 4.810 1.00 94.06 232 THR A N 1
ATOM 1815 C CA . THR A 1 232 ? -2.620 9.461 3.659 1.00 94.06 232 THR A CA 1
ATOM 1816 C C . THR A 1 232 ? -2.513 10.222 2.338 1.00 94.06 232 THR A C 1
ATOM 1818 O O . THR A 1 232 ? -1.694 9.875 1.486 1.00 94.06 232 THR A O 1
ATOM 1821 N N . VAL A 1 233 ? -3.302 11.286 2.169 1.00 94.75 233 VAL A N 1
ATOM 1822 C CA . VAL A 1 233 ? -3.269 12.110 0.953 1.00 94.75 233 VAL A CA 1
ATOM 1823 C C . VAL A 1 233 ? -1.942 12.855 0.801 1.00 94.75 233 VAL A C 1
ATOM 1825 O O . VAL A 1 233 ? -1.413 12.929 -0.307 1.00 94.75 233 VAL A O 1
ATOM 1828 N N . LEU A 1 234 ? -1.390 13.382 1.896 1.00 92.25 234 LEU A N 1
ATOM 1829 C CA . LEU A 1 234 ? -0.148 14.157 1.858 1.00 92.25 234 LEU A CA 1
ATOM 1830 C C . LEU A 1 234 ? 1.112 13.284 1.853 1.00 92.25 234 LEU A C 1
ATOM 1832 O O . LEU A 1 234 ? 1.985 13.462 1.009 1.00 92.25 234 LEU A O 1
ATOM 1836 N N . GLY A 1 235 ? 1.211 12.342 2.789 1.00 91.50 235 GLY A N 1
ATOM 1837 C CA . GLY A 1 235 ? 2.434 11.594 3.082 1.00 91.50 235 GLY A CA 1
ATOM 1838 C C . GLY A 1 235 ? 2.673 10.371 2.199 1.00 91.50 235 GLY A C 1
ATOM 1839 O O . GLY A 1 235 ? 3.800 9.887 2.136 1.00 91.50 235 GLY A O 1
ATOM 1840 N N . PHE A 1 236 ? 1.650 9.868 1.498 1.00 95.75 236 PHE A N 1
ATOM 1841 C CA . PHE A 1 236 ? 1.754 8.627 0.713 1.00 95.75 236 PHE A CA 1
ATOM 1842 C C . PHE A 1 236 ? 1.536 8.815 -0.791 1.00 95.75 236 PHE A C 1
ATOM 1844 O O . PHE A 1 236 ? 1.514 7.831 -1.535 1.00 95.75 236 PHE A O 1
ATOM 1851 N N . ALA A 1 237 ? 1.452 10.056 -1.281 1.00 94.56 237 ALA A N 1
ATOM 1852 C CA . ALA A 1 237 ? 1.343 10.332 -2.715 1.00 94.56 237 ALA A CA 1
ATOM 1853 C C . ALA A 1 237 ? 2.521 9.753 -3.525 1.00 94.56 237 ALA A C 1
ATOM 1855 O O . ALA A 1 237 ? 2.326 9.321 -4.660 1.00 94.56 237 ALA A O 1
ATOM 1856 N N . TRP A 1 238 ? 3.722 9.667 -2.943 1.00 95.38 238 TRP A N 1
ATOM 1857 C CA . TRP A 1 238 ? 4.876 9.013 -3.569 1.00 95.38 238 TRP A CA 1
ATOM 1858 C C . TRP A 1 238 ? 4.649 7.507 -3.797 1.00 95.38 238 TRP A C 1
ATOM 1860 O O . TRP A 1 238 ? 5.088 6.972 -4.813 1.00 95.38 238 TRP A O 1
ATOM 1870 N N . LEU A 1 239 ? 3.934 6.827 -2.892 1.00 97.50 239 LEU A N 1
ATOM 1871 C CA . LEU A 1 239 ? 3.730 5.375 -2.908 1.00 97.50 239 LEU A CA 1
ATOM 1872 C C . LEU A 1 239 ? 2.531 4.970 -3.764 1.00 97.50 239 LEU A C 1
ATOM 1874 O O . LEU A 1 239 ? 2.616 4.047 -4.575 1.00 97.50 239 LEU A O 1
ATOM 1878 N N . VAL A 1 240 ? 1.395 5.642 -3.564 1.00 97.38 240 VAL A N 1
ATOM 1879 C CA . VAL A 1 240 ? 0.126 5.283 -4.215 1.00 97.38 240 VAL A CA 1
ATOM 1880 C C . VAL A 1 240 ? -0.246 6.224 -5.355 1.00 97.38 240 VAL A C 1
ATOM 1882 O O . VAL A 1 240 ? -1.111 5.890 -6.153 1.00 97.38 240 VAL A O 1
ATOM 1885 N N . GLY A 1 241 ? 0.428 7.360 -5.507 1.00 96.44 241 GLY A N 1
ATOM 1886 C CA . GLY A 1 241 ? 0.111 8.364 -6.517 1.00 96.44 241 GLY A CA 1
ATOM 1887 C C . GLY A 1 241 ? -0.954 9.378 -6.077 1.00 96.44 241 GLY A C 1
ATOM 1888 O O . GLY A 1 241 ? -1.359 9.399 -4.914 1.00 96.44 241 GLY A O 1
ATOM 1889 N N . PRO A 1 242 ? -1.410 10.251 -7.000 1.00 96.12 242 PRO A N 1
ATOM 1890 C CA . PRO A 1 242 ? -2.334 11.331 -6.682 1.00 96.12 242 PRO A CA 1
ATOM 1891 C C . PRO A 1 242 ? -3.643 10.828 -6.070 1.00 96.12 242 PRO A C 1
ATOM 1893 O O . PRO A 1 242 ? -4.383 10.046 -6.679 1.00 96.12 242 PRO A O 1
ATOM 1896 N N . SER A 1 243 ? -3.959 11.354 -4.892 1.00 97.50 243 SER A N 1
ATOM 1897 C CA . SER A 1 243 ? -5.147 11.006 -4.123 1.00 97.50 243 SER A CA 1
ATOM 1898 C C . SER A 1 243 ? -5.880 12.254 -3.631 1.00 97.50 243 SER A C 1
ATOM 1900 O O . SER A 1 243 ? -5.378 13.378 -3.717 1.00 97.50 243 SER A O 1
ATOM 1902 N N . LYS A 1 244 ? -7.129 12.076 -3.201 1.00 97.56 244 LYS A N 1
ATOM 1903 C CA . LYS A 1 244 ? -7.979 13.141 -2.659 1.00 97.56 244 LYS A CA 1
ATOM 1904 C C . LYS A 1 244 ? -8.809 12.616 -1.501 1.00 97.56 244 LYS A C 1
ATOM 1906 O O . LYS A 1 244 ? -9.198 11.451 -1.513 1.00 97.56 244 LYS A O 1
ATOM 1911 N N . LEU A 1 245 ? -9.139 13.501 -0.565 1.00 96.25 245 LEU A N 1
ATOM 1912 C CA . LEU A 1 245 ? -10.152 13.215 0.442 1.00 96.25 245 LEU A CA 1
ATOM 1913 C C . LEU A 1 245 ? -11.516 13.015 -0.225 1.00 96.25 245 LEU A C 1
ATOM 1915 O O . LEU A 1 245 ? -11.886 13.740 -1.152 1.00 96.25 245 LEU A O 1
ATOM 1919 N N . LYS A 1 246 ? -12.245 12.020 0.266 1.00 92.69 246 LYS A N 1
ATOM 1920 C CA . LYS A 1 246 ? -13.610 11.682 -0.114 1.00 92.69 246 LYS A CA 1
ATOM 1921 C C . LYS A 1 246 ? -14.486 11.813 1.120 1.00 92.69 246 LYS A C 1
ATOM 1923 O O . LYS A 1 246 ? -14.207 11.245 2.175 1.00 92.69 246 LYS A O 1
ATOM 1928 N N . GLU A 1 247 ? -15.556 12.569 0.952 1.00 89.62 247 GLU A N 1
ATOM 1929 C CA . GLU A 1 247 ? -16.604 12.692 1.945 1.00 89.62 247 GLU A CA 1
ATOM 1930 C C . GLU A 1 247 ? -17.472 11.434 1.928 1.00 89.62 247 GLU A C 1
ATOM 1932 O O . GLU A 1 247 ? -17.876 10.954 0.865 1.00 89.62 247 GLU A O 1
ATOM 1937 N N . LEU A 1 248 ? -17.736 10.886 3.108 1.00 82.56 248 LEU A N 1
ATOM 1938 C CA . LEU A 1 248 ? -18.573 9.710 3.274 1.00 82.56 248 LEU A CA 1
ATOM 1939 C C . LEU A 1 248 ? -19.891 10.136 3.911 1.00 82.56 248 LEU A C 1
ATOM 1941 O O . LEU A 1 248 ? -19.907 10.757 4.979 1.00 82.56 248 LEU A O 1
ATOM 1945 N N . ALA A 1 249 ? -20.996 9.784 3.250 1.00 66.19 249 ALA A N 1
ATOM 1946 C CA . ALA A 1 249 ? -22.307 9.832 3.877 1.00 66.19 249 ALA A CA 1
ATOM 1947 C C . ALA A 1 249 ? -22.274 8.896 5.094 1.00 66.19 249 ALA A C 1
ATOM 1949 O O . ALA A 1 249 ? -21.780 7.775 4.981 1.00 66.19 249 ALA A O 1
ATOM 1950 N N . VAL A 1 250 ? -22.724 9.426 6.235 1.00 58.59 250 VAL A N 1
ATOM 1951 C CA . VAL A 1 250 ? -22.719 8.854 7.593 1.00 58.59 250 VAL A CA 1
ATOM 1952 C C . VAL A 1 250 ? -22.501 7.341 7.640 1.00 58.59 250 VAL A C 1
ATOM 1954 O O . VAL A 1 250 ? -23.245 6.585 7.020 1.00 58.59 250 VAL A O 1
ATOM 1957 N N . PHE A 1 251 ? -21.517 6.910 8.435 1.00 54.09 251 PHE A N 1
ATOM 1958 C CA . PHE A 1 251 ? -21.226 5.506 8.731 1.00 54.09 251 PHE A CA 1
ATOM 1959 C C . PHE A 1 251 ? -22.481 4.779 9.233 1.00 54.09 251 PHE A C 1
ATOM 1961 O O . PHE A 1 251 ? -22.759 4.740 10.426 1.00 54.09 251 PHE A O 1
ATOM 1968 N N . ALA A 1 252 ? -23.238 4.177 8.318 1.00 44.28 252 ALA A N 1
ATOM 1969 C CA . ALA A 1 252 ? -24.463 3.450 8.634 1.00 44.28 252 ALA A CA 1
ATOM 1970 C C . ALA A 1 252 ? -24.197 2.084 9.300 1.00 44.28 252 ALA A C 1
ATOM 1972 O O . ALA A 1 252 ? -25.137 1.378 9.648 1.00 44.28 252 ALA A O 1
ATOM 1973 N N . SER A 1 253 ? -22.931 1.693 9.480 1.00 44.38 253 SER A N 1
ATOM 1974 C CA . SER A 1 253 ? -22.557 0.348 9.931 1.00 44.38 253 SER A CA 1
ATOM 1975 C C . SER A 1 253 ? -21.610 0.296 11.131 1.00 44.38 253 SER A C 1
ATOM 1977 O O . SER A 1 253 ? -21.264 -0.799 11.564 1.00 44.38 253 SER A O 1
ATOM 1979 N N . SER A 1 254 ? -21.199 1.426 11.712 1.00 48.34 254 SER A N 1
ATOM 1980 C CA . SER A 1 254 ? -20.500 1.424 13.001 1.00 48.34 254 SER A CA 1
ATOM 1981 C C . SER A 1 254 ? -21.330 2.182 14.030 1.00 48.34 254 SER A C 1
ATOM 1983 O O . SER A 1 254 ? -21.342 3.409 14.075 1.00 48.34 254 SER A O 1
ATOM 1985 N N . ALA A 1 255 ? -21.977 1.427 14.924 1.00 47.03 255 ALA A N 1
ATOM 1986 C CA . ALA A 1 255 ? -22.666 1.913 16.127 1.00 47.03 255 ALA A CA 1
ATOM 1987 C C . ALA A 1 255 ? -21.794 2.817 17.037 1.00 47.03 255 ALA A C 1
ATOM 1989 O O . ALA A 1 255 ? -22.277 3.372 18.013 1.00 47.03 255 ALA A O 1
ATOM 1990 N N . ILE A 1 256 ? -20.512 2.974 16.700 1.00 51.56 256 ILE A N 1
ATOM 1991 C CA . ILE A 1 256 ? -19.475 3.739 17.393 1.00 51.56 256 ILE A CA 1
ATOM 1992 C C . ILE A 1 256 ? -19.600 5.251 17.131 1.00 51.56 256 ILE A C 1
ATOM 1994 O O . ILE A 1 256 ? -19.229 6.048 17.985 1.00 51.56 256 ILE A O 1
ATOM 1998 N N . PHE A 1 257 ? -20.152 5.661 15.981 1.00 52.44 257 PHE A N 1
ATOM 1999 C CA . PHE A 1 257 ? -20.331 7.080 15.619 1.00 52.44 257 PHE A CA 1
ATOM 2000 C C . PHE A 1 257 ? -21.782 7.558 15.654 1.00 52.44 257 PHE A C 1
ATOM 2002 O O . PHE A 1 257 ? -22.052 8.748 15.476 1.00 52.44 257 PHE A O 1
ATOM 2009 N N . ALA A 1 258 ? -22.715 6.638 15.893 1.00 50.03 258 ALA A N 1
ATOM 2010 C CA . ALA A 1 258 ? -24.133 6.925 16.005 1.00 50.03 258 ALA A CA 1
ATOM 2011 C C . ALA A 1 258 ? -24.450 7.458 17.412 1.00 50.03 258 ALA A C 1
ATOM 2013 O O . ALA A 1 258 ? -24.986 6.750 18.258 1.00 50.03 258 ALA A O 1
ATOM 2014 N N . SER A 1 259 ? -24.110 8.722 17.668 1.00 46.75 259 SER A N 1
ATOM 2015 C CA . SER A 1 259 ? -24.756 9.465 18.751 1.00 46.75 259 SER A CA 1
ATOM 2016 C C . SER A 1 259 ? -26.210 9.730 18.353 1.00 46.75 259 SER A C 1
ATOM 2018 O O . SER A 1 259 ? -26.496 10.192 17.245 1.00 46.75 259 SER A O 1
ATOM 2020 N N . SER A 1 260 ? -27.132 9.367 19.239 1.00 53.31 260 SER A N 1
ATOM 2021 C CA . SER A 1 260 ? -28.574 9.449 19.045 1.00 53.31 260 SER A CA 1
ATOM 2022 C C . SER A 1 260 ? -29.057 10.874 18.746 1.00 53.31 260 SER A C 1
ATOM 2024 O O . SER A 1 260 ? -28.674 11.818 19.431 1.00 53.31 260 SER A O 1
ATOM 2026 N N . ALA A 1 261 ? -29.999 10.959 17.801 1.00 52.47 261 ALA A N 1
ATOM 2027 C CA . ALA A 1 261 ? -30.967 12.035 17.539 1.00 52.47 261 ALA A CA 1
ATOM 2028 C C . ALA A 1 261 ? -30.716 13.021 16.382 1.00 52.47 261 ALA A C 1
ATOM 2030 O O . ALA A 1 261 ? -31.696 13.629 15.953 1.00 52.47 261 ALA A O 1
ATOM 2031 N N . HIS A 1 262 ? -29.523 13.155 15.788 1.00 48.03 262 HIS A N 1
ATOM 2032 C CA . HIS A 1 262 ? -29.300 14.076 14.650 1.00 48.03 262 HIS A CA 1
ATOM 2033 C C . HIS A 1 262 ? -28.575 13.409 13.468 1.00 48.03 262 HIS A C 1
ATOM 2035 O O . HIS A 1 262 ? -27.804 12.474 13.687 1.00 48.03 262 HIS A O 1
ATOM 2041 N N . PRO A 1 263 ? -28.785 13.868 12.212 1.00 55.69 263 PRO A N 1
ATOM 2042 C CA . PRO A 1 263 ? -27.960 13.428 11.094 1.00 55.69 263 PRO A CA 1
ATOM 2043 C C . PRO A 1 263 ? -26.508 13.777 11.419 1.00 55.69 263 PRO A C 1
ATOM 2045 O O . PRO A 1 263 ? -26.175 14.950 11.596 1.00 55.69 263 PRO A O 1
ATOM 2048 N N . ALA A 1 264 ? -25.654 12.762 11.550 1.00 58.09 264 ALA A N 1
ATOM 2049 C CA . ALA A 1 264 ? -24.244 12.999 11.806 1.00 58.09 264 ALA A CA 1
ATOM 2050 C C . ALA A 1 264 ? -23.657 13.836 10.651 1.00 58.09 264 ALA A C 1
ATOM 2052 O O . ALA A 1 264 ? -23.990 13.592 9.486 1.00 58.09 264 ALA A O 1
ATOM 2053 N N . PRO A 1 265 ? -22.805 14.833 10.944 1.00 61.66 265 PRO A N 1
ATOM 2054 C CA . PRO A 1 265 ? -22.152 15.599 9.898 1.00 61.66 265 PRO A CA 1
ATOM 2055 C C . PRO A 1 265 ? -21.299 14.664 9.031 1.00 61.66 265 PRO A C 1
ATOM 2057 O O . PRO A 1 265 ? -20.767 13.672 9.546 1.00 61.66 265 PRO A O 1
ATOM 2060 N N . PRO A 1 266 ? -21.128 14.983 7.740 1.00 70.31 266 PRO A N 1
ATOM 2061 C CA . PRO A 1 266 ? -20.300 14.185 6.851 1.00 70.31 266 PRO A CA 1
ATOM 2062 C C . PRO A 1 266 ? -18.887 13.970 7.409 1.00 70.31 266 PRO A C 1
ATOM 2064 O O . PRO A 1 266 ? -18.347 14.820 8.131 1.00 70.31 266 PRO A O 1
ATOM 2067 N N . LEU A 1 267 ? -18.306 12.807 7.095 1.00 81.00 267 LEU A N 1
ATOM 2068 C CA . LEU A 1 267 ? -16.984 12.403 7.576 1.00 81.00 267 LEU A CA 1
ATOM 2069 C C . LEU A 1 267 ? -15.978 12.409 6.424 1.00 81.00 267 LEU A C 1
ATOM 2071 O O . LEU A 1 267 ? -16.148 11.674 5.449 1.00 81.00 267 LEU A O 1
ATOM 2075 N N . GLN A 1 268 ? -14.900 13.186 6.548 1.00 89.38 268 GLN A N 1
ATOM 2076 C CA . GLN A 1 268 ? -13.803 13.205 5.568 1.00 89.38 268 GLN A CA 1
ATOM 2077 C C . GLN A 1 268 ? -12.767 12.103 5.844 1.00 89.38 268 GLN A C 1
ATOM 2079 O O . GLN A 1 268 ? -11.567 12.350 5.897 1.00 89.38 268 GLN A O 1
ATOM 2084 N N . ALA A 1 269 ? -13.240 10.873 6.046 1.00 91.12 269 ALA A N 1
ATOM 2085 C CA . ALA A 1 269 ? -12.397 9.709 6.336 1.00 91.12 269 ALA A CA 1
ATOM 2086 C C . ALA A 1 269 ? -12.167 8.799 5.117 1.00 91.12 269 ALA A C 1
ATOM 2088 O O . ALA A 1 269 ? -11.551 7.739 5.239 1.00 91.12 269 ALA A O 1
ATOM 2089 N N . GLY A 1 270 ? -12.681 9.175 3.944 1.00 94.81 270 GLY A N 1
ATOM 2090 C CA . GLY A 1 270 ? -12.406 8.485 2.692 1.00 94.81 270 GLY A CA 1
ATOM 2091 C C . GLY A 1 270 ? -11.193 9.080 1.980 1.00 94.81 270 GLY A C 1
ATOM 2092 O O . GLY A 1 270 ? -10.968 10.289 2.013 1.00 94.81 270 GLY A O 1
ATOM 2093 N N . VAL A 1 271 ? -10.446 8.244 1.270 1.00 97.75 271 VAL A N 1
ATOM 2094 C CA . VAL A 1 271 ? -9.398 8.649 0.332 1.00 97.75 271 VAL A CA 1
ATOM 2095 C C . VAL A 1 271 ? -9.648 7.952 -0.994 1.00 97.75 271 VAL A C 1
ATOM 2097 O O . VAL A 1 271 ? -9.781 6.732 -1.040 1.00 97.75 271 VAL A O 1
ATOM 2100 N N . THR A 1 272 ? -9.678 8.715 -2.081 1.00 98.12 272 THR A N 1
ATOM 2101 C CA . THR A 1 272 ? -9.738 8.184 -3.444 1.00 98.12 272 THR A CA 1
ATOM 2102 C C . THR A 1 272 ? -8.395 8.395 -4.125 1.00 98.12 272 THR A C 1
ATOM 2104 O O . THR A 1 272 ? -7.985 9.530 -4.375 1.00 98.12 272 THR A O 1
ATOM 2107 N N . ILE A 1 273 ? -7.720 7.297 -4.449 1.00 98.31 273 ILE A N 1
ATOM 2108 C CA . ILE A 1 273 ? -6.515 7.256 -5.279 1.00 98.31 273 ILE A CA 1
ATOM 2109 C C . ILE A 1 273 ? -6.966 7.125 -6.729 1.00 98.31 273 ILE A C 1
ATOM 2111 O O . ILE A 1 273 ? -7.669 6.178 -7.065 1.00 98.31 273 ILE A O 1
ATOM 2115 N N . LYS A 1 274 ? -6.562 8.059 -7.596 1.00 95.12 274 LYS A N 1
ATOM 2116 C CA . LYS A 1 274 ? -7.032 8.080 -8.993 1.00 95.12 274 LYS A CA 1
ATOM 2117 C C . LYS A 1 274 ? -6.474 6.936 -9.833 1.00 95.12 274 LYS A C 1
ATOM 2119 O O . LYS A 1 274 ? -7.201 6.344 -10.613 1.00 95.12 274 LYS A O 1
ATOM 2124 N N . LYS A 1 275 ? -5.175 6.686 -9.692 1.00 96.94 275 LYS A N 1
ATOM 2125 C CA . LYS A 1 275 ? -4.451 5.598 -10.344 1.00 96.94 275 LYS A CA 1
ATOM 2126 C C . LYS A 1 275 ? -3.304 5.204 -9.428 1.00 96.94 275 LYS A C 1
ATOM 2128 O O . LYS A 1 275 ? -2.435 6.026 -9.136 1.00 96.94 275 LYS A O 1
ATOM 2133 N N . CYS A 1 276 ? -3.361 3.988 -8.907 1.00 98.12 276 CYS A N 1
ATOM 2134 C CA . CYS A 1 276 ? -2.450 3.500 -7.891 1.00 98.12 276 CYS A CA 1
ATOM 2135 C C . CYS A 1 276 ? -1.090 3.181 -8.515 1.00 98.12 276 CYS A C 1
ATOM 2137 O O . CYS A 1 276 ? -0.958 2.203 -9.253 1.00 98.12 276 CYS A O 1
ATOM 2139 N N . ARG A 1 277 ? -0.070 3.981 -8.181 1.00 98.00 277 ARG A N 1
ATOM 2140 C CA . ARG A 1 277 ? 1.307 3.825 -8.687 1.00 98.00 277 ARG A CA 1
ATOM 2141 C C . ARG A 1 277 ? 1.840 2.406 -8.468 1.00 98.00 277 ARG A C 1
ATOM 2143 O O . ARG A 1 277 ? 2.417 1.807 -9.377 1.00 98.00 277 ARG A O 1
ATOM 2150 N N . TYR A 1 278 ? 1.626 1.851 -7.272 1.00 97.69 278 TYR A N 1
ATOM 2151 C CA . TYR A 1 278 ? 2.067 0.499 -6.924 1.00 97.69 278 TYR A CA 1
ATOM 2152 C C . TYR A 1 278 ? 1.327 -0.590 -7.711 1.00 97.69 278 TYR A C 1
ATOM 2154 O O . TYR A 1 278 ? 1.951 -1.532 -8.201 1.00 97.69 278 TYR A O 1
ATOM 2162 N N . LEU A 1 279 ? 0.008 -0.466 -7.882 1.00 97.06 279 LEU A N 1
ATOM 2163 C CA . LEU A 1 279 ? -0.789 -1.411 -8.671 1.00 97.06 279 LEU A CA 1
ATOM 2164 C C . LEU A 1 279 ? -0.403 -1.363 -10.159 1.00 97.06 279 LEU A C 1
ATOM 2166 O O . LEU A 1 279 ? -0.195 -2.414 -10.763 1.00 97.06 279 LEU A O 1
ATOM 2170 N N . GLU A 1 280 ? -0.231 -0.162 -10.718 1.00 96.38 280 GLU A N 1
ATOM 2171 C CA . GLU A 1 280 ? 0.219 0.055 -12.100 1.00 96.38 280 GLU A CA 1
ATOM 2172 C C . GLU A 1 280 ? 1.612 -0.550 -12.341 1.00 96.38 280 GLU A C 1
ATOM 2174 O O . GLU A 1 280 ? 1.822 -1.259 -13.325 1.00 96.38 280 GLU A O 1
ATOM 2179 N N . SER A 1 281 ? 2.553 -0.328 -11.416 1.00 95.25 281 SER A N 1
ATOM 2180 C CA . SER A 1 281 ? 3.948 -0.781 -11.554 1.00 95.25 281 SER A CA 1
ATOM 2181 C C . SER A 1 281 ? 4.131 -2.275 -11.284 1.00 95.25 281 SER A C 1
ATOM 2183 O O . SER A 1 281 ? 4.930 -2.948 -11.941 1.00 95.25 281 SER A O 1
ATOM 2185 N N . SER A 1 282 ? 3.405 -2.817 -10.302 1.00 94.31 282 SER A N 1
ATOM 2186 C CA . SER A 1 282 ? 3.433 -4.253 -10.006 1.00 94.31 282 SER A CA 1
ATOM 2187 C C . SER A 1 282 ? 2.741 -5.060 -11.098 1.00 94.31 282 SER A C 1
ATOM 2189 O O . SER A 1 282 ? 3.162 -6.188 -11.372 1.00 94.31 282 SER A O 1
ATOM 2191 N N . GLY A 1 283 ? 1.689 -4.497 -11.706 1.00 93.94 283 GLY A N 1
ATOM 2192 C CA . GLY A 1 283 ? 0.886 -5.163 -12.722 1.00 93.94 283 GLY A CA 1
ATOM 2193 C C . GLY A 1 283 ? 0.304 -6.481 -12.221 1.00 93.94 283 GLY A C 1
ATOM 2194 O O . GLY A 1 283 ? 0.074 -7.381 -13.024 1.00 93.94 283 GLY A O 1
ATOM 2195 N N . CYS A 1 284 ? 0.108 -6.648 -10.904 1.00 93.81 284 CYS A N 1
ATOM 2196 C CA . CYS A 1 284 ? -0.290 -7.930 -10.337 1.00 93.81 284 CYS A CA 1
ATOM 2197 C C . CYS A 1 284 ? -1.292 -7.817 -9.182 1.00 93.81 284 CYS A C 1
ATOM 2199 O O . CYS A 1 284 ? -0.979 -7.319 -8.100 1.00 93.81 284 CYS A O 1
ATOM 2201 N N . VAL A 1 285 ? -2.474 -8.407 -9.383 1.00 95.06 285 VAL A N 1
ATOM 2202 C CA . VAL A 1 285 ? -3.563 -8.464 -8.392 1.00 95.06 285 VAL A CA 1
ATOM 2203 C C . VAL A 1 285 ? -3.125 -9.140 -7.089 1.00 95.06 285 VAL A C 1
ATOM 2205 O O . VAL A 1 285 ? -3.431 -8.651 -6.003 1.00 95.06 285 VAL A O 1
ATOM 2208 N N . GLY A 1 286 ? -2.335 -10.216 -7.175 1.00 94.88 286 GLY A N 1
ATOM 2209 C CA . GLY A 1 286 ? -1.789 -10.888 -5.992 1.00 94.88 286 GLY A CA 1
ATOM 2210 C C . GLY A 1 286 ? -0.870 -9.988 -5.159 1.00 94.88 286 GLY A C 1
ATOM 2211 O O . GLY A 1 286 ? -0.959 -10.011 -3.938 1.00 94.88 286 GLY A O 1
ATOM 2212 N N . MET A 1 287 ? -0.050 -9.142 -5.798 1.00 95.94 287 MET A N 1
ATOM 2213 C CA . MET A 1 287 ? 0.785 -8.171 -5.075 1.00 95.94 287 MET A CA 1
ATOM 2214 C C . MET A 1 287 ? -0.075 -7.094 -4.422 1.00 95.94 287 MET A C 1
ATOM 2216 O O . MET A 1 287 ? 0.073 -6.832 -3.239 1.00 95.94 287 MET A O 1
ATOM 2220 N N . CYS A 1 288 ? -1.029 -6.510 -5.147 1.00 97.56 288 CYS A N 1
ATOM 2221 C CA . CYS A 1 288 ? -1.953 -5.540 -4.557 1.00 97.56 288 CYS A CA 1
ATOM 2222 C C . CYS A 1 288 ? -2.680 -6.104 -3.327 1.00 97.56 288 CYS A C 1
ATOM 2224 O O . CYS A 1 288 ? -2.783 -5.433 -2.302 1.00 97.56 288 CYS A O 1
ATOM 2226 N N . THR A 1 289 ? -3.107 -7.363 -3.400 1.00 97.06 289 THR A N 1
ATOM 2227 C CA . THR A 1 289 ? -3.855 -8.014 -2.323 1.00 97.06 289 THR A CA 1
ATOM 2228 C C . THR A 1 289 ? -2.968 -8.355 -1.126 1.00 97.06 289 THR A C 1
ATOM 2230 O O . THR A 1 289 ? -3.270 -7.945 -0.007 1.00 97.06 289 THR A O 1
ATOM 2233 N N . ASN A 1 290 ? -1.852 -9.054 -1.357 1.00 97.19 290 ASN A N 1
ATOM 2234 C CA . ASN A 1 290 ? -1.022 -9.624 -0.290 1.00 97.19 290 ASN A CA 1
ATOM 2235 C C . ASN A 1 290 ? 0.142 -8.736 0.161 1.00 97.19 290 ASN A C 1
ATOM 2237 O O . ASN A 1 290 ? 0.690 -8.993 1.226 1.00 97.19 290 ASN A O 1
ATOM 2241 N N . MET A 1 291 ? 0.496 -7.696 -0.599 1.00 96.31 291 MET A N 1
ATOM 2242 C CA . MET A 1 291 ? 1.556 -6.739 -0.245 1.00 96.31 291 MET A CA 1
ATOM 2243 C C . MET A 1 291 ? 1.029 -5.374 0.187 1.00 96.31 291 MET A C 1
ATOM 2245 O O . MET A 1 291 ? 1.747 -4.630 0.843 1.00 96.31 291 MET A O 1
ATOM 2249 N N . CYS A 1 292 ? -0.203 -5.021 -0.184 1.00 97.44 292 CYS A N 1
ATOM 2250 C CA . CYS A 1 292 ? -0.770 -3.711 0.122 1.00 97.44 292 CYS A CA 1
ATOM 2251 C C . CYS A 1 292 ? -2.060 -3.853 0.930 1.00 97.44 292 CYS A C 1
ATOM 2253 O O . CYS A 1 292 ? -2.046 -3.579 2.127 1.00 97.44 292 CYS A O 1
ATOM 2255 N N . LYS A 1 293 ? -3.149 -4.336 0.323 1.00 97.69 293 LYS A N 1
ATOM 2256 C CA . LYS A 1 293 ? -4.488 -4.328 0.926 1.00 97.69 293 LYS A CA 1
ATOM 2257 C C . LYS A 1 293 ? -4.552 -5.077 2.257 1.00 97.69 293 LYS A C 1
ATOM 2259 O O . LYS A 1 293 ? -4.791 -4.460 3.290 1.00 97.69 293 LYS A O 1
ATOM 2264 N N . LEU A 1 294 ? -4.361 -6.396 2.250 1.00 96.88 294 LEU A N 1
ATOM 2265 C CA . LEU A 1 294 ? -4.637 -7.214 3.435 1.00 96.88 294 LEU A CA 1
ATOM 2266 C C . LEU A 1 294 ? -3.694 -6.893 4.606 1.00 96.88 294 LEU A C 1
ATOM 2268 O O . LEU A 1 294 ? -4.204 -6.686 5.710 1.00 96.88 294 LEU A O 1
ATOM 2272 N N . PRO A 1 295 ? -2.367 -6.757 4.403 1.00 96.19 295 PRO A N 1
ATOM 2273 C CA . PRO A 1 295 ? -1.467 -6.381 5.490 1.00 96.19 295 PRO A CA 1
ATOM 2274 C C . PRO A 1 295 ? -1.766 -4.993 6.055 1.00 96.19 295 PRO A C 1
ATOM 2276 O O . PRO A 1 295 ? -1.786 -4.839 7.270 1.00 96.19 295 PRO A O 1
ATOM 2279 N N . THR A 1 296 ? -2.053 -4.000 5.206 1.00 95.88 296 THR A N 1
ATOM 2280 C CA . THR A 1 296 ? -2.340 -2.631 5.668 1.00 95.88 296 THR A CA 1
ATOM 2281 C C . THR A 1 296 ? -3.649 -2.585 6.450 1.00 95.88 296 THR A C 1
ATOM 2283 O O . THR A 1 296 ? -3.678 -2.048 7.552 1.00 95.88 296 THR A O 1
ATOM 2286 N N . GLN A 1 297 ? -4.718 -3.214 5.949 1.00 96.38 297 GLN A N 1
ATOM 2287 C CA . GLN A 1 297 ? -5.991 -3.317 6.675 1.00 96.38 297 GLN A CA 1
ATOM 2288 C C . GLN A 1 297 ? -5.814 -3.984 8.044 1.00 96.38 297 GLN A C 1
ATOM 2290 O O . GLN A 1 297 ? -6.328 -3.488 9.050 1.00 96.38 297 GLN A O 1
ATOM 2295 N N . LYS A 1 298 ? -5.065 -5.095 8.086 1.00 94.38 298 LYS A N 1
ATOM 2296 C CA . LYS A 1 298 ? -4.769 -5.821 9.322 1.00 94.38 298 LYS A CA 1
ATOM 2297 C C . LYS A 1 298 ? -3.976 -4.954 10.292 1.00 94.38 298 LYS A C 1
ATOM 2299 O O . LYS A 1 298 ? -4.347 -4.839 11.449 1.00 94.38 298 LYS A O 1
ATOM 2304 N N . PHE A 1 299 ? -2.925 -4.302 9.814 1.00 92.19 299 PHE A N 1
ATOM 2305 C CA . PHE A 1 299 ? -2.066 -3.447 10.621 1.00 92.19 299 PHE A CA 1
ATOM 2306 C C . PHE A 1 299 ? -2.812 -2.240 11.202 1.00 92.19 299 PHE A C 1
ATOM 2308 O O . PHE A 1 299 ? -2.683 -1.948 12.388 1.00 92.19 299 PHE A O 1
ATOM 2315 N N . PHE A 1 300 ? -3.655 -1.577 10.412 1.00 91.31 300 PHE A N 1
ATOM 2316 C CA . PHE A 1 300 ? -4.468 -0.467 10.906 1.00 91.31 300 PHE A CA 1
ATOM 2317 C C . PHE A 1 300 ? -5.499 -0.925 11.952 1.00 91.31 300 PHE A C 1
ATOM 2319 O O . PHE A 1 300 ? -5.632 -0.325 13.021 1.00 91.31 300 PHE A O 1
ATOM 2326 N N . THR A 1 301 ? -6.175 -2.043 11.686 1.00 89.81 301 THR A N 1
ATOM 2327 C CA . THR A 1 301 ? -7.217 -2.577 12.573 1.00 89.81 301 THR A CA 1
ATOM 2328 C C . THR A 1 301 ? -6.632 -3.142 13.867 1.00 89.81 301 THR A C 1
ATOM 2330 O O . THR A 1 301 ? -7.096 -2.815 14.957 1.00 89.81 301 THR A O 1
ATOM 2333 N N . GLU A 1 302 ? -5.607 -3.985 13.763 1.00 88.44 302 GLU A N 1
ATOM 2334 C CA . GLU A 1 302 ? -5.042 -4.710 14.896 1.00 88.44 302 GLU A CA 1
ATOM 2335 C C . GLU A 1 302 ? -3.988 -3.880 15.628 1.00 88.44 302 GLU A C 1
ATOM 2337 O O . GLU A 1 302 ? -4.048 -3.804 16.851 1.00 88.44 302 GLU A O 1
ATOM 2342 N N . THR A 1 303 ? -3.057 -3.222 14.935 1.00 84.69 303 THR A N 1
ATOM 2343 C CA . THR A 1 303 ? -1.955 -2.482 15.579 1.00 84.69 303 THR A CA 1
ATOM 2344 C C . THR A 1 303 ? -2.358 -1.052 15.927 1.00 84.69 303 THR A C 1
ATOM 2346 O O . THR A 1 303 ? -2.220 -0.646 17.079 1.00 84.69 303 THR A O 1
ATOM 2349 N N . PHE A 1 304 ? -2.892 -0.292 14.965 1.00 82.62 304 PHE A N 1
ATOM 2350 C CA . PHE A 1 304 ? -3.263 1.111 15.204 1.00 82.62 304 PHE A CA 1
ATOM 2351 C C . PHE A 1 304 ? -4.560 1.269 16.003 1.00 82.62 304 PHE A C 1
ATOM 2353 O O . PHE A 1 304 ? -4.734 2.279 16.676 1.00 82.62 304 PHE A O 1
ATOM 2360 N N . GLY A 1 305 ? -5.464 0.284 15.960 1.00 85.12 305 GLY A N 1
ATOM 2361 C CA . GLY A 1 305 ? -6.786 0.386 16.589 1.00 85.12 305 GLY A CA 1
ATOM 2362 C C . GLY A 1 305 ? -7.777 1.255 15.805 1.00 85.12 305 GLY A C 1
ATOM 2363 O O . GLY A 1 305 ? -8.840 1.596 16.321 1.00 85.12 305 GLY A O 1
ATOM 2364 N N . LEU A 1 306 ? -7.452 1.586 14.554 1.00 87.75 306 LEU A N 1
ATOM 2365 C CA . LEU A 1 306 ? -8.300 2.338 13.637 1.00 87.75 306 LEU A CA 1
ATOM 2366 C C . LEU A 1 306 ? -8.639 1.431 12.449 1.00 87.75 306 LEU A C 1
ATOM 2368 O O . LEU A 1 306 ? -7.791 1.248 11.579 1.00 87.75 306 LEU A O 1
ATOM 2372 N N . PRO A 1 307 ? -9.853 0.856 12.378 1.00 91.44 307 PRO A N 1
ATOM 2373 C CA . PRO A 1 307 ? -10.235 -0.003 11.269 1.00 91.44 307 PRO A CA 1
ATOM 2374 C C . PRO A 1 307 ? -10.076 0.710 9.926 1.00 91.44 307 PRO A C 1
ATOM 2376 O O . PRO A 1 307 ? -10.386 1.894 9.806 1.00 91.44 307 PRO A O 1
ATOM 2379 N N . LEU A 1 308 ? -9.597 -0.004 8.916 1.00 93.75 308 LEU A N 1
ATOM 2380 C CA . LEU A 1 308 ? -9.382 0.530 7.576 1.00 93.75 308 LEU A CA 1
ATOM 2381 C C . LEU A 1 308 ? -9.916 -0.463 6.555 1.00 93.75 308 LEU A C 1
ATOM 2383 O O . LEU A 1 308 ? -9.519 -1.622 6.573 1.00 93.75 308 LEU A O 1
ATOM 2387 N N . THR A 1 309 ? -10.740 0.003 5.621 1.00 95.62 309 THR A N 1
ATOM 2388 C CA . THR A 1 309 ? -11.154 -0.772 4.444 1.00 95.62 309 THR A CA 1
ATOM 2389 C C . THR A 1 309 ? -10.484 -0.221 3.196 1.00 95.62 309 THR A C 1
ATOM 2391 O O . THR A 1 309 ? -10.477 0.988 2.982 1.00 95.62 309 THR A O 1
ATOM 2394 N N . MET A 1 310 ? -9.932 -1.097 2.359 1.00 97.50 310 MET A N 1
ATOM 2395 C CA . MET A 1 310 ? -9.304 -0.743 1.088 1.00 97.50 310 MET A CA 1
ATOM 2396 C C . MET A 1 310 ? -10.007 -1.455 -0.072 1.00 97.50 310 MET A C 1
ATOM 2398 O O . MET A 1 310 ? -10.109 -2.683 -0.098 1.00 97.50 310 MET A O 1
ATOM 2402 N N . ASN A 1 311 ? -10.448 -0.689 -1.064 1.00 97.25 311 ASN A N 1
ATOM 2403 C CA . ASN A 1 311 ? -11.201 -1.153 -2.225 1.00 97.25 311 ASN A CA 1
ATOM 2404 C C . ASN A 1 311 ? -10.435 -0.803 -3.511 1.00 97.25 311 ASN A C 1
ATOM 2406 O O . ASN A 1 311 ? -10.672 0.259 -4.089 1.00 97.25 311 ASN A O 1
ATOM 2410 N N . PRO A 1 312 ? -9.489 -1.652 -3.954 1.00 97.88 312 PRO A N 1
ATOM 2411 C CA . PRO A 1 312 ? -8.848 -1.482 -5.251 1.00 97.88 312 PRO A CA 1
ATOM 2412 C C . PRO A 1 312 ? -9.850 -1.739 -6.381 1.00 97.88 312 PRO A C 1
ATOM 2414 O O . PRO A 1 312 ? -10.641 -2.682 -6.314 1.00 97.88 312 PRO A O 1
ATOM 2417 N N . ASN A 1 313 ? -9.780 -0.926 -7.430 1.00 96.81 313 ASN A N 1
ATOM 2418 C CA . ASN A 1 313 ? -10.462 -1.159 -8.692 1.00 96.81 313 ASN A CA 1
ATOM 2419 C C . ASN A 1 313 ? -9.426 -1.603 -9.733 1.00 96.81 313 ASN A C 1
ATOM 2421 O O . ASN A 1 313 ? -8.475 -0.885 -10.038 1.00 96.81 313 ASN A O 1
ATOM 2425 N N . PHE A 1 314 ? -9.594 -2.813 -10.256 1.00 95.19 314 PHE A N 1
ATOM 2426 C CA . PHE A 1 314 ? -8.655 -3.407 -11.206 1.00 95.19 314 PHE A CA 1
ATOM 2427 C C . PHE A 1 314 ? -8.943 -3.016 -12.661 1.00 95.19 314 PHE A C 1
ATOM 2429 O O . PHE A 1 314 ? -8.079 -3.232 -13.508 1.00 95.19 314 PHE A O 1
ATOM 2436 N N . ASP A 1 315 ? -10.093 -2.392 -12.935 1.00 93.69 315 ASP A N 1
ATOM 2437 C CA . ASP A 1 315 ? -10.472 -1.934 -14.275 1.00 93.69 315 ASP A CA 1
ATOM 2438 C C . ASP A 1 315 ? -9.794 -0.607 -14.645 1.00 93.69 315 ASP A C 1
ATOM 2440 O O . ASP A 1 315 ? -9.432 -0.402 -15.799 1.00 93.69 315 ASP A O 1
ATOM 2444 N N . ASP A 1 316 ? -9.592 0.290 -13.674 1.00 95.12 316 ASP A N 1
ATOM 2445 C CA . ASP A 1 316 ? -8.976 1.616 -13.873 1.00 95.12 316 ASP A CA 1
ATOM 2446 C C . ASP A 1 316 ? -7.711 1.852 -13.024 1.00 95.12 316 ASP A C 1
ATOM 2448 O O . ASP A 1 316 ? -7.069 2.901 -13.117 1.00 95.12 316 ASP A O 1
ATOM 2452 N N . LEU A 1 317 ? -7.319 0.857 -12.222 1.00 97.00 317 LEU A N 1
ATOM 2453 C CA . LEU A 1 317 ? -6.197 0.883 -11.277 1.00 97.00 317 LEU A CA 1
ATOM 2454 C C . LEU A 1 317 ? -6.362 1.898 -10.137 1.00 97.00 317 LEU A C 1
ATOM 2456 O O . LEU A 1 317 ? -5.380 2.214 -9.463 1.00 97.00 317 LEU A O 1
ATOM 2460 N N . SER A 1 318 ? -7.564 2.416 -9.892 1.00 97.75 318 SER A N 1
ATOM 2461 C CA . SER A 1 318 ? -7.858 3.266 -8.736 1.00 97.75 318 SER A CA 1
ATOM 2462 C C . SER A 1 318 ? -7.940 2.451 -7.438 1.00 97.75 318 SER A C 1
ATOM 2464 O O . SER A 1 318 ? -7.918 1.218 -7.430 1.00 97.75 318 SER A O 1
ATOM 2466 N N . CYS A 1 319 ? -7.979 3.133 -6.296 1.00 98.38 319 CYS A N 1
ATOM 2467 C CA . CYS A 1 319 ? -8.198 2.487 -5.003 1.00 98.38 319 CYS A CA 1
ATOM 2468 C C . CYS A 1 319 ? -8.885 3.455 -4.044 1.00 98.38 319 CYS A C 1
ATOM 2470 O O . CYS A 1 319 ? -8.516 4.628 -3.968 1.00 98.38 319 CYS A O 1
ATOM 2472 N N . GLU A 1 320 ? -9.867 2.966 -3.295 1.00 97.75 320 GLU A N 1
ATOM 2473 C CA . GLU A 1 320 ? -10.464 3.717 -2.195 1.00 97.75 320 GLU A CA 1
ATOM 2474 C C . GLU A 1 320 ? -9.967 3.194 -0.852 1.00 97.75 320 GLU A C 1
ATOM 2476 O O . GLU A 1 320 ? -9.883 1.988 -0.643 1.00 97.75 320 GLU A O 1
ATOM 2481 N N . MET A 1 321 ? -9.664 4.100 0.070 1.00 97.19 321 MET A N 1
ATOM 2482 C CA . MET A 1 321 ? -9.336 3.784 1.458 1.00 97.19 321 MET A CA 1
ATOM 2483 C C . MET A 1 321 ? -10.361 4.460 2.362 1.00 97.19 321 MET A C 1
ATOM 2485 O O . MET A 1 321 ? -10.657 5.638 2.179 1.00 97.19 321 MET A O 1
ATOM 2489 N N . ILE A 1 322 ? -10.922 3.727 3.315 1.00 94.88 322 ILE A N 1
ATOM 2490 C CA . ILE A 1 322 ? -11.968 4.215 4.213 1.00 94.88 322 ILE A CA 1
ATOM 2491 C C . ILE A 1 322 ? -11.525 3.966 5.651 1.00 94.88 322 ILE A C 1
ATOM 2493 O O . ILE A 1 322 ? -11.543 2.830 6.133 1.00 94.88 322 ILE A O 1
ATOM 2497 N N . PHE A 1 323 ? -11.126 5.037 6.332 1.00 92.75 323 PHE A N 1
ATOM 2498 C CA . PHE A 1 323 ? -10.716 4.999 7.732 1.00 92.75 323 PHE A CA 1
ATOM 2499 C C . PHE A 1 323 ? -11.940 4.962 8.652 1.00 92.75 323 PHE A C 1
ATOM 2501 O O . PHE A 1 323 ? -12.927 5.657 8.435 1.00 92.75 323 PHE A O 1
ATOM 2508 N N . GLY A 1 324 ? -11.880 4.133 9.689 1.00 88.38 324 GLY A N 1
ATOM 2509 C CA . GLY A 1 324 ? -12.985 3.841 10.601 1.00 88.38 324 GLY A CA 1
ATOM 2510 C C . GLY A 1 324 ? -13.944 2.739 10.128 1.00 88.38 324 GLY A C 1
ATOM 2511 O O . GLY A 1 324 ? -14.856 2.388 10.876 1.00 88.38 324 GLY A O 1
ATOM 2512 N N . GLN A 1 325 ? -13.758 2.169 8.928 1.00 88.12 325 GLN A N 1
ATOM 2513 C CA . GLN A 1 325 ? -14.565 1.047 8.431 1.00 88.12 325 GLN A CA 1
ATOM 2514 C C . GLN A 1 325 ? -13.805 -0.271 8.577 1.00 88.12 325 GLN A C 1
ATOM 2516 O O . GLN A 1 325 ? -12.696 -0.415 8.062 1.00 88.12 325 GLN A O 1
ATOM 2521 N N . ALA A 1 326 ? -14.422 -1.245 9.246 1.00 91.12 326 ALA A N 1
ATOM 2522 C CA . ALA A 1 326 ? -13.865 -2.586 9.364 1.00 91.12 326 ALA A CA 1
ATOM 2523 C C . ALA A 1 326 ? -13.786 -3.281 7.993 1.00 91.12 326 ALA A C 1
ATOM 2525 O O . ALA A 1 326 ? -14.767 -3.216 7.245 1.00 91.12 326 ALA A O 1
ATOM 2526 N N . PRO A 1 327 ? -12.664 -3.960 7.681 1.00 93.25 327 PRO A N 1
ATOM 2527 C CA . PRO A 1 327 ? -12.549 -4.766 6.475 1.00 93.25 327 PRO A CA 1
ATOM 2528 C C . PRO A 1 327 ? -13.703 -5.767 6.348 1.00 93.25 327 PRO A C 1
ATOM 2530 O O . PRO A 1 327 ? -14.111 -6.352 7.358 1.00 93.25 327 PRO A O 1
ATOM 2533 N N . PRO A 1 328 ? -14.205 -6.020 5.130 1.00 92.44 328 PRO A N 1
ATOM 2534 C CA . PRO A 1 328 ? -15.171 -7.086 4.915 1.00 92.44 328 PRO A CA 1
ATOM 2535 C C . PRO A 1 328 ? -14.558 -8.464 5.235 1.00 92.44 328 PRO A C 1
ATOM 2537 O O . PRO A 1 328 ? -13.348 -8.658 5.064 1.00 92.44 328 PRO A O 1
ATOM 2540 N N . PRO A 1 329 ? -15.377 -9.448 5.653 1.00 91.94 329 PRO A N 1
ATOM 2541 C CA . PRO A 1 329 ? -14.969 -10.849 5.687 1.00 91.94 329 PRO A CA 1
ATOM 2542 C C . PRO A 1 329 ? -14.500 -11.335 4.310 1.00 91.94 329 PRO A C 1
ATOM 2544 O O . PRO A 1 329 ? -14.930 -10.811 3.281 1.00 91.94 329 PRO A O 1
ATOM 2547 N N . ILE A 1 330 ? -13.664 -12.376 4.289 1.00 89.75 330 ILE A N 1
ATOM 2548 C CA . ILE A 1 330 ? -13.067 -12.936 3.063 1.00 89.75 330 ILE A CA 1
ATOM 2549 C C . ILE A 1 330 ? -14.140 -13.297 2.028 1.00 89.75 330 ILE A C 1
ATOM 2551 O O . ILE A 1 330 ? -13.971 -13.018 0.846 1.00 89.75 330 ILE A O 1
ATOM 2555 N N . GLU A 1 331 ? -15.263 -13.861 2.473 1.00 90.19 331 GLU A N 1
ATOM 2556 C CA . GLU A 1 331 ? -16.366 -14.318 1.621 1.00 90.19 331 GLU A CA 1
ATOM 2557 C C . GLU A 1 331 ? -17.123 -13.166 0.941 1.00 90.19 331 GLU A C 1
ATOM 2559 O O . GLU A 1 331 ? -17.843 -13.388 -0.028 1.00 90.19 331 GLU A O 1
ATOM 2564 N N . GLN A 1 332 ? -16.990 -11.944 1.461 1.00 92.19 332 GLN A N 1
ATOM 2565 C CA . GLN A 1 332 ? -17.657 -10.743 0.948 1.00 92.19 332 GLN A CA 1
ATOM 2566 C C . GLN A 1 332 ? -16.680 -9.796 0.240 1.00 92.19 332 GLN A C 1
ATOM 2568 O O . GLN A 1 332 ? -17.100 -8.825 -0.397 1.00 92.19 332 GLN A O 1
ATOM 2573 N N . ASP A 1 333 ? -15.375 -10.049 0.351 1.00 94.19 333 ASP A N 1
ATOM 2574 C CA . ASP A 1 333 ? -14.355 -9.203 -0.242 1.00 94.19 333 ASP A CA 1
ATOM 2575 C C . ASP A 1 333 ? -14.123 -9.579 -1.709 1.00 94.19 333 ASP A C 1
ATOM 2577 O O . ASP A 1 333 ? -13.450 -10.557 -2.041 1.00 94.19 333 ASP A O 1
ATOM 2581 N N . LYS A 1 334 ? -14.633 -8.722 -2.599 1.00 93.56 334 LYS A N 1
ATOM 2582 C CA . LYS A 1 334 ? -14.543 -8.857 -4.061 1.00 93.56 334 LYS A CA 1
ATOM 2583 C C . LYS A 1 334 ? -13.124 -9.047 -4.585 1.00 93.56 334 LYS A C 1
ATOM 2585 O O . LYS A 1 334 ? -12.976 -9.467 -5.729 1.00 93.56 334 LYS A O 1
ATOM 2590 N N . VAL A 1 335 ? -12.088 -8.711 -3.806 1.00 95.00 335 VAL A N 1
ATOM 2591 C CA . VAL A 1 335 ? -10.698 -8.958 -4.202 1.00 95.00 335 VAL A CA 1
ATOM 2592 C C . VAL A 1 335 ? -10.438 -10.450 -4.424 1.00 95.00 335 VAL A C 1
ATOM 2594 O O . VAL A 1 335 ? -9.683 -10.798 -5.323 1.00 95.00 335 VAL A O 1
ATOM 2597 N N . TYR A 1 336 ? -11.097 -11.344 -3.677 1.00 93.94 336 TYR A N 1
ATOM 2598 C CA . TYR A 1 336 ? -10.857 -12.788 -3.760 1.00 93.94 336 TYR A CA 1
ATOM 2599 C C . TYR A 1 336 ? -11.366 -13.442 -5.044 1.00 93.94 336 TYR A C 1
ATOM 2601 O O . TYR A 1 336 ? -10.942 -14.568 -5.321 1.00 93.94 336 TYR A O 1
ATOM 2609 N N . ASP A 1 337 ? -12.186 -12.737 -5.824 1.00 92.38 337 ASP A N 1
ATOM 2610 C CA . ASP A 1 337 ? -12.740 -13.196 -7.101 1.00 92.38 337 ASP A CA 1
ATOM 2611 C C . ASP A 1 337 ? -11.999 -12.617 -8.318 1.00 92.38 337 ASP A C 1
ATOM 2613 O O . ASP A 1 337 ? -12.294 -12.965 -9.460 1.00 92.38 337 ASP A O 1
ATOM 2617 N N . GLN A 1 338 ? -11.020 -11.734 -8.096 1.00 92.50 338 GLN A N 1
ATOM 2618 C CA . GLN A 1 338 ? -10.397 -10.963 -9.171 1.00 92.50 338 GLN A CA 1
ATOM 2619 C C . GLN A 1 338 ? -9.460 -11.814 -10.030 1.00 92.50 338 GLN A C 1
ATOM 2621 O O . GLN A 1 338 ? -8.565 -12.477 -9.487 1.00 92.50 338 GLN A O 1
ATOM 2626 N N . PRO A 1 339 ? -9.590 -11.771 -11.367 1.00 91.94 339 PRO A N 1
ATOM 2627 C CA . PRO A 1 339 ? -8.660 -12.448 -12.258 1.00 91.94 339 PRO A CA 1
ATOM 2628 C C . PRO A 1 339 ? -7.300 -11.744 -12.298 1.00 91.94 339 PRO A C 1
ATOM 2630 O O . PRO A 1 339 ? -7.168 -10.574 -11.951 1.00 91.94 339 PRO A O 1
ATOM 2633 N N . CYS A 1 340 ? -6.245 -12.450 -12.714 1.00 90.25 340 CYS A N 1
ATOM 2634 C CA . CYS A 1 340 ? -4.935 -11.811 -12.863 1.00 90.25 340 CYS A CA 1
ATOM 2635 C C . CYS A 1 340 ? -4.894 -10.900 -14.100 1.00 90.25 340 CYS A C 1
ATOM 2637 O O . CYS A 1 340 ? -5.483 -11.208 -15.136 1.00 90.25 340 CYS A O 1
ATOM 2639 N N . PHE A 1 341 ? -4.030 -9.884 -14.063 1.00 90.06 341 PHE A N 1
ATOM 2640 C CA . PHE A 1 341 ? -3.571 -9.185 -15.263 1.00 90.06 341 PHE A CA 1
ATOM 2641 C C . PHE A 1 341 ? -2.622 -10.080 -16.077 1.00 90.06 341 PHE A C 1
ATOM 2643 O O . PHE A 1 341 ? -1.403 -10.034 -15.913 1.00 90.06 341 PHE A O 1
ATOM 2650 N N . VAL A 1 342 ? -3.185 -10.951 -16.919 1.00 82.00 342 VAL A N 1
ATOM 2651 C CA . VAL A 1 342 ? -2.460 -12.037 -17.613 1.00 82.00 342 VAL A CA 1
ATOM 2652 C C . VAL A 1 342 ? -1.243 -11.544 -18.405 1.00 82.00 342 VAL A C 1
ATOM 2654 O O . VAL A 1 342 ? -0.253 -12.263 -18.497 1.00 82.00 342 VAL A O 1
ATOM 2657 N N . ARG A 1 343 ? -1.287 -10.327 -18.965 1.00 82.94 343 ARG A N 1
ATOM 2658 C CA . ARG A 1 343 ? -0.192 -9.779 -19.786 1.00 82.94 343 ARG A CA 1
ATOM 2659 C C . ARG A 1 343 ? 0.823 -8.958 -18.985 1.00 82.94 343 ARG A C 1
ATOM 2661 O O . ARG A 1 343 ? 1.877 -8.639 -19.523 1.00 82.94 343 ARG A O 1
ATOM 2668 N N . GLN A 1 344 ? 0.510 -8.601 -17.739 1.00 84.94 344 GLN A N 1
ATOM 2669 C CA . GLN A 1 344 ? 1.284 -7.659 -16.928 1.00 84.94 344 GLN A CA 1
ATOM 2670 C C . GLN A 1 344 ? 1.928 -8.320 -15.700 1.00 84.94 344 GLN A C 1
ATOM 2672 O O . GLN A 1 344 ? 3.020 -7.919 -15.294 1.00 84.94 344 GLN A O 1
ATOM 2677 N N . CYS A 1 345 ? 1.297 -9.340 -15.103 1.00 81.81 345 CYS A N 1
ATOM 2678 C CA . CYS A 1 345 ? 1.823 -9.962 -13.887 1.00 81.81 345 CYS A CA 1
ATOM 2679 C C . CYS A 1 345 ? 2.929 -10.981 -14.202 1.00 81.81 345 CYS A C 1
ATOM 2681 O O . CYS A 1 345 ? 2.666 -12.145 -14.501 1.00 81.81 345 CYS A O 1
ATOM 2683 N N . ASN A 1 346 ? 4.183 -10.578 -13.991 1.00 70.56 346 ASN A N 1
ATOM 2684 C CA . ASN A 1 346 ? 5.363 -11.436 -14.177 1.00 70.56 346 ASN A CA 1
ATOM 2685 C C . ASN A 1 346 ? 5.612 -12.444 -13.031 1.00 70.56 346 ASN A C 1
ATOM 2687 O O . ASN A 1 346 ? 6.563 -13.218 -13.086 1.00 70.56 346 ASN A O 1
ATOM 2691 N N . LEU A 1 347 ? 4.782 -12.451 -11.977 1.00 72.25 347 LEU A N 1
ATOM 2692 C CA . LEU A 1 347 ? 4.860 -13.433 -10.878 1.00 72.25 347 LEU A CA 1
ATOM 2693 C C . LEU A 1 347 ? 4.080 -14.723 -11.156 1.00 72.25 347 LEU A C 1
ATOM 2695 O O . LEU A 1 347 ? 4.168 -15.686 -10.385 1.00 72.25 347 LEU A O 1
ATOM 2699 N N . GLY A 1 348 ? 3.284 -14.733 -12.223 1.00 53.25 348 GLY A N 1
ATOM 2700 C CA . GLY A 1 348 ? 2.578 -15.909 -12.688 1.00 53.25 348 GLY A CA 1
ATOM 2701 C C . GLY A 1 348 ? 3.336 -16.552 -13.836 1.00 53.25 348 GLY A C 1
ATOM 2702 O O . GLY A 1 348 ? 3.252 -16.088 -14.966 1.00 53.25 348 GLY A O 1
ATOM 2703 N N . THR A 1 349 ? 3.945 -17.713 -13.601 1.00 48.59 349 THR A N 1
ATOM 2704 C CA . THR A 1 349 ? 3.768 -18.773 -14.590 1.00 48.59 349 THR A CA 1
ATOM 2705 C C . THR A 1 349 ? 2.266 -19.013 -14.655 1.00 48.59 349 THR A C 1
ATOM 2707 O O . THR A 1 349 ? 1.685 -19.695 -13.811 1.00 48.59 349 THR A O 1
ATOM 2710 N N . VAL A 1 350 ? 1.600 -18.399 -15.631 1.00 51.12 350 VAL A N 1
ATOM 2711 C CA . VAL A 1 350 ? 0.316 -18.902 -16.105 1.00 51.12 350 VAL A CA 1
ATOM 2712 C C . VAL A 1 350 ? 0.667 -20.254 -16.713 1.00 51.12 350 VAL A C 1
ATOM 2714 O O . VAL A 1 350 ? 0.986 -20.343 -17.893 1.00 51.12 350 VAL A O 1
ATOM 2717 N N . SER A 1 351 ? 0.772 -21.298 -15.882 1.00 44.97 351 SER A N 1
ATOM 2718 C CA . SER A 1 351 ? 0.879 -22.671 -16.364 1.00 44.97 351 SER A CA 1
ATOM 2719 C C . SER A 1 351 ? -0.255 -22.828 -17.369 1.00 44.97 351 SER A C 1
ATOM 2721 O O . SER A 1 351 ? -1.414 -22.625 -17.001 1.00 44.97 351 SER A O 1
ATOM 2723 N N . GLY A 1 352 ? 0.115 -22.996 -18.641 1.00 43.91 352 GLY A N 1
ATOM 2724 C CA . GLY A 1 352 ? -0.742 -22.703 -19.785 1.00 43.91 352 GLY A CA 1
ATOM 2725 C C . GLY A 1 352 ? -2.154 -23.258 -19.620 1.00 43.91 352 GLY A C 1
ATOM 2726 O O . GLY A 1 352 ? -2.320 -24.441 -19.340 1.00 43.91 352 GLY A O 1
ATOM 2727 N N . GLY A 1 353 ? -3.157 -22.388 -19.779 1.00 49.50 353 GLY A N 1
ATOM 2728 C CA . GLY A 1 353 ? -4.558 -22.800 -19.913 1.00 49.50 353 GLY A CA 1
ATOM 2729 C C . GLY A 1 353 ? -5.588 -22.132 -18.996 1.00 49.50 353 GLY A C 1
ATOM 2730 O O . GLY A 1 353 ? -6.766 -22.441 -19.143 1.00 49.50 353 GLY A O 1
ATOM 2731 N N . ARG A 1 354 ? -5.226 -21.231 -18.068 1.00 56.75 354 ARG A N 1
ATOM 2732 C CA . ARG A 1 354 ? -6.246 -20.582 -17.215 1.00 56.75 354 ARG A CA 1
ATOM 2733 C C . ARG A 1 354 ? -6.955 -19.432 -17.934 1.00 56.75 354 ARG A C 1
ATOM 2735 O O . ARG A 1 354 ? -6.313 -18.504 -18.419 1.00 56.75 354 ARG A O 1
ATOM 2742 N N . SER A 1 355 ? -8.285 -19.520 -17.976 1.00 57.25 355 SER A N 1
ATOM 2743 C CA . SER A 1 355 ? -9.197 -18.499 -18.503 1.00 57.25 355 SER A CA 1
ATOM 2744 C C . SER A 1 355 ? -9.115 -17.201 -17.687 1.00 57.25 355 SER A C 1
ATOM 2746 O O . SER A 1 355 ? -8.941 -17.247 -16.469 1.00 57.25 355 SER A O 1
ATOM 2748 N N . GLN A 1 356 ? -9.330 -16.054 -18.343 1.00 63.47 356 GLN A N 1
ATOM 2749 C CA . GLN A 1 356 ? -9.473 -14.726 -17.716 1.00 63.47 356 GLN A CA 1
ATOM 2750 C C . GLN A 1 356 ? -10.621 -14.644 -16.691 1.00 63.47 356 GLN A C 1
ATOM 2752 O O . GLN A 1 356 ? -10.753 -13.638 -16.010 1.00 63.47 356 GLN A O 1
ATOM 2757 N N . SER A 1 357 ? -11.453 -15.681 -16.581 1.00 69.94 357 SER A N 1
ATOM 2758 C CA . SER A 1 357 ? -12.593 -15.747 -15.666 1.00 69.94 357 SER A CA 1
ATOM 2759 C C . SER A 1 357 ? -12.284 -16.367 -14.300 1.00 69.94 357 SER A C 1
ATOM 2761 O O . SER A 1 357 ? -13.167 -16.399 -13.450 1.00 69.94 357 SER A O 1
ATOM 2763 N N . GLN A 1 358 ? -11.088 -16.927 -14.085 1.00 83.56 358 GLN A N 1
ATOM 2764 C CA . GLN A 1 358 ? -10.743 -17.554 -12.805 1.00 83.56 358 GLN A CA 1
ATOM 2765 C C . GLN A 1 358 ? -10.045 -16.572 -11.856 1.00 83.56 358 GLN A C 1
ATOM 2767 O O . GLN A 1 358 ? -9.206 -15.790 -12.317 1.00 83.56 358 GLN A O 1
ATOM 2772 N N . PRO A 1 359 ? -10.298 -16.668 -10.535 1.00 88.50 359 PRO A N 1
ATOM 2773 C CA . PRO A 1 359 ? -9.580 -15.878 -9.547 1.00 88.50 359 PRO A CA 1
ATOM 2774 C C . PRO A 1 359 ? -8.066 -16.062 -9.641 1.00 88.50 359 PRO A C 1
ATOM 2776 O O . PRO A 1 359 ? -7.547 -17.157 -9.889 1.00 88.50 359 PRO A O 1
ATOM 2779 N N . CYS A 1 360 ? -7.331 -14.978 -9.415 1.00 89.50 360 CYS A N 1
ATOM 2780 C CA . CYS A 1 360 ? -5.886 -14.978 -9.531 1.00 89.50 360 CYS A CA 1
ATOM 2781 C C . CYS A 1 360 ? -5.260 -15.888 -8.451 1.00 89.50 360 CYS A C 1
ATOM 2783 O O . CYS A 1 360 ? -5.428 -15.630 -7.256 1.00 89.50 360 CYS A O 1
ATOM 2785 N N . PRO A 1 361 ? -4.466 -16.919 -8.812 1.00 89.00 361 PRO A N 1
ATOM 2786 C CA . PRO A 1 361 ? -3.938 -17.893 -7.848 1.00 89.00 361 PRO A CA 1
ATOM 2787 C C . PRO A 1 361 ? -2.962 -17.305 -6.829 1.00 89.00 361 PRO A C 1
ATOM 2789 O O . PRO A 1 361 ? -2.641 -17.946 -5.833 1.00 89.00 361 PRO A O 1
ATOM 2792 N N . LYS A 1 362 ? -2.445 -16.101 -7.091 1.00 89.94 362 LYS A N 1
ATOM 2793 C CA . LYS A 1 362 ? -1.552 -15.390 -6.175 1.00 89.94 362 LYS A CA 1
ATOM 2794 C C . LYS A 1 362 ? -2.290 -14.607 -5.093 1.00 89.94 362 LYS A C 1
ATOM 2796 O O . LYS A 1 362 ? -1.606 -14.063 -4.240 1.00 89.94 362 LYS A O 1
ATOM 2801 N N . ILE A 1 363 ? -3.624 -14.548 -5.121 1.00 92.62 363 ILE A N 1
ATOM 2802 C CA . ILE A 1 363 ? -4.438 -13.941 -4.057 1.00 92.62 363 ILE A CA 1
ATOM 2803 C C . ILE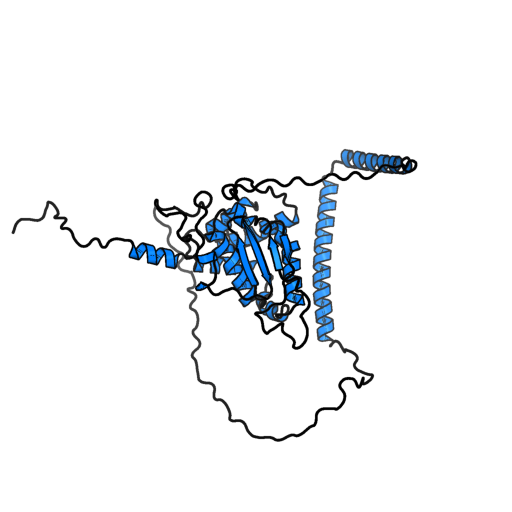 A 1 363 ? -4.522 -14.891 -2.863 1.00 92.62 363 ILE A C 1
ATOM 2805 O O . ILE A 1 363 ? -4.119 -14.536 -1.762 1.00 92.62 363 ILE A O 1
ATOM 2809 N N . ASP A 1 364 ? -4.948 -16.128 -3.112 1.00 92.19 364 ASP A N 1
ATOM 2810 C CA . ASP A 1 364 ? -4.999 -17.199 -2.119 1.00 92.19 364 ASP A CA 1
ATOM 2811 C C . ASP A 1 364 ? -4.299 -18.435 -2.685 1.00 92.19 364 ASP A C 1
ATOM 2813 O O . ASP A 1 364 ? -4.846 -19.186 -3.502 1.00 92.19 364 ASP A O 1
ATOM 2817 N N . THR A 1 365 ? -3.052 -18.624 -2.256 1.00 89.38 365 THR A N 1
ATOM 2818 C CA . THR A 1 365 ? -2.216 -19.724 -2.734 1.00 89.38 365 THR A CA 1
ATOM 2819 C C . THR A 1 365 ? -2.677 -21.076 -2.198 1.00 89.38 365 THR A C 1
ATOM 2821 O O . THR A 1 365 ? -2.446 -22.089 -2.856 1.00 89.38 365 THR A O 1
ATOM 2824 N N . GLU A 1 366 ? -3.336 -21.115 -1.038 1.00 88.44 366 GLU A N 1
ATOM 2825 C CA . GLU A 1 366 ? -3.827 -22.357 -0.437 1.00 88.44 366 GLU A CA 1
ATOM 2826 C C . GLU A 1 366 ? -5.079 -22.856 -1.153 1.00 88.44 366 GLU A C 1
ATOM 2828 O O . GLU A 1 366 ? -5.160 -24.039 -1.495 1.00 88.44 366 GLU A O 1
ATOM 2833 N N . ARG A 1 367 ? -6.022 -21.961 -1.473 1.00 87.25 367 ARG A N 1
ATOM 2834 C CA . ARG A 1 367 ? -7.156 -22.282 -2.354 1.00 87.25 367 ARG A CA 1
ATOM 2835 C C . ARG A 1 367 ? -6.671 -22.789 -3.709 1.00 87.25 367 ARG A C 1
ATOM 2837 O O . ARG A 1 367 ? -7.057 -23.881 -4.124 1.00 87.25 367 ARG A O 1
ATOM 2844 N N . ALA A 1 368 ? -5.740 -22.074 -4.341 1.00 81.81 368 ALA A N 1
ATOM 2845 C CA . ALA A 1 368 ? -5.187 -22.481 -5.631 1.00 81.81 368 ALA A CA 1
ATOM 2846 C C . ALA A 1 368 ? -4.484 -23.852 -5.571 1.00 81.81 368 ALA A C 1
ATOM 2848 O O . ALA A 1 368 ? -4.568 -24.642 -6.515 1.00 81.81 368 ALA A O 1
ATOM 2849 N N . LYS A 1 369 ? -3.794 -24.159 -4.464 1.00 84.81 369 LYS A N 1
ATOM 2850 C CA . LYS A 1 369 ? -3.146 -25.459 -4.238 1.00 84.81 369 LYS A CA 1
ATOM 2851 C C . LYS A 1 369 ? -4.169 -26.585 -4.072 1.00 84.81 369 LYS A C 1
ATOM 2853 O O . LYS A 1 369 ? -3.967 -27.659 -4.637 1.00 84.81 369 LYS A O 1
ATOM 2858 N N . LYS A 1 370 ? -5.268 -26.346 -3.346 1.00 87.00 370 LYS A N 1
ATOM 2859 C CA . LYS A 1 370 ? -6.374 -27.309 -3.188 1.00 87.00 370 LYS A CA 1
ATOM 2860 C C . LYS A 1 370 ? -7.051 -27.614 -4.528 1.00 87.00 370 LYS A C 1
ATOM 2862 O O . LYS A 1 370 ? -7.200 -28.783 -4.872 1.00 87.00 370 LYS A O 1
ATOM 2867 N N . GLU A 1 371 ? -7.367 -26.593 -5.319 1.00 84.69 371 GLU A N 1
ATOM 2868 C CA . GLU A 1 371 ? -7.955 -26.747 -6.662 1.00 84.69 371 GLU A CA 1
ATOM 2869 C C . GLU A 1 371 ? -7.016 -27.501 -7.625 1.00 84.69 371 GLU A C 1
ATOM 2871 O O . GLU A 1 371 ? -7.438 -28.376 -8.385 1.00 84.69 371 GLU A O 1
ATOM 2876 N N . ALA A 1 372 ? -5.709 -27.219 -7.565 1.00 80.44 372 ALA A N 1
ATOM 2877 C CA . ALA A 1 372 ? -4.704 -27.930 -8.357 1.00 80.44 372 ALA A CA 1
ATOM 2878 C C . ALA A 1 372 ? -4.551 -29.406 -7.943 1.00 80.44 372 ALA A C 1
ATOM 2880 O O . ALA A 1 372 ? -4.259 -30.257 -8.781 1.00 80.44 372 ALA A O 1
ATOM 2881 N N . ALA A 1 373 ? -4.739 -29.725 -6.659 1.00 81.12 373 ALA A N 1
ATOM 2882 C CA . ALA A 1 373 ? -4.705 -31.102 -6.172 1.00 81.12 373 ALA A CA 1
ATOM 2883 C C . ALA A 1 373 ? -5.944 -31.898 -6.613 1.00 81.12 373 ALA A C 1
ATOM 2885 O O . ALA A 1 373 ? -5.824 -33.080 -6.919 1.00 81.12 373 ALA A O 1
ATOM 2886 N N . GLN A 1 374 ? -7.107 -31.245 -6.689 1.00 77.19 374 GLN A N 1
ATOM 2887 C CA . GLN A 1 374 ? -8.374 -31.855 -7.110 1.00 77.19 374 GLN A CA 1
ATOM 2888 C C . GLN A 1 374 ? -8.487 -32.046 -8.631 1.00 77.19 374 GLN A C 1
ATOM 2890 O O . GLN A 1 374 ? -9.168 -32.960 -9.083 1.00 77.19 374 GLN A O 1
ATOM 2895 N N . SER A 1 375 ? -7.811 -31.213 -9.428 1.00 67.44 375 SER A N 1
ATOM 2896 C CA . SER A 1 375 ? -7.836 -31.287 -10.900 1.00 67.44 375 SER A CA 1
ATOM 2897 C C . SER A 1 375 ? -6.820 -32.261 -11.506 1.00 67.44 375 SER A C 1
ATOM 2899 O O . SER A 1 375 ? -6.861 -32.507 -12.712 1.00 67.44 375 SER A O 1
ATOM 2901 N N . LYS A 1 376 ? -5.920 -32.856 -10.707 1.00 58.34 376 LYS A N 1
ATOM 2902 C CA . LYS A 1 376 ? -5.077 -33.959 -11.186 1.00 58.34 376 LYS A CA 1
ATOM 2903 C C . LYS A 1 376 ? -5.949 -35.207 -11.357 1.00 58.34 376 LYS A C 1
ATOM 2905 O O . LYS A 1 376 ? -6.463 -35.698 -10.352 1.00 58.34 376 LYS A O 1
ATOM 2910 N N . PRO A 1 377 ? -6.102 -35.761 -12.577 1.00 53.84 377 PRO A N 1
ATOM 2911 C CA . PRO A 1 377 ? -6.774 -37.039 -12.726 1.00 53.84 377 PRO A CA 1
ATOM 2912 C C . PRO A 1 377 ? -6.001 -38.067 -11.905 1.00 53.84 377 PRO A C 1
ATOM 2914 O O . PRO A 1 377 ? -4.772 -38.154 -12.001 1.00 53.84 377 PRO A O 1
ATOM 2917 N N . ALA A 1 378 ? -6.716 -38.834 -11.082 1.00 49.16 378 ALA A N 1
ATOM 2918 C CA . ALA A 1 378 ? -6.162 -40.055 -10.535 1.00 49.16 378 ALA A CA 1
ATOM 2919 C C . ALA A 1 378 ? -5.646 -40.861 -11.731 1.00 49.16 378 ALA A C 1
ATOM 2921 O O . ALA A 1 378 ? -6.427 -41.262 -12.594 1.00 49.16 378 ALA A O 1
ATOM 2922 N N . LEU A 1 379 ? -4.333 -41.077 -11.806 1.00 50.19 379 LEU A N 1
ATOM 2923 C CA . LEU A 1 379 ? -3.761 -42.167 -12.590 1.00 50.19 379 LEU A CA 1
ATOM 2924 C C . LEU A 1 379 ? -4.234 -43.470 -11.926 1.00 50.19 379 LEU A C 1
ATOM 2926 O O . LEU A 1 379 ? -3.487 -44.152 -11.232 1.00 50.19 379 LEU A O 1
ATOM 2930 N N . ALA A 1 380 ? -5.527 -43.760 -12.073 1.00 43.91 380 ALA A N 1
ATOM 2931 C CA . ALA A 1 380 ? -6.109 -45.060 -11.839 1.00 43.91 380 ALA A CA 1
ATOM 2932 C C . ALA A 1 380 ? -5.475 -45.993 -12.870 1.00 43.91 380 ALA A C 1
ATOM 2934 O O . ALA A 1 380 ? -5.400 -45.672 -14.059 1.00 43.91 380 ALA A O 1
ATOM 2935 N N . GLY A 1 381 ? -4.921 -47.096 -12.375 1.00 49.59 381 GLY A N 1
ATOM 2936 C CA . GLY A 1 381 ? -4.003 -47.941 -13.117 1.00 49.59 381 GLY A CA 1
ATOM 2937 C C . GLY A 1 381 ? -4.590 -48.423 -14.438 1.00 49.59 381 GLY A C 1
ATOM 2938 O O . GLY A 1 381 ? -5.506 -49.236 -14.466 1.00 49.59 381 GLY A O 1
ATOM 2939 N N . SER A 1 382 ? -4.006 -47.966 -15.540 1.00 47.53 382 SER A N 1
ATOM 2940 C CA . SER A 1 382 ? -4.018 -48.715 -16.791 1.00 47.53 382 SER A CA 1
ATOM 2941 C C . SER A 1 382 ? -2.657 -49.393 -16.899 1.00 47.53 382 SER A C 1
ATOM 2943 O O . SER A 1 382 ? -1.616 -48.765 -16.709 1.00 47.53 382 SER A O 1
ATOM 2945 N N . GLY A 1 383 ? -2.682 -50.717 -17.059 1.00 49.94 383 GLY A N 1
ATOM 2946 C CA . GLY A 1 383 ? -1.536 -51.602 -16.883 1.00 49.94 383 GLY A CA 1
ATOM 2947 C C . GLY A 1 383 ? -0.350 -51.266 -17.779 1.00 49.94 383 GLY A C 1
ATOM 2948 O O . GLY A 1 383 ? -0.239 -51.766 -18.896 1.00 49.94 383 GLY A O 1
ATOM 2949 N N . PHE A 1 384 ? 0.593 -50.494 -17.244 1.00 50.53 384 PHE A N 1
ATOM 2950 C CA . PHE A 1 384 ? 1.924 -50.387 -17.813 1.00 50.53 384 PHE A CA 1
ATOM 2951 C C . PHE A 1 384 ? 2.724 -51.621 -17.390 1.00 50.53 384 PHE A C 1
ATOM 2953 O O . PHE A 1 384 ? 3.260 -51.703 -16.282 1.00 50.53 384 PHE A O 1
ATOM 2960 N N . ARG A 1 385 ? 2.743 -52.630 -18.264 1.00 47.53 385 ARG A N 1
ATOM 2961 C CA . ARG A 1 385 ? 3.559 -53.831 -18.089 1.00 47.53 385 ARG A CA 1
ATOM 2962 C C . ARG A 1 385 ? 4.977 -53.526 -18.564 1.00 47.53 385 ARG A C 1
ATOM 2964 O O . ARG A 1 385 ? 5.191 -53.240 -19.739 1.00 47.53 385 ARG A O 1
ATOM 2971 N N . TRP A 1 386 ? 5.944 -53.589 -17.655 1.00 51.88 386 TRP A N 1
ATOM 2972 C CA . TRP A 1 386 ? 7.357 -53.441 -17.997 1.00 51.88 386 TRP A CA 1
ATOM 2973 C C . TRP A 1 386 ? 7.825 -54.616 -18.876 1.00 51.88 386 TRP A C 1
ATOM 2975 O O . TRP A 1 386 ? 7.467 -55.759 -18.578 1.00 51.88 386 TRP A O 1
ATOM 2985 N N . PRO A 1 387 ? 8.658 -54.382 -19.911 1.00 52.84 387 PRO A N 1
ATOM 2986 C CA . PRO A 1 387 ? 9.075 -55.410 -20.876 1.00 52.84 387 PRO A CA 1
ATOM 2987 C C . PRO A 1 387 ? 9.933 -56.551 -20.290 1.00 52.84 387 PRO A C 1
ATOM 2989 O O . PRO A 1 387 ? 10.285 -57.478 -21.011 1.00 52.84 387 PRO A O 1
ATOM 2992 N N . TRP A 1 388 ? 10.235 -56.525 -18.990 1.00 57.75 388 TRP A N 1
ATOM 2993 C CA . TRP A 1 388 ? 11.082 -57.506 -18.299 1.00 57.75 388 TRP A CA 1
ATOM 2994 C C . TRP A 1 388 ? 10.310 -58.468 -17.380 1.00 57.75 388 TRP A C 1
ATOM 2996 O O . TRP A 1 388 ? 10.926 -59.298 -16.717 1.00 57.75 388 TRP A O 1
ATOM 3006 N N . GLN A 1 389 ? 8.979 -58.364 -17.283 1.00 65.56 389 GLN A N 1
ATOM 3007 C CA . GLN A 1 389 ? 8.205 -59.288 -16.445 1.00 65.56 389 GLN A CA 1
ATOM 3008 C C . GLN A 1 389 ? 8.079 -60.659 -17.125 1.00 65.56 389 GLN A C 1
ATOM 3010 O O . GLN A 1 389 ? 7.407 -60.802 -18.149 1.00 65.56 389 GLN A O 1
ATOM 3015 N N . ALA A 1 390 ? 8.737 -61.661 -16.536 1.00 47.69 390 ALA A N 1
ATOM 3016 C CA . ALA A 1 390 ? 8.689 -63.054 -16.963 1.00 47.69 390 ALA A CA 1
ATOM 3017 C C . ALA A 1 390 ? 7.246 -63.596 -16.972 1.00 47.69 390 ALA A C 1
ATOM 3019 O O . ALA A 1 390 ? 6.433 -63.264 -16.106 1.00 47.69 390 ALA A O 1
ATOM 3020 N N . LYS A 1 391 ? 6.929 -64.420 -17.978 1.00 54.28 391 LYS A N 1
ATOM 3021 C CA . LYS A 1 391 ? 5.648 -65.131 -18.081 1.00 54.28 391 LYS A CA 1
ATOM 3022 C C . LYS A 1 391 ? 5.566 -66.187 -16.972 1.00 54.28 391 LYS A C 1
ATOM 3024 O O . LYS A 1 391 ? 6.464 -67.021 -16.888 1.00 54.28 391 LYS A O 1
ATOM 3029 N N . ALA A 1 392 ? 4.507 -66.130 -16.166 1.00 47.59 392 ALA A N 1
ATOM 3030 C CA . ALA A 1 392 ? 4.003 -67.281 -15.420 1.00 47.59 392 ALA A CA 1
ATOM 3031 C C . ALA A 1 392 ? 3.046 -68.073 -16.315 1.00 47.59 392 ALA A C 1
ATOM 3033 O O . ALA A 1 392 ? 2.352 -67.411 -17.130 1.00 47.59 392 ALA A O 1
#

Organism: Chlorella sorokiniana (NCBI:txid3076)

Secondary structure (DSSP, 8-state):
-PPPPPPTT----PPPPPP-PPPPPPPPPP-----PPPS-TT---S-------HHHHHHHHHHHHHHHHHHHHHHHHHHHHHHHHHHHS-HHHHHHHHHHHHHHHHHHHHS-S-------------------PSPP-TTSS-------HHHHHHHHHHHHHHHHHTTS----S-HHHHHHHHHHHHTT--HHHHHHHHHHHHHHTSPTTHHHHHHHHS-SSHHHHHHHHHHHHHHSHHHH-SEEEEEE---TT-TTT--TTSPPPPEEEEEEESS-HHHHHH--HHHIIIIIIHHHHHIIIIIIS--EEEEE-TTT--EEEEETPPPPPGGG-GGGGPPP-TTT-TT----TT--TTSPPTTT-HHHHHHHHHHSS----------TT----